Protein 6MFL (pdb70)

B-factor: mean 19.09, std 11.82, range [3.17, 82.02]

Structure (mmCIF, N/CA/C/O backbone):
data_6MFL
#
_entry.id   6MFL
#
_cell.length_a   37.762
_cell.length_b   137.055
_cell.length_c   56.208
_cell.angle_alpha   90.00
_cell.angle_beta   90.02
_cell.angle_gamma   90.00
#
_symmetry.space_group_name_H-M   'P 1 21 1'
#
loop_
_entity.id
_entity.type
_entity.pdbx_description
1 polymer 'Siderophore Binding Protein BauB'
2 non-polymer 'FE (III) ION'
3 non-polymer ~{N}-[(4~{S},5~{S})-2-[2-(1~{H}-imidazol-4-yl)ethyl]-5-methyl-3-oxidanylidene-1,2-oxazolidin-4-yl]-2,3-bis(oxidanyl)benzamide
4 non-polymer 1,2-ETHANEDIOL
5 water water
#
loop_
_atom_site.group_PDB
_atom_site.id
_atom_site.type_symbol
_atom_site.label_atom_id
_atom_site.label_alt_id
_atom_site.label_comp_id
_atom_site.label_asym_id
_atom_site.label_entity_id
_atom_site.label_seq_id
_atom_site.pdbx_PDB_ins_code
_atom_site.Cartn_x
_atom_site.Cartn_y
_atom_site.Cartn_z
_atom_site.occupancy
_atom_site.B_iso_or_equiv
_atom_site.auth_seq_id
_atom_site.auth_comp_id
_atom_site.auth_asym_id
_atom_site.auth_atom_id
_atom_site.pdbx_PDB_model_num
ATOM 1 N N . GLU A 1 17 ? -22.700 20.583 7.264 1.00 64.22 39 GLU A N 1
ATOM 2 C CA . GLU A 1 17 ? -23.187 19.388 6.583 1.00 65.16 39 GLU A CA 1
ATOM 3 C C . GLU A 1 17 ? -22.061 18.376 6.339 1.00 62.07 39 GLU A C 1
ATOM 4 O O . GLU A 1 17 ? -21.697 18.113 5.186 1.00 52.96 39 GLU A O 1
ATOM 15 N N . PRO A 1 18 ? -21.513 17.805 7.415 1.00 52.22 40 PRO A N 1
ATOM 16 C CA . PRO A 1 18 ? -20.438 16.814 7.247 1.00 52.99 40 PRO A CA 1
ATOM 17 C C . PRO A 1 18 ? -20.911 15.613 6.442 1.00 54.99 40 PRO A C 1
ATOM 18 O O . PRO A 1 18 ? -22.035 15.137 6.607 1.00 52.46 40 PRO A O 1
ATOM 29 N N . ILE A 1 19 ? -20.034 15.129 5.555 1.00 54.27 41 ILE A N 1
ATOM 30 C CA . ILE A 1 19 ? -20.343 14.002 4.682 1.00 39.22 41 ILE A CA 1
ATOM 31 C C . ILE A 1 19 ? -19.872 12.715 5.348 1.00 33.85 41 ILE A C 1
ATOM 32 O O . ILE A 1 19 ? -18.745 12.638 5.851 1.00 28.79 41 ILE A O 1
ATOM 36 N N . THR A 1 20 ? -20.744 11.710 5.368 1.00 31.86 42 THR A N 1
ATOM 37 C CA . THR A 1 20 ? -20.403 10.383 5.862 1.00 30.46 42 THR A CA 1
ATOM 38 C C . THR A 1 20 ? -20.323 9.423 4.680 1.00 20.34 42 THR A C 1
ATOM 39 O O . THR A 1 20 ? -21.297 9.263 3.935 1.00 27.43 42 THR A O 1
ATOM 50 N N . VAL A 1 21 ? -19.186 8.766 4.543 1.00 23.43 43 VAL A N 1
ATOM 51 C CA . VAL A 1 21 ? -18.917 7.862 3.433 1.00 19.24 43 VAL A CA 1
ATOM 52 C C . VAL A 1 21 ? -18.903 6.452 3.998 1.00 21.21 43 VAL A C 1
ATOM 53 O O . VAL A 1 21 ? -17.984 6.074 4.739 1.00 17.63 43 VAL A O 1
ATOM 66 N N . LYS A 1 22 ? -19.924 5.670 3.663 1.00 19.23 44 LYS A N 1
ATOM 67 C CA . LYS A 1 22 ? -19.993 4.261 4.055 1.00 22.25 44 LYS A CA 1
ATOM 68 C C . LYS A 1 22 ? -19.493 3.410 2.893 1.00 26.13 44 LYS A C 1
ATOM 69 O O . LYS A 1 22 ? -20.223 3.172 1.921 1.00 18.96 44 LYS A O 1
ATOM 77 N N . HIS A 1 23 ? -18.257 2.941 3.007 1.00 14.07 45 HIS A N 1
ATOM 78 C CA . HIS A 1 23 ? -17.587 2.211 1.949 1.00 10.10 45 HIS A CA 1
ATOM 79 C C . HIS A 1 23 ? -17.345 0.770 2.383 1.00 19.76 45 HIS A C 1
ATOM 80 O O . HIS A 1 23 ? -17.738 0.322 3.475 1.00 16.29 45 HIS A O 1
ATOM 94 N N . ALA A 1 24 ? -16.653 0.048 1.505 1.00 15.77 46 ALA A N 1
ATOM 95 C CA . ALA A 1 24 ? -16.438 -1.382 1.693 1.00 16.17 46 ALA A CA 1
ATOM 96 C C . ALA A 1 24 ? -15.614 -1.733 2.920 1.00 17.90 46 ALA A C 1
ATOM 97 O O . ALA A 1 24 ? -15.663 -2.887 3.370 1.00 17.51 46 ALA A O 1
ATOM 104 N N . LEU A 1 25 ? -14.823 -0.805 3.453 1.00 15.61 47 LEU A N 1
ATOM 105 C CA . LEU A 1 25 ? -13.950 -1.129 4.578 1.00 16.19 47 LEU A CA 1
ATOM 106 C C . LEU A 1 25 ? -14.349 -0.423 5.869 1.00 19.23 47 LEU A C 1
ATOM 107 O O . LEU A 1 25 ? -13.603 -0.496 6.856 1.00 28.37 47 LEU A O 1
ATOM 123 N N . GLY A 1 26 ? -15.476 0.261 5.897 1.00 17.47 48 GLY A N 1
ATOM 124 C CA . GLY A 1 26 ? -15.849 1.007 7.078 1.00 20.13 48 GLY A CA 1
ATOM 125 C C . GLY A 1 26 ? -16.534 2.305 6.710 1.00 25.00 48 GLY A C 1
ATOM 126 O O . GLY A 1 26 ? -17.008 2.482 5.592 1.00 20.14 48 GLY A O 1
ATOM 130 N N . THR A 1 27 ? -16.593 3.215 7.678 1.00 18.90 49 THR A N 1
ATOM 131 C CA . THR A 1 27 ? -17.298 4.479 7.529 1.00 22.56 49 THR A CA 1
ATOM 132 C C . THR A 1 27 ? -16.327 5.616 7.815 1.00 26.47 49 THR A C 1
ATOM 133 O O . THR A 1 27 ? -15.608 5.587 8.813 1.00 24.66 49 THR A O 1
ATOM 144 N N . THR A 1 28 ? -16.318 6.614 6.945 1.00 22.11 50 THR A N 1
ATOM 145 C CA . THR A 1 28 ? -15.459 7.774 7.098 1.00 24.81 50 THR A CA 1
ATOM 146 C C . THR A 1 28 ? -16.319 9.024 7.126 1.00 27.95 50 THR A C 1
ATOM 147 O O . THR A 1 28 ? -17.180 9.215 6.256 1.00 19.32 50 THR A O 1
ATOM 158 N N . VAL A 1 29 ? -16.096 9.871 8.127 1.00 25.67 51 VAL A N 1
ATOM 159 C CA . VAL A 1 29 ? -16.803 11.139 8.214 1.00 30.80 51 VAL A CA 1
ATOM 160 C C . VAL A 1 29 ? -15.829 12.269 7.927 1.00 24.78 51 VAL A C 1
ATOM 161 O O . VAL A 1 29 ? -14.702 12.277 8.437 1.00 33.16 51 VAL A O 1
ATOM 174 N N . ILE A 1 30 ? -16.280 13.214 7.106 1.00 30.19 52 ILE A N 1
ATOM 175 C CA . ILE A 1 30 ? -15.503 14.375 6.675 1.00 36.31 52 ILE A CA 1
ATOM 176 C C . ILE A 1 30 ? -16.312 15.616 7.036 1.00 42.83 52 ILE A C 1
ATOM 177 O O . ILE A 1 30 ? -17.396 15.846 6.483 1.00 37.89 52 ILE A O 1
ATOM 193 N N . ASP A 1 31 ? -15.791 16.412 7.974 1.00 46.81 53 ASP A N 1
ATOM 194 C CA . ASP A 1 31 ? -16.495 17.594 8.446 1.00 49.28 53 ASP A CA 1
ATOM 195 C C . ASP A 1 31 ? -15.987 18.886 7.822 1.00 40.00 53 ASP A C 1
ATOM 196 O O . ASP A 1 31 ? -16.750 19.858 7.744 1.00 39.54 53 ASP A O 1
ATOM 205 N N . HIS A 1 32 ? -14.739 18.914 7.364 1.00 33.28 54 HIS A N 1
ATOM 206 C CA . HIS A 1 32 ? -14.151 20.108 6.787 1.00 29.20 54 HIS A CA 1
ATOM 207 C C . HIS A 1 32 ? -13.657 19.820 5.377 1.00 25.05 54 HIS A C 1
ATOM 208 O O . HIS A 1 32 ? -13.455 18.668 4.974 1.00 24.08 54 HIS A O 1
ATOM 212 N N . LEU A 1 33 ? -13.467 20.879 4.636 1.00 21.37 55 LEU A N 1
ATOM 213 C CA . LEU A 1 33 ? -12.992 20.759 3.268 1.00 24.57 55 LEU A CA 1
ATOM 214 C C . LEU A 1 33 ? -11.532 20.320 3.282 1.00 23.26 55 LEU A C 1
ATOM 215 O O . LEU A 1 33 ? -10.685 21.077 3.764 1.00 25.16 55 LEU A O 1
ATOM 231 N N . PRO A 1 34 ? -11.186 19.136 2.773 1.00 23.42 56 PRO A N 1
ATOM 232 C CA . PRO A 1 34 ? -9.788 18.695 2.874 1.00 17.59 56 PRO A CA 1
ATOM 233 C C . PRO A 1 34 ? -8.844 19.565 2.060 1.00 20.40 56 PRO A C 1
ATOM 234 O O . PRO A 1 34 ? -9.157 19.993 0.946 1.00 21.31 56 PRO A O 1
ATOM 245 N N . GLN A 1 35 ? -7.651 19.787 2.612 1.00 21.08 57 GLN A N 1
ATOM 246 C CA . GLN A 1 35 ? -6.676 20.688 2.021 1.00 26.13 57 GLN A CA 1
ATOM 247 C C . GLN A 1 35 ? -5.321 20.057 1.750 1.00 25.19 57 GLN A C 1
ATOM 248 O O . GLN A 1 35 ? -4.517 20.663 1.041 1.00 23.36 57 GLN A O 1
ATOM 262 N N . ARG A 1 36 ? -5.027 18.895 2.329 1.00 19.64 58 ARG A N 1
ATOM 263 C CA . ARG A 1 36 ? -3.759 18.198 2.135 1.00 17.18 58 ARG A CA 1
ATOM 264 C C . ARG A 1 36 ? -4.155 16.764 1.808 1.00 15.27 58 ARG A C 1
ATOM 265 O O . ARG A 1 36 ? -4.321 15.942 2.721 1.00 12.84 58 ARG A O 1
ATOM 286 N N . VAL A 1 37 ? -4.319 16.478 0.513 1.00 15.71 59 VAL A N 1
ATOM 287 C CA . VAL A 1 37 ? -4.885 15.219 0.057 1.00 15.85 59 VAL A CA 1
ATOM 288 C C . VAL A 1 37 ? -3.773 14.313 -0.456 1.00 13.64 59 VAL A C 1
ATOM 289 O O . VAL A 1 37 ? -2.961 14.716 -1.304 1.00 10.69 59 VAL A O 1
ATOM 302 N N . ALA A 1 38 ? -3.755 13.079 0.032 1.00 13.88 60 ALA A N 1
ATOM 303 C CA . ALA A 1 38 ? -2.858 12.048 -0.469 1.00 14.07 60 ALA A CA 1
ATOM 304 C C . ALA A 1 38 ? -3.704 11.058 -1.255 1.00 11.46 60 ALA A C 1
ATOM 305 O O . ALA A 1 38 ? -4.754 10.639 -0.769 1.00 12.76 60 ALA A O 1
ATOM 312 N N . VAL A 1 39 ? -3.273 10.731 -2.480 1.00 9.32 61 VAL A N 1
ATOM 313 C CA . VAL A 1 39 ? -3.947 9.739 -3.306 1.00 11.18 61 VAL A CA 1
ATOM 314 C C . VAL A 1 39 ? -2.982 8.575 -3.476 1.00 11.01 61 VAL A C 1
ATOM 315 O O . VAL A 1 39 ? -1.786 8.791 -3.686 1.00 10.69 61 VAL A O 1
ATOM 328 N N . LEU A 1 40 ? -3.489 7.349 -3.373 1.00 7.75 62 LEU A N 1
ATOM 329 C CA . LEU A 1 40 ? -2.626 6.189 -3.378 1.00 8.47 62 LEU A CA 1
ATOM 330 C C . LEU A 1 40 ? -2.626 5.396 -4.686 1.00 9.53 62 LEU A C 1
ATOM 331 O O . LEU A 1 40 ? -1.855 4.433 -4.803 1.00 9.43 62 LEU A O 1
ATOM 347 N N . ASP A 1 41 ? -3.445 5.747 -5.671 1.00 9.45 63 ASP A N 1
ATOM 348 C CA . ASP A 1 41 ? -3.181 5.212 -7.001 1.00 9.98 63 ASP A CA 1
ATOM 349 C C . ASP A 1 41 ? -3.586 6.223 -8.055 1.00 9.23 63 ASP A C 1
ATOM 350 O O . ASP A 1 41 ? -3.976 7.366 -7.755 1.00 7.15 63 ASP A O 1
ATOM 359 N N . MET A 1 42 ? -3.398 5.820 -9.308 1.00 6.60 64 MET A N 1
ATOM 360 C CA . MET A 1 42 ? -3.502 6.781 -10.398 1.00 7.00 64 MET A CA 1
ATOM 361 C C . MET A 1 42 ? -4.933 6.980 -10.853 1.00 4.73 64 MET A C 1
ATOM 362 O O . MET A 1 42 ? -5.237 8.028 -11.444 1.00 7.20 64 MET A O 1
ATOM 376 N N . ASN A 1 43 ? -5.827 6.030 -10.565 1.00 8.11 65 ASN A N 1
ATOM 377 C CA . ASN A 1 43 ? -7.246 6.289 -10.759 1.00 8.40 65 ASN A CA 1
ATOM 378 C C . ASN A 1 43 ? -7.701 7.457 -9.896 1.00 11.27 65 ASN A C 1
ATOM 379 O O . ASN A 1 43 ? -8.345 8.405 -10.382 1.00 7.07 65 ASN A O 1
ATOM 390 N N . GLU A 1 44 ? -7.388 7.398 -8.603 1.00 7.91 66 GLU A N 1
ATOM 391 C CA . GLU A 1 44 ? -7.767 8.476 -7.708 1.00 8.18 66 GLU A CA 1
ATOM 392 C C . GLU A 1 44 ? -7.176 9.800 -8.163 1.00 8.21 66 GLU A C 1
ATOM 393 O O . GLU A 1 44 ? -7.836 10.845 -8.085 1.00 7.94 66 GLU A O 1
ATOM 405 N N . ALA A 1 45 ? -5.885 9.797 -8.529 1.00 9.02 67 ALA A N 1
ATOM 406 C CA . ALA A 1 45 ? -5.239 11.022 -9.008 1.00 12.96 67 ALA A CA 1
ATOM 407 C C . ALA A 1 45 ? -5.968 11.620 -10.208 1.00 10.58 67 ALA A C 1
ATOM 408 O O . ALA A 1 45 ? -6.118 12.845 -10.312 1.00 8.70 67 ALA A O 1
ATOM 415 N N . ASP A 1 46 ? -6.407 10.774 -11.140 1.00 8.45 68 ASP A N 1
ATOM 416 C CA . ASP A 1 46 ? -7.196 11.256 -12.271 1.00 9.27 68 ASP A CA 1
ATOM 417 C C . ASP A 1 46 ? -8.535 11.863 -11.834 1.00 11.69 68 ASP A C 1
ATOM 418 O O . ASP A 1 46 ? -8.952 12.903 -12.367 1.00 8.25 68 ASP A O 1
ATOM 427 N N . PHE A 1 47 ? -9.210 11.266 -10.844 1.00 9.60 69 PHE A N 1
ATOM 428 C CA . PHE A 1 47 ? -10.465 11.863 -10.363 1.00 10.31 69 PHE A CA 1
ATOM 429 C C . PHE A 1 47 ? -10.225 13.292 -9.867 1.00 8.45 69 PHE A C 1
ATOM 430 O O . PHE A 1 47 ? -10.988 14.221 -10.168 1.00 7.09 69 PHE A O 1
ATOM 447 N N . LEU A 1 48 ? -9.156 13.483 -9.081 1.00 7.65 70 LEU A N 1
ATOM 448 C CA . LEU A 1 48 ? -8.975 14.791 -8.449 1.00 10.06 70 LEU A CA 1
ATOM 449 C C . LEU A 1 48 ? -8.474 15.816 -9.442 1.00 9.87 70 LEU A C 1
ATOM 450 O O . LEU A 1 48 ? -8.861 16.991 -9.360 1.00 11.25 70 LEU A O 1
ATOM 466 N N . ASP A 1 49 ? -7.634 15.385 -10.387 1.00 14.26 71 ASP A N 1
ATOM 467 C CA . ASP A 1 49 ? -7.251 16.241 -11.507 1.00 15.87 71 ASP A CA 1
ATOM 468 C C . ASP A 1 49 ? -8.475 16.672 -12.295 1.00 12.40 71 ASP A C 1
ATOM 469 O O . ASP A 1 49 ? -8.651 17.858 -12.608 1.00 11.73 71 ASP A O 1
ATOM 478 N N . GLN A 1 50 ? -9.364 15.719 -12.594 1.00 9.85 72 GLN A N 1
ATOM 479 C CA . GLN A 1 50 ? -10.586 16.046 -13.329 1.00 10.43 72 GLN A CA 1
ATOM 480 C C . GLN A 1 50 ? -11.489 16.983 -12.547 1.00 17.20 72 GLN A C 1
ATOM 481 O O . GLN A 1 50 ? -12.233 17.762 -13.149 1.00 18.60 72 GLN A O 1
ATOM 495 N N . LEU A 1 51 ? -11.432 16.946 -11.218 1.00 14.46 73 LEU A N 1
ATOM 496 C CA . LEU A 1 51 ? -12.235 17.855 -10.412 1.00 8.21 73 LEU A CA 1
ATOM 497 C C . LEU A 1 51 ? -11.516 19.152 -10.076 1.00 14.29 73 LEU A C 1
ATOM 498 O O . LEU A 1 51 ? -12.069 19.982 -9.342 1.00 20.15 73 LEU A O 1
ATOM 514 N N . ASN A 1 52 ? -10.293 19.327 -10.565 1.00 14.65 74 ASN A N 1
ATOM 515 C CA . ASN A 1 52 ? -9.470 20.493 -10.253 1.00 15.35 74 ASN A CA 1
ATOM 516 C C . ASN A 1 52 ? -9.239 20.622 -8.746 1.00 21.64 74 ASN A C 1
ATOM 517 O O . ASN A 1 52 ? -9.347 21.705 -8.169 1.00 18.25 74 ASN A O 1
ATOM 528 N N . VAL A 1 53 ? -8.898 19.505 -8.115 1.00 14.01 75 VAL A N 1
ATOM 529 C CA . VAL A 1 53 ? -8.625 19.447 -6.681 1.00 11.49 75 VAL A CA 1
ATOM 530 C C . VAL A 1 53 ? -7.123 19.228 -6.504 1.00 12.51 75 VAL A C 1
ATOM 531 O O . VAL A 1 53 ? -6.589 18.210 -6.974 1.00 12.28 75 VAL A O 1
ATOM 544 N N . PRO A 1 54 ? -6.405 20.136 -5.862 1.00 16.82 76 PRO A N 1
ATOM 545 C CA . PRO A 1 54 ? -4.958 19.927 -5.711 1.00 16.57 76 PRO A CA 1
ATOM 546 C C . PRO A 1 54 ? -4.638 18.671 -4.911 1.00 12.97 76 PRO A C 1
ATOM 547 O O . PRO A 1 54 ? -5.369 18.266 -4.000 1.00 15.49 76 PRO A O 1
ATOM 558 N N . ILE A 1 55 ? -3.518 18.059 -5.275 1.00 15.41 77 ILE A N 1
ATOM 559 C CA . ILE A 1 55 ? -3.014 16.820 -4.690 1.00 16.84 77 ILE A CA 1
ATOM 560 C C . ILE A 1 55 ? -1.729 17.149 -3.947 1.00 18.49 77 ILE A C 1
ATOM 561 O O . ILE A 1 55 ? -0.800 17.713 -4.537 1.00 15.91 77 ILE A O 1
ATOM 577 N N . MET A 1 56 ? -1.656 16.755 -2.673 1.00 13.73 78 MET A N 1
ATOM 578 C CA . MET A 1 56 ? -0.429 16.980 -1.902 1.00 19.77 78 MET A CA 1
ATOM 579 C C . MET A 1 56 ? 0.601 15.857 -2.026 1.00 17.00 78 MET A C 1
ATOM 580 O O . MET A 1 56 ? 1.798 16.110 -1.871 1.00 13.49 78 MET A O 1
ATOM 584 N N . GLY A 1 57 ? 0.172 14.608 -2.252 1.00 13.82 79 GLY A N 1
ATOM 585 C CA . GLY A 1 57 ? 1.097 13.503 -2.377 1.00 12.93 79 GLY A CA 1
ATOM 586 C C . GLY A 1 57 ? 0.480 12.378 -3.173 1.00 15.65 79 GLY A C 1
ATOM 587 O O . GLY A 1 57 ? -0.736 12.157 -3.119 1.00 10.65 79 GLY A O 1
ATOM 591 N N . MET A 1 58 ? 1.328 11.672 -3.936 1.00 11.00 80 MET A N 1
ATOM 592 C CA . MET A 1 58 ? 0.925 10.495 -4.701 1.00 12.25 80 MET A CA 1
ATOM 593 C C . MET A 1 58 ? 2.143 9.625 -4.996 1.00 12.84 80 MET A C 1
ATOM 594 O O . MET A 1 58 ? 3.275 10.133 -5.039 1.00 11.29 80 MET A O 1
ATOM 608 N N . PRO A 1 59 ? 1.961 8.323 -5.202 1.00 10.78 81 PRO A N 1
ATOM 609 C CA . PRO A 1 59 ? 3.083 7.529 -5.703 1.00 9.30 81 PRO A CA 1
ATOM 610 C C . PRO A 1 59 ? 3.383 7.986 -7.115 1.00 9.86 81 PRO A C 1
ATOM 611 O O . PRO A 1 59 ? 2.507 8.487 -7.834 1.00 15.09 81 PRO A O 1
ATOM 622 N N . LYS A 1 60 ? 4.664 7.888 -7.500 1.00 8.80 82 LYS A N 1
ATOM 623 C CA . LYS A 1 60 ? 5.054 8.338 -8.824 1.00 14.03 82 LYS A CA 1
ATOM 624 C C . LYS A 1 60 ? 5.825 7.281 -9.622 1.00 13.29 82 LYS A C 1
ATOM 625 O O . LYS A 1 60 ? 6.452 7.622 -10.616 1.00 12.12 82 LYS A O 1
ATOM 644 N N . ASP A 1 61 ? 5.726 5.999 -9.268 1.00 16.48 83 ASP A N 1
ATOM 645 C CA . ASP A 1 61 ? 6.486 5.019 -10.038 1.00 10.77 83 ASP A CA 1
ATOM 646 C C . ASP A 1 61 ? 5.898 4.798 -11.427 1.00 14.71 83 ASP A C 1
ATOM 647 O O . ASP A 1 61 ? 6.653 4.564 -12.375 1.00 14.34 83 ASP A O 1
ATOM 656 N N . TYR A 1 62 ? 4.554 4.893 -11.589 1.00 12.64 84 TYR A N 1
ATOM 657 C CA . TYR A 1 62 ? 3.896 4.629 -12.899 1.00 13.64 84 TYR A CA 1
ATOM 658 C C . TYR A 1 62 ? 2.807 5.668 -13.175 1.00 11.21 84 TYR A C 1
ATOM 659 O O . TYR A 1 62 ? 1.595 5.440 -13.120 1.00 19.84 84 TYR A O 1
ATOM 677 N N . VAL A 1 63 ? 3.216 6.876 -13.529 1.00 10.51 85 VAL A N 1
ATOM 678 C CA . VAL A 1 63 ? 2.287 7.965 -13.785 1.00 11.04 85 VAL A CA 1
ATOM 679 C C . VAL A 1 63 ? 1.865 7.881 -15.258 1.00 17.48 85 VAL A C 1
ATOM 680 O O . VAL A 1 63 ? 2.741 7.916 -16.134 1.00 11.36 85 VAL A O 1
ATOM 693 N N . PRO A 1 64 ? 0.565 7.740 -15.555 1.00 10.77 86 PRO A N 1
ATOM 694 C CA . PRO A 1 64 ? 0.120 7.711 -16.957 1.00 11.14 86 PRO A CA 1
ATOM 695 C C . PRO A 1 64 ? 0.434 9.005 -17.679 1.00 13.08 86 PRO A C 1
ATOM 696 O O . PRO A 1 64 ? 0.552 10.073 -17.067 1.00 14.23 86 PRO A O 1
ATOM 707 N N . HIS A 1 65 ? 0.442 8.935 -19.018 1.00 9.65 87 HIS A N 1
ATOM 708 C CA . HIS A 1 65 ? 0.808 10.127 -19.779 1.00 12.71 87 HIS A CA 1
ATOM 709 C C . HIS A 1 65 ? -0.168 11.268 -19.545 1.00 14.08 87 HIS A C 1
ATOM 710 O O . HIS A 1 65 ? 0.226 12.440 -19.582 1.00 19.02 87 HIS A O 1
ATOM 724 N N . PHE A 1 66 ? -1.439 10.964 -19.312 1.00 9.81 88 PHE A N 1
ATOM 725 C CA . PHE A 1 66 ? -2.419 12.029 -19.156 1.00 12.23 88 PHE A CA 1
ATOM 726 C C . PHE A 1 66 ? -2.357 12.687 -17.781 1.00 13.49 88 PHE A C 1
ATOM 727 O O . PHE A 1 66 ? -3.124 13.615 -17.533 1.00 13.50 88 PHE A O 1
ATOM 744 N N . LEU A 1 67 ? -1.455 12.230 -16.902 1.00 12.46 89 LEU A N 1
ATOM 745 C CA . LEU A 1 67 ? -1.159 12.863 -15.617 1.00 18.42 89 LEU A CA 1
ATOM 746 C C . LEU A 1 67 ? 0.306 13.299 -15.539 1.00 13.07 89 LEU A C 1
ATOM 747 O O . LEU A 1 67 ? 0.852 13.483 -14.444 1.00 10.65 89 LEU A O 1
ATOM 763 N N . GLU A 1 68 ? 0.939 13.488 -16.698 1.00 20.30 90 GLU A N 1
ATOM 764 C CA . GLU A 1 68 ? 2.372 13.756 -16.755 1.00 21.15 90 GLU A CA 1
ATOM 765 C C . GLU A 1 68 ? 2.788 14.953 -15.895 1.00 20.58 90 GLU A C 1
ATOM 766 O O . GLU A 1 68 ? 3.850 14.925 -15.265 1.00 17.29 90 GLU A O 1
ATOM 778 N N . LYS A 1 69 ? 1.985 16.020 -15.874 1.00 17.28 91 LYS A N 1
ATOM 779 C CA . LYS A 1 69 ? 2.375 17.204 -15.106 1.00 25.22 91 LYS A CA 1
ATOM 780 C C . LYS A 1 69 ? 2.590 16.891 -13.628 1.00 24.84 91 LYS A C 1
ATOM 781 O O . LYS A 1 69 ? 3.273 17.647 -12.927 1.00 17.91 91 LYS A O 1
ATOM 800 N N . TYR A 1 70 ? 2.027 15.798 -13.134 1.00 21.52 92 TYR A N 1
ATOM 801 C CA . TYR A 1 70 ? 2.161 15.463 -11.726 1.00 19.83 92 TYR A CA 1
ATOM 802 C C . TYR A 1 70 ? 3.491 14.801 -11.412 1.00 25.08 92 TYR A C 1
ATOM 803 O O . TYR A 1 70 ? 4.015 14.956 -10.298 1.00 19.72 92 TYR A O 1
ATOM 821 N N . LYS A 1 71 ? 4.057 14.052 -12.349 1.00 22.26 93 LYS A N 1
ATOM 822 C CA . LYS A 1 71 ? 5.341 13.423 -12.070 1.00 25.81 93 LYS A CA 1
ATOM 823 C C . LYS A 1 71 ? 6.409 14.488 -11.866 1.00 22.92 93 LYS A C 1
ATOM 824 O O . LYS A 1 71 ? 7.217 14.395 -10.942 1.00 21.92 93 LYS A O 1
ATOM 843 N N . LYS A 1 72 ? 6.374 15.546 -12.675 1.00 24.33 94 LYS A N 1
ATOM 844 C CA . LYS A 1 72 ? 7.430 16.554 -12.694 1.00 29.08 94 LYS A CA 1
ATOM 845 C C . LYS A 1 72 ? 7.271 17.608 -11.601 1.00 28.20 94 LYS A C 1
ATOM 846 O O . LYS A 1 72 ? 8.225 18.335 -11.317 1.00 36.96 94 LYS A O 1
ATOM 853 N N . ASP A 1 73 ? 6.097 17.704 -10.986 1.00 26.46 95 ASP A N 1
ATOM 854 C CA . ASP A 1 73 ? 5.799 18.758 -10.016 1.00 22.75 95 ASP A CA 1
ATOM 855 C C . ASP A 1 73 ? 6.393 18.381 -8.669 1.00 28.66 95 ASP A C 1
ATOM 856 O O . ASP A 1 73 ? 5.889 17.485 -7.980 1.00 21.19 95 ASP A O 1
ATOM 865 N N . ALA A 1 74 ? 7.478 19.066 -8.292 1.00 26.02 96 ALA A N 1
ATOM 866 C CA . ALA A 1 74 ? 8.163 18.778 -7.043 1.00 28.78 96 ALA A CA 1
ATOM 867 C C . ALA A 1 74 ? 7.374 19.222 -5.827 1.00 26.28 96 ALA A C 1
ATOM 868 O O . ALA A 1 74 ? 7.716 18.812 -4.710 1.00 35.45 96 ALA A O 1
ATOM 875 N N . GLN A 1 75 ? 6.336 20.043 -6.006 1.00 22.62 97 GLN A N 1
ATOM 876 C CA . GLN A 1 75 ? 5.454 20.398 -4.904 1.00 25.20 97 GLN A CA 1
ATOM 877 C C . GLN A 1 75 ? 4.488 19.277 -4.547 1.00 30.20 97 GLN A C 1
ATOM 878 O O . GLN A 1 75 ? 3.720 19.415 -3.591 1.00 27.22 97 GLN A O 1
ATOM 882 N N . ILE A 1 76 ? 4.466 18.197 -5.319 1.00 18.20 98 ILE A N 1
ATOM 883 C CA . ILE A 1 76 ? 3.662 17.024 -5.001 1.00 20.72 98 ILE A CA 1
ATOM 884 C C . ILE A 1 76 ? 4.607 15.954 -4.499 1.00 17.96 98 ILE A C 1
ATOM 885 O O . ILE A 1 76 ? 5.455 15.473 -5.252 1.00 18.66 98 ILE A O 1
ATOM 901 N N . GLN A 1 77 ? 4.463 15.578 -3.236 1.00 15.77 99 GLN A N 1
ATOM 902 C CA . GLN A 1 77 ? 5.354 14.590 -2.656 1.00 16.40 99 GLN A CA 1
ATOM 903 C C . GLN A 1 77 ? 5.157 13.225 -3.321 1.00 18.89 99 GLN A C 1
ATOM 904 O O . GLN A 1 77 ? 4.031 12.757 -3.537 1.00 17.28 99 GLN A O 1
ATOM 918 N N . ASP A 1 78 ? 6.265 12.577 -3.616 1.00 12.13 100 ASP A N 1
ATOM 919 C CA . ASP A 1 78 ? 6.261 11.208 -4.100 1.00 11.05 100 ASP A CA 1
ATOM 920 C C . ASP A 1 78 ? 6.159 10.250 -2.921 1.00 13.49 100 ASP A C 1
ATOM 921 O O . ASP A 1 78 ? 7.022 10.228 -2.037 1.00 18.93 100 ASP A O 1
ATOM 930 N N . LEU A 1 79 ? 5.092 9.473 -2.902 1.00 10.57 101 LEU A N 1
ATOM 931 C CA . LEU A 1 79 ? 4.797 8.487 -1.876 1.00 11.98 101 LEU A CA 1
ATOM 932 C C . LEU A 1 79 ? 5.308 7.085 -2.216 1.00 14.13 101 LEU A C 1
ATOM 933 O O . LEU A 1 79 ? 5.045 6.148 -1.453 1.00 17.33 101 LEU A O 1
ATOM 949 N N . GLY A 1 80 ? 6.019 6.919 -3.335 1.00 12.78 102 GLY A N 1
ATOM 950 C CA . GLY A 1 80 ? 6.665 5.668 -3.686 1.00 19.46 102 GLY A CA 1
ATOM 951 C C . GLY A 1 80 ? 5.991 4.844 -4.770 1.00 11.96 102 GLY A C 1
ATOM 952 O O . GLY A 1 80 ? 5.826 5.308 -5.904 1.00 18.81 102 GLY A O 1
ATOM 956 N N . ALA A 1 81 ? 5.591 3.616 -4.414 1.00 14.51 103 ALA A N 1
ATOM 957 C CA . ALA A 1 81 ? 4.968 2.668 -5.333 1.00 16.37 103 ALA A CA 1
ATOM 958 C C . ALA A 1 81 ? 3.449 2.576 -5.164 1.00 12.00 103 ALA A C 1
ATOM 959 O O . ALA A 1 81 ? 2.938 2.510 -4.048 1.00 11.35 103 ALA A O 1
ATOM 966 N N . ILE A 1 82 ? 2.730 2.492 -6.296 1.00 13.99 104 ILE A N 1
ATOM 967 C CA . ILE A 1 82 ? 1.272 2.346 -6.258 1.00 8.06 104 ILE A CA 1
ATOM 968 C C . ILE A 1 82 ? 0.866 1.162 -5.392 1.00 8.15 104 ILE A C 1
ATOM 969 O O . ILE A 1 82 ? -0.059 1.247 -4.577 1.00 12.67 104 ILE A O 1
ATOM 985 N N . VAL A 1 83 ? 1.541 0.020 -5.570 1.00 10.31 105 VAL A N 1
ATOM 986 C CA . VAL A 1 83 ? 1.077 -1.205 -4.935 1.00 10.28 105 VAL A CA 1
ATOM 987 C C . VAL A 1 83 ? 1.186 -1.135 -3.422 1.00 14.96 105 VAL A C 1
ATOM 988 O O . VAL A 1 83 ? 0.423 -1.810 -2.709 1.00 13.47 105 VAL A O 1
ATOM 1001 N N . GLN A 1 84 ? 2.122 -0.337 -2.901 1.00 15.16 106 GLN A N 1
ATOM 1002 C CA . GLN A 1 84 ? 2.347 -0.240 -1.466 1.00 18.40 106 GLN A CA 1
ATOM 1003 C C . GLN A 1 84 ? 3.059 1.069 -1.125 1.00 12.66 106 GLN A C 1
ATOM 1004 O O . GLN A 1 84 ? 4.291 1.082 -0.963 1.00 18.69 106 GLN A O 1
ATOM 1018 N N . PRO A 1 85 ? 2.329 2.179 -1.020 1.00 15.79 107 PRO A N 1
ATOM 1019 C CA . PRO A 1 85 ? 2.987 3.470 -0.776 1.00 14.22 107 PRO A CA 1
ATOM 1020 C C . PRO A 1 85 ? 3.719 3.491 0.561 1.00 17.53 107 PRO A C 1
ATOM 1021 O O . PRO A 1 85 ? 3.453 2.711 1.483 1.00 16.52 107 PRO A O 1
ATOM 1032 N N . ASN A 1 86 ? 4.653 4.423 0.655 1.00 18.96 108 ASN A N 1
ATOM 1033 C CA . ASN A 1 86 ? 5.550 4.511 1.806 1.00 18.61 108 ASN A CA 1
ATOM 1034 C C . ASN A 1 86 ? 4.798 5.122 2.978 1.00 14.04 108 ASN A C 1
ATOM 1035 O O . ASN A 1 86 ? 4.496 6.315 2.979 1.00 18.56 108 ASN A O 1
ATOM 1046 N N . MET A 1 87 ? 4.507 4.302 3.983 1.00 14.83 109 MET A N 1
ATOM 1047 C CA . MET A 1 87 ? 3.718 4.758 5.125 1.00 20.29 109 MET A CA 1
ATOM 1048 C C . MET A 1 87 ? 4.434 5.858 5.913 1.00 23.92 109 MET A C 1
ATOM 1049 O O . MET A 1 87 ? 3.786 6.784 6.410 1.00 17.99 109 MET A O 1
ATOM 1063 N N . GLU A 1 88 ? 5.774 5.785 6.013 1.00 26.60 110 GLU A N 1
ATOM 1064 C CA . GLU A 1 88 ? 6.553 6.843 6.655 1.00 24.68 110 GLU A CA 1
ATOM 1065 C C . GLU A 1 88 ? 6.413 8.182 5.937 1.00 20.71 110 GLU A C 1
ATOM 1066 O O . GLU A 1 88 ? 6.336 9.236 6.583 1.00 19.41 110 GLU A O 1
ATOM 1078 N N . ARG A 1 89 ? 6.415 8.172 4.599 1.00 22.10 111 ARG A N 1
ATOM 1079 C CA . ARG A 1 89 ? 6.262 9.416 3.850 1.00 21.91 111 ARG A CA 1
ATOM 1080 C C . ARG A 1 89 ? 4.859 9.989 4.023 1.00 25.31 111 ARG A C 1
ATOM 1081 O O . ARG A 1 89 ? 4.687 11.208 4.146 1.00 23.63 111 ARG A O 1
ATOM 1102 N N . ILE A 1 90 ? 3.847 9.119 4.062 1.00 21.37 112 ILE A N 1
ATOM 1103 C CA . ILE A 1 90 ? 2.469 9.563 4.263 1.00 16.37 112 ILE A CA 1
ATOM 1104 C C . ILE A 1 90 ? 2.309 10.229 5.622 1.00 18.64 112 ILE A C 1
ATOM 1105 O O . ILE A 1 90 ? 1.800 11.350 5.736 1.00 21.27 112 ILE A O 1
ATOM 1121 N N . TYR A 1 91 ? 2.688 9.518 6.682 1.00 21.44 113 TYR A N 1
ATOM 1122 C CA . TYR A 1 91 ? 2.622 10.089 8.020 1.00 27.72 113 TYR A CA 1
ATOM 1123 C C . TYR A 1 91 ? 3.293 11.457 8.093 1.00 24.78 113 TYR A C 1
ATOM 1124 O O . TYR A 1 91 ? 2.793 12.364 8.772 1.00 28.72 113 TYR A O 1
ATOM 1142 N N . ALA A 1 92 ? 4.429 11.626 7.412 1.00 19.28 114 ALA A N 1
ATOM 1143 C CA . ALA A 1 92 ? 5.140 12.899 7.454 1.00 23.42 114 ALA A CA 1
ATOM 1144 C C . ALA A 1 92 ? 4.367 13.994 6.729 1.00 33.52 114 ALA A C 1
ATOM 1145 O O . ALA A 1 92 ? 4.312 15.142 7.198 1.00 31.47 114 ALA A O 1
ATOM 1152 N N . LEU A 1 93 ? 3.788 13.663 5.567 1.00 31.64 115 LEU A N 1
ATOM 1153 C CA . LEU A 1 93 ? 2.997 14.611 4.792 1.00 27.05 115 LEU A CA 1
ATOM 1154 C C . LEU A 1 93 ? 1.850 15.211 5.603 1.00 18.22 115 LEU A C 1
ATOM 1155 O O . LEU A 1 93 ? 1.295 16.248 5.203 1.00 21.28 115 LEU A O 1
ATOM 1171 N N . LYS A 1 94 ? 1.467 14.561 6.686 1.00 20.22 116 LYS A N 1
ATOM 1172 C CA . LYS A 1 94 ? 0.325 15.014 7.521 1.00 21.14 116 LYS A CA 1
ATOM 1173 C C . LYS A 1 94 ? -0.903 15.309 6.664 1.00 22.94 116 LYS A C 1
ATOM 1174 O O . LYS A 1 94 ? -1.428 16.421 6.686 1.00 13.25 116 LYS A O 1
ATOM 1193 N N . PRO A 1 95 ? -1.396 14.333 5.896 1.00 22.91 117 PRO A N 1
ATOM 1194 C CA . PRO A 1 95 ? -2.603 14.575 5.106 1.00 17.66 117 PRO A CA 1
ATOM 1195 C C . PRO A 1 95 ? -3.829 14.740 5.990 1.00 15.19 117 PRO A C 1
ATOM 1196 O O . PRO A 1 95 ? -3.916 14.187 7.087 1.00 20.52 117 PRO A O 1
ATOM 1207 N N . ASP A 1 96 ? -4.804 15.471 5.488 1.00 9.89 118 ASP A N 1
ATOM 1208 C CA . ASP A 1 96 ? -6.099 15.501 6.143 1.00 14.48 118 ASP A CA 1
ATOM 1209 C C . ASP A 1 96 ? -7.122 14.613 5.439 1.00 14.87 118 ASP A C 1
ATOM 1210 O O . ASP A 1 96 ? -8.230 14.453 5.944 1.00 16.88 118 ASP A O 1
ATOM 1219 N N . LEU A 1 97 ? -6.753 13.993 4.315 1.00 12.33 119 LEU A N 1
ATOM 1220 C CA . LEU A 1 97 ? -7.570 12.987 3.650 1.00 10.35 119 LEU A CA 1
ATOM 1221 C C . LEU A 1 97 ? -6.652 12.093 2.819 1.00 11.43 119 LEU A C 1
ATOM 1222 O O . LEU A 1 97 ? -5.753 12.581 2.133 1.00 10.46 119 LEU A O 1
ATOM 1238 N N . ILE A 1 98 ? -6.892 10.791 2.911 1.00 9.35 120 ILE A N 1
ATOM 1239 C CA . ILE A 1 98 ? -6.214 9.763 2.130 1.00 10.02 120 ILE A CA 1
ATOM 1240 C C . ILE A 1 98 ? -7.272 9.070 1.256 1.00 7.24 120 ILE A C 1
ATOM 1241 O O . ILE A 1 98 ? -8.280 8.577 1.764 1.00 10.34 120 ILE A O 1
ATOM 1257 N N . LEU A 1 99 ? -7.043 9.043 -0.059 1.00 9.82 121 LEU A N 1
ATOM 1258 C CA . LEU A 1 99 ? -7.865 8.249 -0.963 1.00 10.12 121 LEU A CA 1
ATOM 1259 C C . LEU A 1 99 ? -7.110 6.970 -1.339 1.00 8.74 121 LEU A C 1
ATOM 1260 O O . LEU A 1 99 ? -5.995 7.030 -1.868 1.00 9.47 121 LEU A O 1
ATOM 1276 N N . MET A 1 100 ? -7.719 5.812 -1.071 1.00 9.20 122 MET A N 1
ATOM 1277 C CA . MET A 1 100 ? -7.086 4.534 -1.374 1.00 12.09 122 MET A CA 1
ATOM 1278 C C . MET A 1 100 ? -8.117 3.609 -2.028 1.00 6.42 122 MET A C 1
ATOM 1279 O O . MET A 1 100 ? -9.294 3.956 -2.181 1.00 12.29 122 MET A O 1
ATOM 1293 N N . THR A 1 101 ? -7.678 2.427 -2.411 1.00 6.17 123 THR A N 1
ATOM 1294 C CA . THR A 1 101 ? -8.516 1.560 -3.225 1.00 6.48 123 THR A CA 1
ATOM 1295 C C . THR A 1 101 ? -8.312 0.111 -2.783 1.00 10.63 123 THR A C 1
ATOM 1296 O O . THR A 1 101 ? -7.570 -0.154 -1.819 1.00 8.90 123 THR A O 1
ATOM 1307 N N . PRO A 1 102 ? -8.939 -0.849 -3.467 1.00 9.99 124 PRO A N 1
ATOM 1308 C CA . PRO A 1 102 ? -8.726 -2.260 -3.102 1.00 10.77 124 PRO A CA 1
ATOM 1309 C C . PRO A 1 102 ? -7.281 -2.693 -3.151 1.00 11.07 124 PRO A C 1
ATOM 1310 O O . PRO A 1 102 ? -6.940 -3.702 -2.535 1.00 13.34 124 PRO A O 1
ATOM 1321 N N . LEU A 1 103 ? -6.411 -1.979 -3.850 1.00 11.62 125 LEU A N 1
ATOM 1322 C CA . LEU A 1 103 ? -5.013 -2.373 -3.847 1.00 8.42 125 LEU A CA 1
ATOM 1323 C C . LEU A 1 103 ? -4.347 -2.211 -2.479 1.00 11.93 125 LEU A C 1
ATOM 1324 O O . LEU A 1 103 ? -3.293 -2.801 -2.241 1.00 16.70 125 LEU A O 1
ATOM 1340 N N . HIS A 1 104 ? -4.902 -1.378 -1.608 1.00 7.98 126 HIS A N 1
ATOM 1341 C CA . HIS A 1 104 ? -4.243 -0.983 -0.371 1.00 14.61 126 HIS A CA 1
ATOM 1342 C C . HIS A 1 104 ? -4.983 -1.483 0.859 1.00 16.90 126 HIS A C 1
ATOM 1343 O O . HIS A 1 104 ? -4.764 -0.967 1.955 1.00 13.77 126 HIS A O 1
ATOM 1357 N N . VAL A 1 105 ? -5.879 -2.467 0.683 1.00 13.21 127 VAL A N 1
ATOM 1358 C CA . VAL A 1 105 ? -6.712 -2.941 1.785 1.00 15.04 127 VAL A CA 1
ATOM 1359 C C . VAL A 1 105 ? -5.844 -3.309 2.991 1.00 18.17 127 VAL A C 1
ATOM 1360 O O . VAL A 1 105 ? -6.161 -2.953 4.131 1.00 15.39 127 VAL A O 1
ATOM 1373 N N . ASN A 1 106 ? -4.721 -3.989 2.754 1.00 19.46 128 ASN A N 1
ATOM 1374 C CA . ASN A 1 106 ? -3.854 -4.403 3.864 1.00 19.81 128 ASN A CA 1
ATOM 1375 C C . ASN A 1 106 ? -3.236 -3.231 4.624 1.00 22.29 128 ASN A C 1
ATOM 1376 O O . ASN A 1 106 ? -2.678 -3.446 5.702 1.00 25.52 128 ASN A O 1
ATOM 1387 N N . GLN A 1 107 ? -3.318 -2.007 4.100 1.00 16.97 129 GLN A N 1
ATOM 1388 C CA . GLN A 1 107 ? -2.847 -0.814 4.785 1.00 19.20 129 GLN A CA 1
ATOM 1389 C C . GLN A 1 107 ? -3.969 0.061 5.332 1.00 21.73 129 GLN A C 1
ATOM 1390 O O . GLN A 1 107 ? -3.687 1.131 5.875 1.00 15.40 129 GLN A O 1
ATOM 1404 N N . TYR A 1 108 ? -5.237 -0.329 5.181 1.00 16.88 130 TYR A N 1
ATOM 1405 C CA . TYR A 1 108 ? -6.311 0.591 5.522 1.00 16.17 130 TYR A CA 1
ATOM 1406 C C . TYR A 1 108 ? -6.245 1.002 6.993 1.00 18.14 130 TYR A C 1
ATOM 1407 O O . TYR A 1 108 ? -6.300 2.183 7.318 1.00 17.46 130 TYR A O 1
ATOM 1425 N N . GLN A 1 109 ? -6.151 0.034 7.900 1.00 18.22 131 GLN A N 1
ATOM 1426 C CA . GLN A 1 109 ? -6.115 0.361 9.326 1.00 24.00 131 GLN A CA 1
ATOM 1427 C C . GLN A 1 109 ? -5.005 1.360 9.660 1.00 13.75 131 GLN A C 1
ATOM 1428 O O . GLN A 1 109 ? -5.232 2.343 10.378 1.00 19.78 131 GLN A O 1
ATOM 1442 N N . GLU A 1 110 ? -3.800 1.130 9.131 1.00 19.16 132 GLU A N 1
ATOM 1443 C CA . GLU A 1 110 ? -2.669 2.018 9.397 1.00 16.68 132 GLU A CA 1
ATOM 1444 C C . GLU A 1 110 ? -2.896 3.400 8.786 1.00 23.47 132 GLU A C 1
ATOM 1445 O O . GLU A 1 110 ? -2.527 4.425 9.378 1.00 18.51 132 GLU A O 1
ATOM 1457 N N . LEU A 1 111 ? -3.519 3.463 7.605 1.00 18.77 133 LEU A N 1
ATOM 1458 C CA . LEU A 1 111 ? -3.775 4.768 7.004 1.00 14.23 133 LEU A CA 1
ATOM 1459 C C . LEU A 1 111 ? -4.821 5.529 7.802 1.00 13.72 133 LEU A C 1
ATOM 1460 O O . LEU A 1 111 ? -4.707 6.753 7.994 1.00 13.77 133 LEU A O 1
ATOM 1476 N N . SER A 1 112 ? -5.867 4.826 8.259 1.00 19.41 134 SER A N 1
ATOM 1477 C CA . SER A 1 112 ? -6.955 5.485 8.965 1.00 18.96 134 SER A CA 1
ATOM 1478 C C . SER A 1 112 ? -6.489 6.045 10.299 1.00 22.43 134 SER A C 1
ATOM 1479 O O . SER A 1 112 ? -7.099 6.990 10.807 1.00 24.69 134 SER A O 1
ATOM 1487 N N . LYS A 1 113 ? -5.407 5.489 10.848 1.00 26.56 135 LYS A N 1
ATOM 1488 C CA . LYS A 1 113 ? -4.754 6.058 12.026 1.00 30.57 135 LYS A CA 1
ATOM 1489 C C . LYS A 1 113 ? -4.212 7.445 11.731 1.00 28.39 135 LYS A C 1
ATOM 1490 O O . LYS A 1 113 ? -4.265 8.342 12.584 1.00 26.45 135 LYS A O 1
ATOM 1509 N N . ILE A 1 114 ? -3.711 7.646 10.511 1.00 16.90 136 ILE A N 1
ATOM 1510 C CA . ILE A 1 114 ? -3.046 8.898 10.166 1.00 16.63 136 ILE A CA 1
ATOM 1511 C C . ILE A 1 114 ? -4.054 9.972 9.800 1.00 18.96 136 ILE A C 1
ATOM 1512 O O . ILE A 1 114 ? -3.901 11.128 10.197 1.00 16.80 136 ILE A O 1
ATOM 1528 N N . ALA A 1 115 ? -5.116 9.622 9.070 1.00 22.25 137 ALA A N 1
ATOM 1529 C CA . ALA A 1 115 ? -6.032 10.614 8.524 1.00 19.30 137 ALA A CA 1
ATOM 1530 C C . ALA A 1 115 ? -7.331 9.917 8.146 1.00 15.20 137 ALA A C 1
ATOM 1531 O O . ALA A 1 115 ? -7.348 8.692 7.982 1.00 18.53 137 ALA A O 1
ATOM 1538 N N . PRO A 1 116 ? -8.431 10.664 8.002 1.00 18.31 138 PRO A N 1
ATOM 1539 C CA . PRO A 1 116 ? -9.642 10.057 7.433 1.00 15.18 138 PRO A CA 1
ATOM 1540 C C . PRO A 1 116 ? -9.280 9.452 6.085 1.00 17.34 138 PRO A C 1
ATOM 1541 O O . PRO A 1 116 ? -8.597 10.081 5.272 1.00 13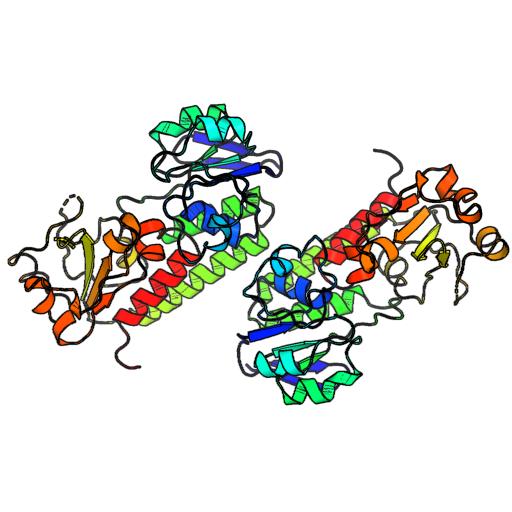.44 138 PRO A O 1
ATOM 1552 N N . THR A 1 117 ? -9.724 8.221 5.868 1.00 15.69 139 THR A N 1
ATOM 1553 C CA . THR A 1 117 ? -9.273 7.421 4.737 1.00 14.14 139 THR A CA 1
ATOM 1554 C C . THR A 1 117 ? -10.507 6.886 4.047 1.00 16.50 139 THR A C 1
ATOM 1555 O O . THR A 1 117 ? -11.349 6.253 4.687 1.00 16.68 139 THR A O 1
ATOM 1566 N N . ILE A 1 118 ? -10.620 7.159 2.752 1.00 10.07 140 ILE A N 1
ATOM 1567 C CA . ILE A 1 118 ? -11.764 6.726 1.962 1.00 18.01 140 ILE A CA 1
ATOM 1568 C C . ILE A 1 118 ? -11.302 5.583 1.079 1.00 11.73 140 ILE A C 1
ATOM 1569 O O . ILE A 1 118 ? -10.221 5.657 0.479 1.00 12.06 140 ILE A O 1
ATOM 1585 N N . HIS A 1 119 ? -12.142 4.543 0.975 1.00 10.62 141 HIS A N 1
ATOM 1586 C CA . HIS A 1 119 ? -11.906 3.418 0.089 1.00 9.83 141 HIS A CA 1
ATOM 1587 C C . HIS A 1 119 ? -12.756 3.550 -1.173 1.00 9.61 141 HIS A C 1
ATOM 1588 O O . HIS A 1 119 ? -13.972 3.730 -1.093 1.00 9.06 141 HIS A O 1
ATOM 1602 N N . TYR A 1 120 ? -12.120 3.456 -2.331 1.00 9.38 142 TYR A N 1
ATOM 1603 C CA . TYR A 1 120 ? -12.847 3.464 -3.606 1.00 10.46 142 TYR A CA 1
ATOM 1604 C C . TYR A 1 120 ? -13.559 2.125 -3.784 1.00 6.77 142 TYR A C 1
ATOM 1605 O O . TYR A 1 120 ? -12.908 1.102 -3.980 1.00 6.99 142 TYR A O 1
ATOM 1623 N N . ASP A 1 121 ? -14.893 2.109 -3.701 1.00 7.26 143 ASP A N 1
ATOM 1624 C CA . ASP A 1 121 ? -15.655 0.870 -3.891 1.00 10.01 143 ASP A CA 1
ATOM 1625 C C . ASP A 1 121 ? -15.676 0.509 -5.376 1.00 12.67 143 ASP A C 1
ATOM 1626 O O . ASP A 1 121 ? -16.425 1.080 -6.171 1.00 8.09 143 ASP A O 1
ATOM 1635 N N . ILE A 1 122 ? -14.805 -0.425 -5.760 1.00 9.89 144 ILE A N 1
ATOM 1636 C CA . ILE A 1 122 ? -14.610 -0.831 -7.146 1.00 8.78 144 ILE A CA 1
ATOM 1637 C C . ILE A 1 122 ? -14.080 -2.255 -7.103 1.00 9.11 144 ILE A C 1
ATOM 1638 O O . ILE A 1 122 ? -13.533 -2.705 -6.098 1.00 9.33 144 ILE A O 1
ATOM 1654 N N . ASN A 1 123 ? -14.273 -2.986 -8.199 1.00 8.77 145 ASN A N 1
ATOM 1655 C CA . ASN A 1 123 ? -13.752 -4.344 -8.291 1.00 7.55 145 ASN A CA 1
ATOM 1656 C C . ASN A 1 123 ? -12.753 -4.391 -9.436 1.00 17.20 145 ASN A C 1
ATOM 1657 O O . ASN A 1 123 ? -13.135 -4.481 -10.615 1.00 11.75 145 ASN A O 1
ATOM 1668 N N . PHE A 1 124 ? -11.474 -4.344 -9.062 1.00 12.81 146 PHE A N 1
ATOM 1669 C CA . PHE A 1 124 ? -10.394 -4.435 -10.021 1.00 13.58 146 PHE A CA 1
ATOM 1670 C C . PHE A 1 124 ? -10.184 -5.852 -10.532 1.00 18.74 146 PHE A C 1
ATOM 1671 O O . PHE A 1 124 ? -9.528 -6.029 -11.563 1.00 26.44 146 PHE A O 1
ATOM 1688 N N . ASN A 1 125 ? -10.677 -6.860 -9.807 1.00 13.13 147 ASN A N 1
ATOM 1689 C CA . ASN A 1 125 ? -10.379 -8.252 -10.129 1.00 15.45 147 ASN A CA 1
ATOM 1690 C C . ASN A 1 125 ? -11.378 -8.831 -11.119 1.00 12.88 147 ASN A C 1
ATOM 1691 O O . ASN A 1 125 ? -11.017 -9.662 -11.963 1.00 10.51 147 ASN A O 1
ATOM 1702 N N . ASN A 1 126 ? -12.646 -8.443 -10.973 1.00 9.60 148 ASN A N 1
ATOM 1703 C CA . ASN A 1 126 ? -13.742 -8.936 -11.798 1.00 11.15 148 ASN A CA 1
ATOM 1704 C C . ASN A 1 126 ? -14.709 -7.765 -11.978 1.00 7.38 148 ASN A C 1
ATOM 1705 O O . ASN A 1 126 ? -15.455 -7.414 -11.059 1.00 8.94 148 ASN A O 1
ATOM 1716 N N . SER A 1 127 ? -14.657 -7.143 -13.151 1.00 7.23 149 SER A N 1
ATOM 1717 C CA . SER A 1 127 ? -15.416 -5.936 -13.408 1.00 5.27 149 SER A CA 1
ATOM 1718 C C . SER A 1 127 ? -16.705 -6.203 -14.184 1.00 6.01 149 SER A C 1
ATOM 1719 O O . SER A 1 127 ? -17.256 -5.274 -14.776 1.00 9.66 149 SER A O 1
ATOM 1727 N N . GLU A 1 128 ? -17.191 -7.451 -14.193 1.00 8.26 150 GLU A N 1
ATOM 1728 C CA . GLU A 1 128 ? -18.334 -7.817 -15.033 1.00 9.45 150 GLU A CA 1
ATOM 1729 C C . GLU A 1 128 ? -19.618 -7.075 -14.701 1.00 8.82 150 GLU A C 1
ATOM 1730 O O . GLU A 1 128 ? -20.544 -7.092 -15.518 1.00 8.31 150 GLU A O 1
ATOM 1742 N N . SER A 1 129 ? -19.743 -6.490 -13.514 1.00 9.13 151 SER A N 1
ATOM 1743 C CA . SER A 1 129 ? -21.003 -5.888 -13.118 1.00 12.34 151 SER A CA 1
ATOM 1744 C C . SER A 1 129 ? -20.823 -4.514 -12.496 1.00 7.02 151 SER A C 1
ATOM 1745 O O . SER A 1 129 ? -20.067 -4.340 -11.536 1.00 9.12 151 SER A O 1
ATOM 1753 N N . ASN A 1 130 ? -21.544 -3.550 -13.053 1.00 5.41 152 ASN A N 1
ATOM 1754 C CA . ASN A 1 130 ? -21.696 -2.203 -12.507 1.00 7.77 152 ASN A CA 1
ATOM 1755 C C . ASN A 1 130 ? -20.381 -1.423 -12.402 1.00 8.14 152 ASN A C 1
ATOM 1756 O O . ASN A 1 130 ? -20.258 -0.542 -11.535 1.00 8.51 152 ASN A O 1
ATOM 1767 N N . HIS A 1 131 ? -19.419 -1.671 -13.307 1.00 8.78 153 HIS A N 1
ATOM 1768 C CA . HIS A 1 131 ? -18.140 -0.955 -13.240 1.00 9.87 153 HIS A CA 1
ATOM 1769 C C . HIS A 1 131 ? -18.377 0.540 -13.412 1.00 9.53 153 HIS A C 1
ATOM 1770 O O . HIS A 1 131 ? -17.879 1.360 -12.635 1.00 6.48 153 HIS A O 1
ATOM 1784 N N . ILE A 1 132 ? -19.190 0.901 -14.415 1.00 6.35 154 ILE A N 1
ATOM 1785 C CA . ILE A 1 132 ? -19.442 2.310 -14.723 1.00 12.52 154 ILE A CA 1
ATOM 1786 C C . ILE A 1 132 ? -20.200 2.988 -13.591 1.00 11.73 154 ILE A C 1
ATOM 1787 O O . ILE A 1 132 ? -19.921 4.141 -13.257 1.00 8.52 154 ILE A O 1
ATOM 1803 N N . GLY A 1 133 ? -21.218 2.319 -13.033 1.00 9.76 155 GLY A N 1
ATOM 1804 C CA . GLY A 1 133 ? -21.946 2.904 -11.919 1.00 13.20 155 GLY A CA 1
ATOM 1805 C C . GLY A 1 133 ? -21.053 3.180 -10.725 1.00 12.07 155 GLY A C 1
ATOM 1806 O O . GLY A 1 133 ? -21.200 4.209 -10.042 1.00 9.40 155 GLY A O 1
ATOM 1810 N N . LEU A 1 134 ? -20.113 2.274 -10.452 1.00 7.05 156 LEU A N 1
ATOM 1811 C CA . LEU A 1 134 ? -19.217 2.469 -9.318 1.00 6.20 156 LEU A CA 1
ATOM 1812 C C . LEU A 1 134 ? -18.263 3.643 -9.552 1.00 7.16 156 LEU A C 1
ATOM 1813 O O . LEU A 1 134 ? -17.949 4.395 -8.615 1.00 8.24 156 LEU A O 1
ATOM 1829 N N . VAL A 1 135 ? -17.788 3.813 -10.782 1.00 4.85 157 VAL A N 1
ATOM 1830 C CA . VAL A 1 135 ? -16.986 4.986 -11.112 1.00 5.21 157 VAL A CA 1
ATOM 1831 C C . VAL A 1 135 ? -17.798 6.253 -10.900 1.00 6.50 157 VAL A C 1
ATOM 1832 O O . VAL A 1 135 ? -17.330 7.217 -10.274 1.00 7.60 157 VAL A O 1
ATOM 1845 N N . LYS A 1 136 ? -19.039 6.276 -11.404 1.00 6.63 158 LYS A N 1
ATOM 1846 C CA . LYS A 1 136 ? -19.861 7.468 -11.233 1.00 5.94 158 LYS A CA 1
ATOM 1847 C C . LYS A 1 136 ? -20.124 7.764 -9.765 1.00 6.03 158 LYS A C 1
ATOM 1848 O O . LYS A 1 136 ? -20.090 8.924 -9.345 1.00 5.94 158 LYS A O 1
ATOM 1867 N N . ASP A 1 137 ? -20.400 6.733 -8.969 1.00 7.73 159 ASP A N 1
ATOM 1868 C CA . ASP A 1 137 ? -20.690 6.948 -7.552 1.00 5.86 159 ASP A CA 1
ATOM 1869 C C . ASP A 1 137 ? -19.516 7.613 -6.860 1.00 5.17 159 ASP A C 1
ATOM 1870 O O . ASP A 1 137 ? -19.684 8.523 -6.034 1.00 11.16 159 ASP A O 1
ATOM 1879 N N . HIS A 1 138 ? -18.310 7.110 -7.123 1.00 8.17 160 HIS A N 1
ATOM 1880 C CA . HIS A 1 138 ? -17.107 7.675 -6.533 1.00 7.71 160 HIS A CA 1
ATOM 1881 C C . HIS A 1 138 ? -16.936 9.143 -6.927 1.00 7.50 160 HIS A C 1
ATOM 1882 O O . HIS A 1 138 ? -16.617 9.999 -6.095 1.00 7.05 160 HIS A O 1
ATOM 1896 N N . MET A 1 139 ? -17.116 9.450 -8.217 1.00 6.90 161 MET A N 1
ATOM 1897 C CA . MET A 1 139 ? -17.013 10.835 -8.662 1.00 6.26 161 MET A CA 1
ATOM 1898 C C . MET A 1 139 ? -17.978 11.736 -7.900 1.00 10.89 161 MET A C 1
ATOM 1899 O O . MET A 1 139 ? -17.617 12.854 -7.521 1.00 10.21 161 MET A O 1
ATOM 1913 N N . MET A 1 140 ? -19.223 11.287 -7.698 1.00 7.71 162 MET A N 1
ATOM 1914 C CA . MET A 1 140 ? -20.195 12.130 -7.004 1.00 9.87 162 MET A CA 1
ATOM 1915 C C . MET A 1 140 ? -19.818 12.309 -5.540 1.00 10.68 162 MET A C 1
ATOM 1916 O O . MET A 1 140 ? -20.013 13.390 -4.970 1.00 9.37 162 MET A O 1
ATOM 1930 N N . THR A 1 141 ? -19.281 11.251 -4.917 1.00 10.90 163 THR A N 1
ATOM 1931 C CA . THR A 1 141 ? -18.797 11.340 -3.541 1.00 11.66 163 THR A CA 1
ATOM 1932 C C . THR A 1 141 ? -17.667 12.355 -3.430 1.00 9.44 163 THR A C 1
ATOM 1933 O O . THR A 1 141 ? -17.657 13.187 -2.515 1.00 8.35 163 THR A O 1
ATOM 1944 N N . LEU A 1 142 ? -16.685 12.281 -4.340 1.00 7.54 164 LEU A N 1
ATOM 1945 C CA . LEU A 1 142 ? -15.600 13.264 -4.330 1.00 9.10 164 LEU A CA 1
ATOM 1946 C C . LEU A 1 142 ? -16.131 14.678 -4.586 1.00 10.67 164 LEU A C 1
ATOM 1947 O O . LEU A 1 142 ? -15.699 15.645 -3.940 1.00 9.95 164 LEU A O 1
ATOM 1963 N N . GLY A 1 143 ? -17.079 14.825 -5.506 1.00 8.05 165 GLY A N 1
ATOM 1964 C CA . GLY A 1 143 ? -17.659 16.143 -5.717 1.00 10.71 165 GLY A CA 1
ATOM 1965 C C . GLY A 1 143 ? -18.292 16.698 -4.450 1.00 12.94 165 GLY A C 1
ATOM 1966 O O . GLY A 1 143 ? -18.163 17.887 -4.142 1.00 15.31 165 GLY A O 1
ATOM 1970 N N . LYS A 1 144 ? -18.923 15.839 -3.660 1.00 12.69 166 LYS A N 1
ATOM 1971 C CA . LYS A 1 144 ? -19.518 16.331 -2.417 1.00 14.75 166 LYS A CA 1
ATOM 1972 C C . LYS A 1 144 ? -18.438 16.746 -1.418 1.00 14.59 166 LYS A C 1
ATOM 1973 O O . LYS A 1 144 ? -18.538 17.809 -0.789 1.00 15.41 166 LYS A O 1
ATOM 1992 N N . ILE A 1 145 ? -17.390 15.930 -1.274 1.00 12.23 167 ILE A N 1
ATOM 1993 C CA . ILE A 1 145 ? -16.346 16.191 -0.279 1.00 8.84 167 ILE A CA 1
ATOM 1994 C C . ILE A 1 145 ? -15.605 17.480 -0.594 1.00 14.64 167 ILE A C 1
ATOM 1995 O O . ILE A 1 145 ? -15.232 18.231 0.308 1.00 15.76 167 ILE A O 1
ATOM 2011 N N . PHE A 1 146 ? -15.359 17.747 -1.868 1.00 17.19 168 PHE A N 1
ATOM 2012 C CA . PHE A 1 146 ? -14.538 18.875 -2.272 1.00 15.94 168 PHE A CA 1
ATOM 2013 C C . PHE A 1 146 ? -15.367 20.059 -2.736 1.00 18.09 168 PHE A C 1
ATOM 2014 O O . PHE A 1 146 ? -14.809 21.018 -3.282 1.00 15.21 168 PHE A O 1
ATOM 2031 N N . ASN A 1 147 ? -16.681 20.020 -2.499 1.00 10.75 169 ASN A N 1
ATOM 2032 C CA . ASN A 1 147 ? -17.594 21.085 -2.909 1.00 14.23 169 ASN A CA 1
ATOM 2033 C C . ASN A 1 147 ? -17.486 21.338 -4.406 1.00 15.71 169 ASN A C 1
ATOM 2034 O O . ASN A 1 147 ? -17.491 22.475 -4.868 1.00 18.51 169 ASN A O 1
ATOM 2045 N N . LYS A 1 148 ? -17.381 20.260 -5.172 1.00 12.42 170 LYS A N 1
ATOM 2046 C CA . LYS A 1 148 ? -17.357 20.342 -6.631 1.00 13.95 170 LYS A CA 1
ATOM 2047 C C . LYS A 1 148 ? -18.500 19.508 -7.224 1.00 10.88 170 LYS A C 1
ATOM 2048 O O . LYS A 1 148 ? -18.299 18.780 -8.201 1.00 15.48 170 LYS A O 1
ATOM 2067 N N . GLU A 1 149 ? -19.713 19.644 -6.669 1.00 14.76 171 GLU A N 1
ATOM 2068 C CA . GLU A 1 149 ? -20.846 18.832 -7.112 1.00 16.78 171 GLU A CA 1
ATOM 2069 C C . GLU A 1 149 ? -21.240 19.120 -8.566 1.00 14.07 171 GLU A C 1
ATOM 2070 O O . GLU A 1 149 ? -21.507 18.193 -9.342 1.00 11.26 171 GLU A O 1
ATOM 2082 N N . ASP A 1 150 ? -21.326 20.394 -8.951 1.00 12.44 172 ASP A N 1
ATOM 2083 C CA . ASP A 1 150 ? -21.716 20.702 -10.325 1.00 10.30 172 ASP A CA 1
ATOM 2084 C C . ASP A 1 150 ? -20.711 20.143 -11.340 1.00 13.10 172 ASP A C 1
ATOM 2085 O O . ASP A 1 150 ? -21.103 19.593 -12.382 1.00 11.07 172 ASP A O 1
ATOM 2094 N N . LEU A 1 151 ? -19.405 20.288 -11.074 1.00 8.18 173 LEU A N 1
ATOM 2095 C CA . LEU A 1 151 ? -18.420 19.752 -11.999 1.00 13.22 173 LEU A CA 1
ATOM 2096 C C . LEU A 1 151 ? -18.425 18.227 -11.977 1.00 12.05 173 LEU A C 1
ATOM 2097 O O . LEU A 1 151 ? -18.208 17.583 -13.022 1.00 9.22 173 LEU A O 1
ATOM 2113 N N . ALA A 1 152 ? -18.665 17.633 -10.806 1.00 8.01 174 ALA A N 1
ATOM 2114 C CA . ALA A 1 152 ? -18.774 16.176 -10.710 1.00 7.98 174 ALA A CA 1
ATOM 2115 C C . ALA A 1 152 ? -19.920 15.665 -11.572 1.00 11.40 174 ALA A C 1
ATOM 2116 O O . ALA A 1 152 ? -19.778 14.682 -12.315 1.00 7.69 174 ALA A O 1
ATOM 2123 N N . ARG A 1 153 ? -21.087 16.313 -11.453 1.00 7.73 175 ARG A N 1
ATOM 2124 C CA . ARG A 1 153 ? -22.252 15.914 -12.223 1.00 8.29 175 ARG A CA 1
ATOM 2125 C C . ARG A 1 153 ? -22.012 16.060 -13.717 1.00 7.52 175 ARG A C 1
ATOM 2126 O O . ARG A 1 153 ? -22.434 15.191 -14.497 1.00 7.08 175 ARG A O 1
ATOM 2130 N N . GLN A 1 154 ? -21.297 17.110 -14.134 1.00 8.70 176 GLN A N 1
ATOM 2131 C CA . GLN A 1 154 ? -20.906 17.252 -15.538 1.00 9.07 176 GLN A CA 1
ATOM 2132 C C . GLN A 1 154 ? -20.022 16.087 -16.011 1.00 13.88 176 GLN A C 1
ATOM 2133 O O . GLN A 1 154 ? -20.210 15.564 -17.125 1.00 9.14 176 GLN A O 1
ATOM 2147 N N . LYS A 1 155 ? -19.005 15.713 -15.217 1.00 9.14 177 LYS A N 1
ATOM 2148 C CA . LYS A 1 155 ? -18.136 14.600 -15.610 1.00 11.14 177 LYS A CA 1
ATOM 2149 C C . LYS A 1 155 ? -18.920 13.283 -15.687 1.00 7.12 177 LYS A C 1
ATOM 2150 O O . LYS A 1 155 ? -18.642 12.425 -16.551 1.00 6.89 177 LYS A O 1
ATOM 2169 N N . VAL A 1 156 ? -19.871 13.088 -14.777 1.00 6.18 178 VAL A N 1
ATOM 2170 C CA . VAL A 1 156 ? -20.738 11.910 -14.846 1.00 10.43 178 VAL A CA 1
ATOM 2171 C C . VAL A 1 156 ? -21.556 11.932 -16.135 1.00 13.57 178 VAL A C 1
ATOM 2172 O O . VAL A 1 156 ? -21.693 10.905 -16.819 1.00 8.26 178 VAL A O 1
ATOM 2185 N N . SER A 1 157 ? -22.124 13.100 -16.484 1.00 12.61 179 SER A N 1
ATOM 2186 C CA . SER A 1 157 ? -22.880 13.216 -17.727 1.00 13.62 179 SER A CA 1
ATOM 2187 C C . SER A 1 157 ? -22.007 12.921 -18.938 1.00 9.66 179 SER A C 1
ATOM 2188 O O . SER A 1 157 ? -22.476 12.295 -19.912 1.00 9.25 179 SER A O 1
ATOM 2196 N N . GLU A 1 158 ? -20.746 13.376 -18.912 1.00 9.64 180 GLU A N 1
ATOM 2197 C CA . GLU A 1 158 ? -19.831 13.105 -20.014 1.00 11.85 180 GLU A CA 1
ATOM 2198 C C . GLU A 1 158 ? -19.524 11.612 -20.124 1.00 11.17 180 GLU A C 1
ATOM 2199 O O . GLU A 1 158 ? -19.544 11.041 -21.221 1.00 9.00 180 GLU A O 1
ATOM 2211 N N . LEU A 1 159 ? -19.265 10.959 -18.994 1.00 6.65 181 LEU A N 1
ATOM 2212 C CA . LEU A 1 159 ? -19.044 9.522 -19.009 1.00 8.85 181 LEU A CA 1
ATOM 2213 C C . LEU A 1 159 ? -20.259 8.796 -19.576 1.00 10.27 181 LEU A C 1
ATOM 2214 O O . LEU A 1 159 ? -20.111 7.912 -20.428 1.00 9.13 181 LEU A O 1
ATOM 2230 N N . ASP A 1 160 ? -21.468 9.185 -19.147 1.00 8.40 182 ASP A N 1
ATOM 2231 C CA . ASP A 1 160 ? -22.697 8.593 -19.686 1.00 13.39 182 ASP A CA 1
ATOM 2232 C C . ASP A 1 160 ? -22.780 8.742 -21.208 1.00 11.57 182 ASP A C 1
ATOM 2233 O O . ASP A 1 160 ? -23.097 7.786 -21.927 1.00 10.17 182 ASP A O 1
ATOM 2242 N N . GLU A 1 161 ? -22.525 9.946 -21.720 1.00 11.41 183 GLU A N 1
ATOM 2243 C CA . GLU A 1 161 ? -22.535 10.150 -23.174 1.00 8.86 183 GLU A CA 1
ATOM 2244 C C . GLU A 1 161 ? -21.483 9.297 -23.870 1.00 12.97 183 GLU A C 1
ATOM 2245 O O . GLU A 1 161 ? -21.741 8.723 -24.937 1.00 12.66 183 GLU A O 1
ATOM 2257 N N . GLN A 1 162 ? -20.289 9.209 -23.311 1.00 7.68 184 GLN A N 1
ATOM 2258 C CA . GLN A 1 162 ? -19.268 8.384 -23.927 1.00 8.67 184 GLN A CA 1
ATOM 2259 C C . GLN A 1 162 ? -19.715 6.931 -24.010 1.00 5.70 184 GLN A C 1
ATOM 2260 O O . GLN A 1 162 ? -19.504 6.261 -25.035 1.00 6.69 184 GLN A O 1
ATOM 2274 N N . VAL A 1 163 ? -20.300 6.420 -22.929 1.00 6.09 185 VAL A N 1
ATOM 2275 C CA . VAL A 1 163 ? -20.833 5.063 -22.906 1.00 9.19 185 VAL A CA 1
ATOM 2276 C C . VAL A 1 163 ? -21.907 4.891 -23.975 1.00 8.75 185 VAL A C 1
ATOM 2277 O O . VAL A 1 163 ? -21.964 3.860 -24.648 1.00 6.17 185 VAL A O 1
ATOM 2290 N N . LYS A 1 164 ? -22.787 5.876 -24.132 1.00 9.22 186 LYS A N 1
ATOM 2291 C CA . LYS A 1 164 ? -23.804 5.778 -25.172 1.00 11.14 186 LYS A CA 1
ATOM 2292 C C . LYS A 1 164 ? -23.159 5.717 -26.544 1.00 14.97 186 LYS A C 1
ATOM 2293 O O . LYS A 1 164 ? -23.613 4.962 -27.406 1.00 11.50 186 LYS A O 1
ATOM 2297 N N . GLN A 1 165 ? -22.066 6.470 -26.739 1.00 9.56 187 GLN A N 1
ATOM 2298 C CA . GLN A 1 165 ? -21.369 6.482 -28.022 1.00 8.71 187 GLN A CA 1
ATOM 2299 C C . GLN A 1 165 ? -20.766 5.119 -28.356 1.00 10.55 187 GLN A C 1
ATOM 2300 O O . GLN A 1 165 ? -20.917 4.630 -29.477 1.00 9.00 187 GLN A O 1
ATOM 2314 N N . VAL A 1 166 ? -20.077 4.483 -27.400 1.00 8.21 188 VAL A N 1
ATOM 2315 C CA . VAL A 1 166 ? -19.497 3.180 -27.710 1.00 10.99 188 VAL A CA 1
ATOM 2316 C C . VAL A 1 166 ? -20.599 2.121 -27.876 1.00 10.43 188 VAL A C 1
ATOM 2317 O O . VAL A 1 166 ? -20.499 1.233 -28.738 1.00 8.87 188 VAL A O 1
ATOM 2330 N N . GLN A 1 167 ? -21.677 2.215 -27.092 1.00 10.85 189 GLN A N 1
ATOM 2331 C CA . GLN A 1 167 ? -22.788 1.268 -27.250 1.00 11.91 189 GLN A CA 1
ATOM 2332 C C . GLN A 1 167 ? -23.488 1.441 -28.600 1.00 9.27 189 GLN A C 1
ATOM 2333 O O . GLN A 1 167 ? -23.950 0.457 -29.182 1.00 10.93 189 GLN A O 1
ATOM 2347 N N . ALA A 1 168 ? -23.518 2.664 -29.127 1.00 7.71 190 ALA A N 1
ATOM 2348 C CA . ALA A 1 168 ? -24.062 2.882 -30.457 1.00 9.16 190 ALA A CA 1
ATOM 2349 C C . ALA A 1 168 ? -23.178 2.252 -31.521 1.00 14.26 190 ALA A C 1
ATOM 2350 O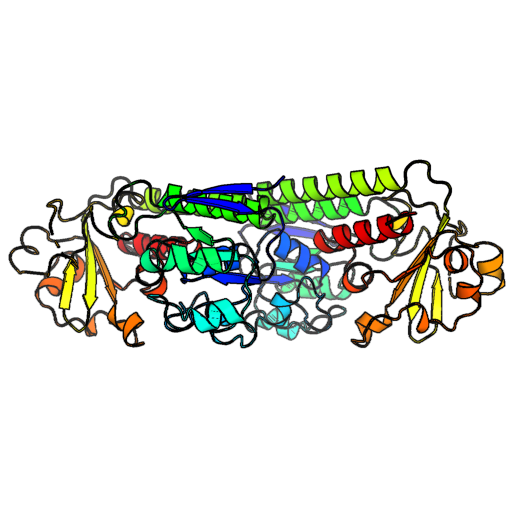 O . ALA A 1 168 ? -23.682 1.839 -32.578 1.00 10.81 190 ALA A O 1
ATOM 2357 N N . VAL A 1 169 ? -21.865 2.174 -31.267 1.00 5.17 191 VAL A N 1
ATOM 2358 C CA . VAL A 1 169 ? -20.941 1.559 -32.199 1.00 9.74 191 VAL A CA 1
ATOM 2359 C C . VAL A 1 169 ? -21.032 0.049 -32.125 1.00 14.35 191 VAL A C 1
ATOM 2360 O O . VAL A 1 169 ? -20.969 -0.629 -33.154 1.00 12.23 191 VAL A O 1
ATOM 2373 N N . THR A 1 170 ? -21.164 -0.516 -30.917 1.00 5.60 192 THR A N 1
ATOM 2374 C CA . THR A 1 170 ? -21.159 -1.967 -30.834 1.00 5.91 192 THR A CA 1
ATOM 2375 C C . THR A 1 170 ? -22.531 -2.576 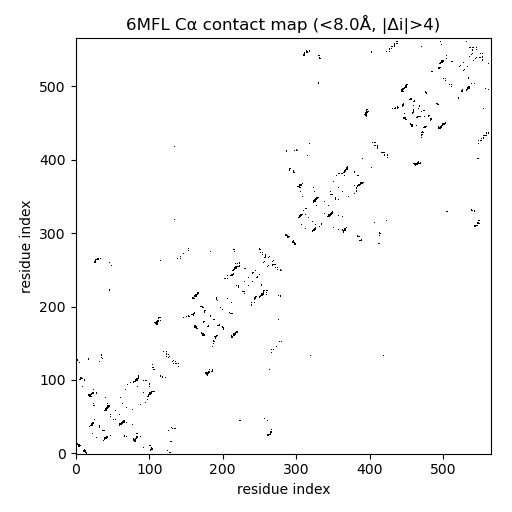-31.119 1.00 12.37 192 THR A C 1
ATOM 2376 O O . THR A 1 170 ? -22.626 -3.802 -31.308 1.00 12.64 192 THR A O 1
ATOM 2387 N N . ALA A 1 171 ? -23.576 -1.756 -31.141 1.00 8.85 193 ALA A N 1
ATOM 2388 C CA . ALA A 1 171 ? -24.938 -2.276 -31.178 1.00 11.46 193 ALA A CA 1
ATOM 2389 C C . ALA A 1 171 ? -25.146 -3.125 -32.428 1.00 11.11 193 ALA A C 1
ATOM 2390 O O . ALA A 1 171 ? -24.836 -2.691 -33.532 1.00 10.47 193 ALA A O 1
ATOM 2397 N N . ASN A 1 172 ? -25.693 -4.324 -32.249 1.00 10.92 194 ASN A N 1
ATOM 2398 C CA . ASN A 1 172 ? -26.047 -5.229 -33.337 1.00 11.57 194 ASN A CA 1
ATOM 2399 C C . ASN A 1 172 ? -24.868 -5.665 -34.200 1.00 17.43 194 ASN A C 1
ATOM 2400 O O . ASN A 1 172 ? -25.078 -6.248 -35.269 1.00 13.74 194 ASN A O 1
ATOM 2411 N N . ARG A 1 173 ? -23.639 -5.442 -33.763 1.00 10.84 195 ARG A N 1
ATOM 2412 C CA . ARG A 1 173 ? -22.506 -5.865 -34.570 1.00 7.19 195 ARG A CA 1
ATOM 2413 C C . ARG A 1 173 ? -22.210 -7.354 -34.359 1.00 9.00 195 ARG A C 1
ATOM 2414 O O . ARG A 1 173 ? -22.286 -7.865 -33.235 1.00 12.59 195 ARG A O 1
ATOM 2435 N N . PRO A 1 174 ? -21.859 -8.078 -35.426 1.00 12.88 196 PRO A N 1
ATOM 2436 C CA . PRO A 1 174 ? -21.634 -9.524 -35.277 1.00 16.67 196 PRO A CA 1
ATOM 2437 C C . PRO A 1 174 ? -20.260 -9.904 -34.734 1.00 13.37 196 PRO A C 1
ATOM 2438 O O . PRO A 1 174 ? -20.091 -11.041 -34.281 1.00 12.48 196 PRO A O 1
ATOM 2449 N N . GLU A 1 175 ? -19.293 -8.989 -34.725 1.00 13.13 197 GLU A N 1
ATOM 2450 C CA . GLU A 1 175 ? -17.930 -9.335 -34.351 1.00 11.76 197 GLU A CA 1
ATOM 2451 C C . GLU A 1 175 ? -17.865 -9.794 -32.904 1.00 11.30 197 GLU A C 1
ATOM 2452 O O . GLU A 1 175 ? -18.569 -9.270 -32.039 1.00 12.66 197 GLU A O 1
ATOM 2464 N N . ARG A 1 176 ? -16.979 -10.752 -32.638 1.00 7.79 198 ARG A N 1
ATOM 2465 C CA . ARG A 1 176 ? -16.655 -11.173 -31.276 1.00 7.90 198 ARG A CA 1
ATOM 2466 C C . ARG A 1 176 ? -15.183 -10.862 -31.011 1.00 11.28 198 ARG A C 1
ATOM 2467 O O . ARG A 1 176 ? -14.354 -10.966 -31.919 1.00 9.43 198 ARG A O 1
ATOM 2488 N N . ALA A 1 177 ? -14.861 -10.433 -29.787 1.00 7.35 199 ALA A N 1
ATOM 2489 C CA . ALA A 1 177 ? -13.510 -9.972 -29.481 1.00 6.28 199 ALA A CA 1
ATOM 2490 C C . ALA A 1 177 ? -12.848 -10.757 -28.363 1.00 8.83 199 ALA A C 1
ATOM 2491 O O . ALA A 1 177 ? -13.502 -11.343 -27.508 1.00 6.87 199 ALA A O 1
ATOM 2498 N N . LEU A 1 178 ? -11.513 -10.731 -28.379 1.00 9.61 200 LEU A N 1
ATOM 2499 C CA . LEU A 1 178 ? -10.715 -11.089 -27.228 1.00 7.55 200 LEU A CA 1
ATOM 2500 C C . LEU A 1 178 ? -9.998 -9.840 -26.734 1.00 9.56 200 LEU A C 1
ATOM 2501 O O . LEU A 1 178 ? -9.641 -8.969 -27.533 1.00 7.29 200 LEU A O 1
ATOM 2517 N N . VAL A 1 179 ? -9.848 -9.751 -25.414 1.00 7.63 201 VAL A N 1
ATOM 2518 C CA . VAL A 1 179 ? -8.905 -8.847 -24.757 1.00 10.04 201 VAL A CA 1
ATOM 2519 C C . VAL A 1 179 ? -7.722 -9.676 -24.249 1.00 8.70 201 VAL A C 1
ATOM 2520 O O . VAL A 1 179 ? -7.890 -10.566 -23.415 1.00 8.85 201 VAL A O 1
ATOM 2533 N N . VAL A 1 180 ? -6.529 -9.402 -24.740 1.00 5.83 202 VAL A N 1
ATOM 2534 C CA . VAL A 1 180 ? -5.360 -10.182 -24.360 1.00 8.84 202 VAL A CA 1
ATOM 2535 C C . VAL A 1 180 ? -4.299 -9.237 -23.801 1.00 5.98 202 VAL A C 1
ATOM 2536 O O . VAL A 1 180 ? -4.134 -8.113 -24.285 1.00 10.36 202 VAL A O 1
ATOM 2549 N N . LEU A 1 181 ? -3.594 -9.711 -22.775 1.00 5.98 203 LEU A N 1
ATOM 2550 C CA . LEU A 1 181 ? -2.550 -8.965 -22.089 1.00 10.14 203 LEU A CA 1
ATOM 2551 C C . LEU A 1 181 ? -1.198 -9.495 -22.526 1.00 11.95 203 LEU A C 1
ATOM 2552 O O . LEU A 1 181 ? -0.962 -10.710 -22.499 1.00 15.02 203 LEU A O 1
ATOM 2568 N N . HIS A 1 182 ? -0.334 -8.592 -22.958 1.00 8.15 204 HIS A N 1
ATOM 2569 C CA . HIS A 1 182 ? 1.031 -8.965 -23.292 1.00 9.56 204 HIS A CA 1
ATOM 2570 C C . HIS A 1 182 ? 1.918 -8.749 -22.079 1.00 12.68 204 HIS A C 1
ATOM 2571 O O . HIS A 1 182 ? 1.878 -7.677 -21.461 1.00 8.20 204 HIS A O 1
ATOM 2585 N N . ASN A 1 183 ? 2.737 -9.747 -21.764 1.00 12.29 205 ASN A N 1
ATOM 2586 C CA . ASN A 1 183 ? 3.715 -9.623 -20.695 1.00 14.88 205 ASN A CA 1
ATOM 2587 C C . ASN A 1 183 ? 4.963 -10.393 -21.089 1.00 20.13 205 ASN A C 1
ATOM 2588 O O . ASN A 1 183 ? 4.959 -11.633 -21.080 1.00 18.60 205 ASN A O 1
ATOM 2599 N N . ASN A 1 184 ? 6.004 -9.652 -21.473 1.00 23.04 206 ASN A N 1
ATOM 2600 C CA . ASN A 1 184 ? 7.339 -10.204 -21.701 1.00 26.57 206 ASN A CA 1
ATOM 2601 C C . ASN A 1 184 ? 7.284 -11.377 -22.672 1.00 21.15 206 ASN A C 1
ATOM 2602 O O . ASN A 1 184 ? 7.797 -12.458 -22.403 1.00 21.13 206 ASN A O 1
ATOM 2613 N N . GLY A 1 185 ? 6.605 -11.161 -23.793 1.00 18.09 207 GLY A N 1
ATOM 2614 C CA . GLY A 1 185 ? 6.484 -12.150 -24.846 1.00 24.35 207 GLY A CA 1
ATOM 2615 C C . GLY A 1 185 ? 5.387 -13.174 -24.675 1.00 23.23 207 GLY A C 1
ATOM 2616 O O . GLY A 1 185 ? 5.152 -13.959 -25.601 1.00 20.64 207 GLY A O 1
ATOM 2620 N N . ALA A 1 186 ? 4.725 -13.220 -23.522 1.00 14.29 208 ALA A N 1
ATOM 2621 C CA . ALA A 1 186 ? 3.624 -14.128 -23.273 1.00 13.40 208 ALA A CA 1
ATOM 2622 C C . ALA A 1 186 ? 2.303 -13.367 -23.402 1.00 14.34 208 ALA A C 1
ATOM 2623 O O . ALA A 1 186 ? 2.222 -12.171 -23.097 1.00 12.77 208 ALA A O 1
ATOM 2630 N N . PHE A 1 187 ? 1.278 -14.071 -23.859 1.00 11.15 209 PHE A N 1
ATOM 2631 C CA . PHE A 1 187 ? -0.063 -13.497 -24.030 1.00 9.91 209 PHE A CA 1
ATOM 2632 C C . PHE A 1 187 ? -1.086 -14.325 -23.254 1.00 13.57 209 PHE A C 1
ATOM 2633 O O . PHE A 1 187 ? -1.090 -15.557 -23.339 1.00 13.00 209 PHE A O 1
ATOM 2650 N N . SER A 1 188 ? -1.983 -13.651 -22.535 1.00 9.33 210 SER A N 1
ATOM 2651 C CA . SER A 1 188 ? -3.039 -14.347 -21.812 1.00 12.50 210 SER A CA 1
ATOM 2652 C C . SER A 1 188 ? -4.366 -13.644 -22.036 1.00 9.64 210 SER A C 1
ATOM 2653 O O . SER A 1 188 ? -4.416 -12.413 -22.146 1.00 10.15 210 SER A O 1
ATOM 2661 N N . ASN A 1 189 ? -5.439 -14.434 -22.115 1.00 12.44 211 ASN A N 1
ATOM 2662 C CA . ASN A 1 189 ? -6.774 -13.927 -22.394 1.00 8.54 211 ASN A CA 1
ATOM 2663 C C . ASN A 1 189 ? -7.475 -13.471 -21.115 1.00 7.32 211 ASN A C 1
ATOM 2664 O O . ASN A 1 189 ? -7.418 -14.149 -20.096 1.00 14.04 211 ASN A O 1
ATOM 2675 N N . PHE A 1 190 ? -8.158 -12.349 -21.191 1.00 6.74 212 PHE A N 1
ATOM 2676 C CA . PHE A 1 190 ? -8.979 -11.845 -20.088 1.00 10.62 212 PHE A CA 1
ATOM 2677 C C . PHE A 1 190 ? -10.433 -11.797 -20.526 1.00 12.48 212 PHE A C 1
ATOM 2678 O O . PHE A 1 190 ? -10.792 -11.024 -21.418 1.00 8.92 212 PHE A O 1
ATOM 2695 N N . GLY A 1 191 ? -11.259 -12.626 -19.894 1.00 15.30 213 GLY A N 1
ATOM 2696 C CA . GLY A 1 191 ? -12.617 -12.863 -20.329 1.00 11.99 213 GLY A CA 1
ATOM 2697 C C . GLY A 1 191 ? -13.672 -12.078 -19.575 1.00 13.54 213 GLY A C 1
ATOM 2698 O O . GLY A 1 191 ? -13.402 -11.042 -18.959 1.00 8.54 213 GLY A O 1
ATOM 2702 N N . ILE A 1 192 ? -14.914 -12.579 -19.653 1.00 11.06 214 ILE A N 1
ATOM 2703 C CA . ILE A 1 192 ? -16.053 -11.827 -19.135 1.00 7.84 214 ILE A CA 1
ATOM 2704 C C . ILE A 1 192 ? -16.006 -11.679 -17.613 1.00 12.35 214 ILE A C 1
ATOM 2705 O O . ILE A 1 192 ? -16.677 -10.803 -17.053 1.00 14.59 214 ILE A O 1
ATOM 2721 N N . GLN A 1 193 ? -15.256 -12.512 -16.913 1.00 9.15 215 GLN A N 1
ATOM 2722 C CA . GLN A 1 193 ? -15.223 -12.439 -15.453 1.00 10.94 215 GLN A CA 1
ATOM 2723 C C . GLN A 1 193 ? -13.873 -11.948 -14.933 1.00 12.45 215 GLN A C 1
ATOM 2724 O O . GLN A 1 193 ? -13.577 -12.087 -13.752 1.00 13.53 215 GLN A O 1
ATOM 2738 N N . SER A 1 194 ? -13.108 -11.285 -15.776 1.00 9.83 216 SER A N 1
ATOM 2739 C CA . SER A 1 194 ? -11.775 -10.805 -15.476 1.00 9.82 216 SER A CA 1
ATOM 2740 C C . SER A 1 194 ? -11.788 -9.298 -15.211 1.00 6.36 216 SER A C 1
ATOM 2741 O O . SER A 1 194 ? -12.836 -8.653 -15.220 1.00 6.80 216 SER A O 1
ATOM 2749 N N . ARG A 1 195 ? -10.597 -8.723 -15.053 1.00 11.38 217 ARG A N 1
ATOM 2750 C CA . ARG A 1 195 ? -10.487 -7.289 -14.830 1.00 10.70 217 ARG A CA 1
ATOM 2751 C C . ARG A 1 195 ? -11.021 -6.502 -16.010 1.00 8.01 217 ARG A C 1
ATOM 2752 O O . ARG A 1 195 ? -11.444 -5.350 -15.828 1.00 6.85 217 ARG A O 1
ATOM 2773 N N . TYR A 1 196 ? -11.091 -7.122 -17.202 1.00 5.00 218 TYR A N 1
ATOM 2774 C CA . TYR A 1 196 ? -11.638 -6.492 -18.391 1.00 5.95 218 TYR A CA 1
ATOM 2775 C C . TYR A 1 196 ? -13.053 -6.975 -18.714 1.00 10.18 218 TYR A C 1
ATOM 2776 O O . TYR A 1 196 ? -13.530 -6.767 -19.825 1.00 8.20 218 TYR A O 1
ATOM 2794 N N . GLY A 1 197 ? -13.754 -7.550 -17.723 1.00 6.00 219 GLY A N 1
ATOM 2795 C CA . GLY A 1 197 ? -15.152 -7.893 -17.913 1.00 5.89 219 GLY A CA 1
ATOM 2796 C C . GLY A 1 197 ? -16.006 -6.730 -18.342 1.00 5.29 219 GLY A C 1
ATOM 2797 O O . GLY A 1 197 ? -16.964 -6.903 -19.119 1.00 7.59 219 GLY A O 1
ATOM 2801 N N . PHE A 1 198 ? -15.680 -5.521 -17.877 1.00 8.34 220 PHE A N 1
ATOM 2802 C CA . PHE A 1 198 ? -16.523 -4.376 -18.217 1.00 6.02 220 PHE A CA 1
ATOM 2803 C C . PHE A 1 198 ? -16.478 -4.026 -19.699 1.00 5.92 220 PHE A C 1
ATOM 2804 O O . PHE A 1 198 ? -17.400 -3.367 -20.200 1.00 6.64 220 PHE A O 1
ATOM 2821 N N . ILE A 1 199 ? -15.417 -4.394 -20.404 1.00 10.22 221 ILE A N 1
ATOM 2822 C CA . ILE A 1 199 ? -15.390 -4.166 -21.854 1.00 8.76 221 ILE A CA 1
ATOM 2823 C C . ILE A 1 199 ? -16.594 -4.833 -22.498 1.00 10.09 221 ILE A C 1
ATOM 2824 O O . ILE A 1 199 ? -17.288 -4.248 -23.355 1.00 8.67 221 ILE A O 1
ATOM 2840 N N . PHE A 1 200 ? -16.899 -6.051 -22.051 1.00 7.69 222 PHE A N 1
ATOM 2841 C CA . PHE A 1 200 ? -18.019 -6.817 -22.582 1.00 6.31 222 PHE A CA 1
ATOM 2842 C C . PHE A 1 200 ? -19.348 -6.338 -22.011 1.00 12.27 222 PHE A C 1
ATOM 2843 O O . PHE A 1 200 ? -20.278 -6.051 -22.768 1.00 15.74 222 PHE A O 1
ATOM 2860 N N A ASN A 1 201 ? -19.426 -6.219 -20.681 0.61 9.64 223 ASN A N 1
ATOM 2861 N N B ASN A 1 201 ? -19.473 -6.171 -20.707 0.39 9.59 223 ASN A N 1
ATOM 2862 C CA A ASN A 1 201 ? -20.686 -5.890 -20.021 0.61 12.14 223 ASN A CA 1
ATOM 2863 C CA B ASN A 1 201 ? -20.826 -5.931 -20.211 0.39 12.50 223 ASN A CA 1
ATOM 2864 C C A ASN A 1 201 ? -21.111 -4.465 -20.328 0.61 12.44 223 ASN A C 1
ATOM 2865 C C B ASN A 1 201 ? -21.166 -4.455 -19.978 0.39 13.30 223 ASN A C 1
ATOM 2866 O O A ASN A 1 201 ? -22.242 -4.218 -20.770 0.61 9.47 223 ASN A O 1
ATOM 2867 O O B ASN A 1 201 ? -22.346 -4.153 -19.768 0.39 15.73 223 ASN A O 1
ATOM 2888 N N . ALA A 1 202 ? -20.217 -3.515 -20.090 1.00 12.66 224 ALA A N 1
ATOM 2889 C CA . ALA A 1 202 ? -20.602 -2.105 -20.083 1.00 14.29 224 ALA A CA 1
ATOM 2890 C C . ALA A 1 202 ? -20.754 -1.545 -21.484 1.00 18.88 224 ALA A C 1
ATOM 2891 O O . ALA A 1 202 ? -21.659 -0.740 -21.736 1.00 18.84 224 ALA A O 1
ATOM 2899 N N . PHE A 1 203 ? -19.918 -2.001 -22.414 1.00 9.24 225 PHE A N 1
ATOM 2900 C CA . PHE A 1 203 ? -19.820 -1.390 -23.731 1.00 13.32 225 PHE A CA 1
ATOM 2901 C C . PHE A 1 203 ? -20.449 -2.235 -24.824 1.00 11.81 225 PHE A C 1
ATOM 2902 O O . PHE A 1 203 ? -20.547 -1.758 -25.959 1.00 13.88 225 PHE A O 1
ATOM 2919 N N . GLY A 1 204 ? -20.908 -3.464 -24.513 1.00 10.09 226 GLY A N 1
ATOM 2920 C CA . GLY A 1 204 ? -21.619 -4.276 -25.484 1.00 11.65 226 GLY A CA 1
ATOM 2921 C C . GLY A 1 204 ? -20.726 -5.028 -26.446 1.00 9.27 226 GLY A C 1
ATOM 2922 O O . GLY A 1 204 ? -21.228 -5.537 -27.469 1.00 9.64 226 GLY A O 1
ATOM 2926 N N . VAL A 1 205 ? -19.416 -5.106 -26.163 1.00 8.78 227 VAL A N 1
ATOM 2927 C CA . VAL A 1 205 ? -18.516 -5.954 -26.948 1.00 10.66 227 VAL A CA 1
ATOM 2928 C C . VAL A 1 205 ? -18.866 -7.421 -26.712 1.00 7.73 227 VAL A C 1
ATOM 2929 O O . VAL A 1 205 ? -18.998 -7.878 -25.563 1.00 7.06 227 VAL A O 1
ATOM 2942 N N . LYS A 1 206 ? -18.998 -8.182 -27.802 1.00 5.74 228 LYS A N 1
ATOM 2943 C CA . LYS A 1 206 ? -19.356 -9.592 -27.690 1.00 7.44 228 LYS A CA 1
ATOM 2944 C C . LYS A 1 206 ? -18.090 -10.425 -27.509 1.00 4.06 228 LYS A C 1
ATOM 2945 O O . LYS A 1 206 ? -17.128 -10.247 -28.264 1.00 7.18 228 LYS A O 1
ATOM 2964 N N . PRO A 1 207 ? -18.021 -11.295 -26.503 1.00 8.08 229 PRO A N 1
ATOM 2965 C CA . PRO A 1 207 ? -16.783 -12.040 -26.247 1.00 10.46 229 PRO A CA 1
ATOM 2966 C C . PRO A 1 207 ? -16.652 -13.228 -27.181 1.00 17.14 229 PRO A C 1
ATOM 2967 O O . PRO A 1 207 ? -17.646 -13.896 -27.496 1.00 5.50 229 PRO A O 1
ATOM 2978 N N . ALA A 1 208 ? -15.406 -13.495 -27.588 1.00 5.39 230 ALA A N 1
ATOM 2979 C CA . ALA A 1 208 ? -15.084 -14.649 -28.436 1.00 6.27 230 ALA A CA 1
ATOM 2980 C C . ALA A 1 208 ? -15.004 -15.949 -27.643 1.00 17.21 230 ALA A C 1
ATOM 2981 O O . ALA A 1 208 ? -15.097 -17.028 -28.244 1.00 14.22 230 ALA A O 1
ATOM 2988 N N . SER A 1 209 ? -14.818 -15.885 -26.325 1.00 15.97 231 SER A N 1
ATOM 2989 C CA . SER A 1 209 ? -14.982 -17.061 -25.482 1.00 28.01 231 SER A CA 1
ATOM 2990 C C . SER A 1 209 ? -15.915 -16.724 -24.327 1.00 28.59 231 SER A C 1
ATOM 2991 O O . SER A 1 209 ? -15.911 -15.604 -23.814 1.00 28.91 231 SER A O 1
ATOM 2999 N N . GLY A 1 210 ? -16.697 -17.713 -23.911 1.00 34.84 232 GLY A N 1
ATOM 3000 C CA . GLY A 1 210 ? -17.603 -17.530 -22.794 1.00 42.91 232 GLY A CA 1
ATOM 3001 C C . GLY A 1 210 ? -17.217 -18.356 -21.584 1.00 45.21 232 GLY A C 1
ATOM 3002 O O . GLY A 1 210 ? -17.728 -18.133 -20.483 1.00 41.83 232 GLY A O 1
ATOM 3006 N N . VAL A 1 211 ? -16.322 -19.324 -21.778 1.00 50.30 233 VAL A N 1
ATOM 3007 C CA . VAL A 1 211 ? -15.954 -20.231 -20.696 1.00 55.73 233 VAL A CA 1
ATOM 3008 C C . VAL A 1 211 ? -15.178 -19.462 -19.635 1.00 56.26 233 VAL A C 1
ATOM 3009 O O . VAL A 1 211 ? -14.247 -18.708 -19.952 1.00 52.79 233 VAL A O 1
ATOM 3013 N N . VAL A 1 212 ? -15.556 -19.651 -18.368 1.00 46.90 234 VAL A N 1
ATOM 3014 C C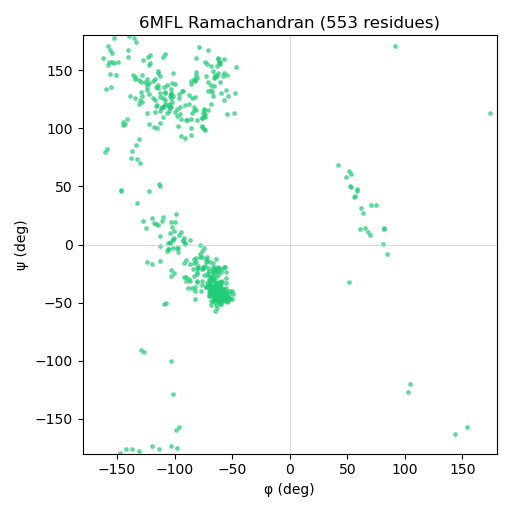A . VAL A 1 212 ? -14.860 -19.008 -17.258 1.00 47.04 234 VAL A CA 1
ATOM 3015 C C . VAL A 1 212 ? -13.626 -19.825 -16.901 1.00 50.54 234 VAL A C 1
ATOM 3016 O O . VAL A 1 212 ? -13.720 -21.033 -16.654 1.00 54.57 234 VAL A O 1
ATOM 3020 N N . ASP A 1 213 ? -12.468 -19.169 -16.863 1.00 49.94 235 ASP A N 1
ATOM 3021 C CA . ASP A 1 213 ? -11.224 -19.847 -16.496 1.00 56.64 235 ASP A CA 1
ATOM 3022 C C . ASP A 1 213 ? -10.785 -19.538 -15.059 1.00 45.92 235 ASP A C 1
ATOM 3023 O O . ASP A 1 213 ? -10.903 -18.409 -14.582 1.00 48.30 235 ASP A O 1
ATOM 3032 N N . HIS A 1 217 ? -4.721 -13.795 -13.387 1.00 27.99 239 HIS A N 1
ATOM 3033 C CA . HIS A 1 217 ? -3.585 -14.027 -14.279 1.00 31.25 239 HIS A CA 1
ATOM 3034 C C . HIS A 1 217 ? -4.008 -14.113 -15.735 1.00 39.15 239 HIS A C 1
ATOM 3035 O O . HIS A 1 217 ? -3.253 -13.734 -16.637 1.00 45.89 239 HIS A O 1
ATOM 3038 N N . GLY A 1 218 ? -5.220 -14.623 -15.959 1.00 39.36 240 GLY A N 1
ATOM 3039 C CA . GLY A 1 218 ? -5.718 -14.861 -17.295 1.00 32.96 240 GLY A CA 1
ATOM 3040 C C . GLY A 1 218 ? -5.401 -16.261 -17.797 1.00 38.57 240 GLY A C 1
ATOM 3041 O O . GLY A 1 218 ? -4.636 -17.023 -17.200 1.00 39.71 240 GLY A O 1
ATOM 3045 N N . GLN A 1 219 ? -6.009 -16.596 -18.939 1.00 30.23 241 GLN A N 1
ATOM 3046 C CA . GLN A 1 219 ? -5.797 -17.890 -19.575 1.00 34.83 241 GLN A CA 1
ATOM 3047 C C . GLN A 1 219 ? -4.708 -17.773 -20.636 1.00 27.28 241 GLN A C 1
ATOM 3048 O O . GLN A 1 219 ? -4.929 -17.102 -21.662 1.00 20.50 241 GLN A O 1
ATOM 3052 N N . PRO A 1 220 ? -3.530 -18.389 -20.455 1.00 37.76 242 PRO A N 1
ATOM 3053 C CA . PRO A 1 220 ? -2.497 -18.279 -21.492 1.00 29.44 242 PRO A CA 1
ATOM 3054 C C . PRO A 1 220 ? -3.009 -18.782 -22.833 1.00 31.83 242 PRO A C 1
ATOM 3055 O O . PRO A 1 220 ? -3.862 -19.670 -22.916 1.00 38.13 242 PRO A O 1
ATOM 3066 N N . ILE A 1 221 ? -2.511 -18.162 -23.897 1.00 18.27 243 ILE A N 1
ATOM 3067 C CA . ILE A 1 221 ? -3.011 -18.424 -25.242 1.00 17.28 243 ILE A CA 1
ATOM 3068 C C . ILE A 1 221 ? -2.453 -19.781 -25.681 1.00 12.47 243 ILE A C 1
ATOM 3069 O O . ILE A 1 221 ? -1.244 -19.934 -25.861 1.00 24.92 243 ILE A O 1
ATOM 3085 N N . SER A 1 222 ? -3.333 -20.762 -25.833 1.00 15.20 244 SER A N 1
ATOM 3086 C CA . SER A 1 222 ? -2.997 -22.064 -26.396 1.00 11.54 244 SER A CA 1
ATOM 3087 C C . SER A 1 222 ? -3.629 -22.241 -27.771 1.00 16.40 244 SER A C 1
ATOM 3088 O O . SER A 1 222 ? -4.618 -21.583 -28.130 1.00 11.09 244 SER A O 1
ATOM 3096 N N . SER A 1 223 ? -3.084 -23.201 -28.522 1.00 14.97 245 SER A N 1
ATOM 3097 C CA . SER A 1 223 ? -3.628 -23.465 -29.847 1.00 11.12 245 SER A CA 1
ATOM 3098 C C . SER A 1 223 ? -5.079 -23.923 -29.740 1.00 11.26 245 SER A C 1
ATOM 3099 O O . SER A 1 223 ? -5.917 -23.554 -30.563 1.00 12.17 245 SER A O 1
ATOM 3107 N N . GLU A 1 224 ? -5.383 -24.720 -28.714 1.00 11.59 246 GLU A N 1
ATOM 3108 C CA . GLU A 1 224 ? -6.733 -25.231 -28.543 1.00 10.84 246 GLU A CA 1
ATOM 3109 C C . GLU A 1 224 ? -7.703 -24.106 -28.230 1.00 11.73 246 GLU A C 1
ATOM 3110 O O . GLU A 1 224 ? -8.838 -24.100 -28.724 1.00 11.49 246 GLU A O 1
ATOM 3122 N N . PHE A 1 225 ? -7.282 -23.152 -27.397 1.00 10.26 247 PHE A N 1
ATOM 3123 C CA . PHE A 1 225 ? -8.145 -22.029 -27.047 1.00 9.65 247 PHE A CA 1
ATOM 3124 C C . PHE A 1 225 ? -8.442 -21.171 -28.264 1.00 13.94 247 PHE A C 1
ATOM 3125 O O . PHE A 1 225 ? -9.607 -20.865 -28.573 1.00 8.28 247 PHE A O 1
ATOM 3142 N N A ILE A 1 226 ? -7.402 -20.771 -28.989 0.60 12.09 248 ILE A N 1
ATOM 3143 N N B ILE A 1 226 ? -7.399 -20.759 -28.985 0.40 12.10 248 ILE A N 1
ATOM 3144 C CA A ILE A 1 226 ? -7.608 -19.861 -30.105 0.60 11.91 248 ILE A CA 1
ATOM 3145 C CA B ILE A 1 226 ? -7.597 -19.863 -30.120 0.40 11.93 248 ILE A CA 1
ATOM 3146 C C A ILE A 1 226 ? -8.368 -20.547 -31.241 0.60 12.12 248 ILE A C 1
ATOM 3147 C C B ILE A 1 226 ? -8.369 -20.547 -31.241 0.40 12.12 248 ILE A C 1
ATOM 3148 O O A ILE A 1 226 ? -9.089 -19.885 -32.004 0.60 9.61 248 ILE A O 1
ATOM 3149 O O B ILE A 1 226 ? -9.083 -19.885 -32.009 0.40 9.67 248 ILE A O 1
ATOM 3180 N N . LYS A 1 227 ? -8.264 -21.876 -31.364 1.00 10.25 249 LYS A N 1
ATOM 3181 C CA . LYS A 1 227 ? -9.103 -22.584 -32.341 1.00 9.07 249 LYS A CA 1
ATOM 3182 C C . LYS A 1 227 ? -10.598 -22.447 -32.015 1.00 11.52 249 LYS A C 1
ATOM 3183 O O . LYS A 1 227 ? -11.443 -22.347 -32.919 1.00 10.99 249 LYS A O 1
ATOM 3202 N N . LYS A 1 228 ? -10.952 -22.527 -30.732 1.00 8.10 250 LYS A N 1
ATOM 3203 C CA . LYS A 1 228 ? -12.373 -22.533 -30.376 1.00 12.00 250 LYS A CA 1
ATOM 3204 C C . LYS A 1 228 ? -12.896 -21.135 -30.091 1.00 8.67 250 LYS A C 1
ATOM 3205 O O . LYS A 1 228 ? -14.106 -20.932 -30.083 1.00 9.53 250 LYS A O 1
ATOM 3224 N N . ALA A 1 229 ? -12.005 -20.185 -29.873 1.00 7.30 251 ALA A N 1
ATOM 3225 C CA . ALA A 1 229 ? -12.330 -18.786 -29.600 1.00 12.27 251 ALA A CA 1
ATOM 3226 C C . ALA A 1 229 ? -11.504 -17.907 -30.527 1.00 17.47 251 ALA A C 1
ATOM 3227 O O . ALA A 1 229 ? -10.570 -17.236 -30.067 1.00 18.70 251 ALA A O 1
ATOM 3234 N N . ASP A 1 230 ? -11.835 -17.943 -31.823 1.00 12.24 252 ASP A N 1
ATOM 3235 C CA . ASP A 1 230 ? -11.105 -17.215 -32.852 1.00 11.51 252 ASP A CA 1
ATOM 3236 C C . ASP A 1 230 ? -11.730 -15.838 -33.014 1.00 9.74 252 ASP A C 1
ATOM 3237 O O . ASP A 1 230 ? -12.840 -15.727 -33.575 1.00 10.25 252 ASP A O 1
ATOM 3246 N N . PRO A 1 231 ? -11.088 -14.787 -32.552 1.00 11.18 253 PRO A N 1
ATOM 3247 C CA . PRO A 1 231 ? -11.748 -13.484 -32.498 1.00 9.29 253 PRO A CA 1
ATOM 3248 C C . PRO A 1 231 ? -11.715 -12.767 -33.842 1.00 12.39 253 PRO A C 1
ATOM 3249 O O . PRO A 1 231 ? -10.778 -12.889 -34.630 1.00 7.58 253 PRO A O 1
ATOM 3260 N N . ASP A 1 232 ? -12.759 -11.999 -34.067 1.00 8.68 254 ASP A N 1
ATOM 3261 C CA . ASP A 1 232 ? -12.851 -11.069 -35.186 1.00 8.75 254 ASP A CA 1
ATOM 3262 C C . ASP A 1 232 ? -12.164 -9.747 -34.884 1.00 11.01 254 ASP A C 1
ATOM 3263 O O . ASP A 1 232 ? -11.781 -9.036 -35.814 1.00 6.17 254 ASP A O 1
ATOM 3272 N N . ILE A 1 233 ? -12.087 -9.379 -33.594 1.00 6.71 255 ILE A N 1
ATOM 3273 C CA . ILE A 1 233 ? -11.404 -8.169 -33.126 1.00 8.28 255 ILE A CA 1
ATOM 3274 C C . ILE A 1 233 ? -10.490 -8.574 -31.978 1.00 7.68 255 ILE A C 1
ATOM 3275 O O . ILE A 1 233 ? -10.864 -9.394 -31.136 1.00 6.89 255 ILE A O 1
ATOM 3291 N N . LEU A 1 234 ? -9.303 -7.974 -31.920 1.00 6.61 256 LEU A N 1
ATOM 3292 C CA . LEU A 1 234 ? -8.331 -8.263 -30.875 1.00 6.82 256 LEU A CA 1
ATOM 3293 C C . LEU A 1 234 ? -7.816 -6.960 -30.266 1.00 6.94 256 LEU A C 1
ATOM 3294 O O . LEU A 1 234 ? -7.310 -6.095 -30.978 1.00 8.64 256 LEU A O 1
ATOM 3310 N N . TYR A 1 235 ? -8.020 -6.809 -28.967 1.00 6.28 257 TYR A N 1
ATOM 3311 C CA . TYR A 1 235 ? -7.482 -5.722 -28.159 1.00 7.42 257 TYR A CA 1
ATOM 3312 C C . TYR A 1 235 ? -6.310 -6.284 -27.358 1.00 8.67 257 TYR A C 1
ATOM 3313 O O . TYR A 1 235 ? -6.494 -7.203 -26.562 1.00 11.27 257 TYR A O 1
ATOM 3331 N N . ILE A 1 236 ? -5.117 -5.737 -27.585 1.00 5.28 258 ILE A N 1
ATOM 3332 C CA . ILE A 1 236 ? -3.883 -6.185 -26.949 1.00 5.35 258 ILE A CA 1
ATOM 3333 C C . ILE A 1 236 ? -3.443 -5.099 -25.982 1.00 9.93 258 ILE A C 1
ATOM 3334 O O . ILE A 1 236 ? -3.173 -3.961 -26.396 1.00 8.74 258 ILE A O 1
ATOM 3350 N N . VAL A 1 237 ? -3.393 -5.468 -24.708 1.00 10.15 259 VAL A N 1
ATOM 3351 C CA . VAL A 1 237 ? -2.957 -4.618 -23.614 1.00 7.27 259 VAL A CA 1
ATOM 3352 C C . VAL A 1 237 ? -1.499 -4.953 -23.321 1.00 6.20 259 VAL A C 1
ATOM 3353 O O . VAL A 1 237 ? -1.164 -6.079 -22.931 1.00 7.97 259 VAL A O 1
ATOM 3366 N N . ASP A 1 238 ? -0.621 -3.981 -23.513 1.00 7.90 260 ASP A N 1
ATOM 3367 C CA . ASP A 1 238 ? 0.807 -4.247 -23.357 1.00 9.08 260 ASP A CA 1
ATOM 3368 C C . ASP A 1 238 ? 1.219 -3.865 -21.941 1.00 12.24 260 ASP A C 1
ATOM 3369 O O . ASP A 1 238 ? 1.586 -2.719 -21.646 1.00 13.59 260 ASP A O 1
ATOM 3378 N N . ARG A 1 239 ? 1.186 -4.865 -21.050 1.00 9.92 261 ARG A N 1
ATOM 3379 C CA . ARG A 1 239 ? 1.586 -4.669 -19.661 1.00 5.73 261 ARG A CA 1
ATOM 3380 C C . ARG A 1 239 ? 3.061 -4.304 -19.538 1.00 17.57 261 ARG A C 1
ATOM 3381 O O . ARG A 1 239 ? 3.442 -3.514 -18.657 1.00 13.82 261 ARG A O 1
ATOM 3402 N N . THR A 1 240 ? 3.895 -4.843 -20.424 1.00 14.55 262 THR A N 1
ATOM 3403 C CA . THR A 1 240 ? 5.347 -4.661 -20.313 1.00 18.79 262 THR A CA 1
ATOM 3404 C C . THR A 1 240 ? 5.753 -3.226 -20.619 1.00 18.69 262 THR A C 1
ATOM 3405 O O . THR A 1 240 ? 6.657 -2.677 -19.970 1.00 22.41 262 THR A O 1
ATOM 3416 N N . ALA A 1 241 ? 5.094 -2.596 -21.589 1.00 19.40 263 ALA A N 1
ATOM 3417 C CA . ALA A 1 241 ? 5.340 -1.191 -21.866 1.00 22.45 263 ALA A CA 1
ATOM 3418 C C . ALA A 1 241 ? 5.222 -0.339 -20.599 1.00 24.72 263 ALA A C 1
ATOM 3419 O O . ALA A 1 241 ? 6.050 0.540 -20.347 1.00 18.78 263 ALA A O 1
ATOM 3426 N N . VAL A 1 242 ? 4.163 -0.562 -19.822 1.00 14.71 264 VAL A N 1
ATOM 3427 C CA . VAL A 1 242 ? 3.976 0.157 -18.561 1.00 16.27 264 VAL A CA 1
ATOM 3428 C C . VAL A 1 242 ? 5.072 -0.205 -17.567 1.00 18.84 264 VAL A C 1
ATOM 3429 O O . VAL A 1 242 ? 5.769 0.677 -17.052 1.00 21.33 264 VAL A O 1
ATOM 3442 N N . MET A 1 243 ? 5.209 -1.508 -17.262 1.00 17.54 265 MET A N 1
ATOM 3443 C CA . MET A 1 243 ? 5.954 -1.968 -16.091 1.00 20.58 265 MET A CA 1
ATOM 3444 C C . MET A 1 243 ? 7.448 -1.747 -16.240 1.00 28.79 265 MET A C 1
ATOM 3445 O O . MET A 1 243 ? 8.141 -1.390 -15.272 1.00 20.10 265 MET A O 1
ATOM 3459 N N . GLU A 1 244 ? 7.968 -2.068 -17.412 1.00 31.86 266 GLU A N 1
ATOM 3460 C CA . GLU A 1 244 ? 9.368 -1.885 -17.740 1.00 28.63 266 GLU A CA 1
ATOM 3461 C C . GLU A 1 244 ? 9.598 -0.564 -18.436 1.00 27.54 266 GLU A C 1
ATOM 3462 O O . GLU A 1 244 ? 10.692 -0.343 -18.959 1.00 40.50 266 GLU A O 1
ATOM 3474 N N . HIS A 1 245 ? 8.593 0.315 -18.448 1.00 26.82 267 HIS A N 1
ATOM 3475 C CA . HIS A 1 245 ? 8.724 1.602 -19.109 1.00 24.99 267 HIS A CA 1
ATOM 3476 C C . HIS A 1 245 ? 9.445 1.370 -20.428 1.00 29.86 267 HIS A C 1
ATOM 3477 O O . HIS A 1 245 ? 10.611 1.743 -20.558 1.00 20.31 267 HIS A O 1
ATOM 3491 N N . ARG A 1 246 ? 8.794 0.702 -21.368 1.00 34.62 268 ARG A N 1
ATOM 3492 C CA . ARG A 1 246 ? 9.278 0.491 -22.723 1.00 24.61 268 ARG A CA 1
ATOM 3493 C C . ARG A 1 246 ? 8.191 0.938 -23.680 1.00 23.13 268 ARG A C 1
ATOM 3494 O O . ARG A 1 246 ? 7.010 0.979 -23.315 1.00 32.09 268 ARG A O 1
ATOM 3515 N N . PRO A 1 247 ? 8.537 1.236 -24.926 1.00 26.36 269 PRO A N 1
ATOM 3516 C CA . PRO A 1 247 ? 7.484 1.563 -25.897 1.00 33.37 269 PRO A CA 1
ATOM 3517 C C . PRO A 1 247 ? 6.517 0.395 -26.082 1.00 22.98 269 PRO A C 1
ATOM 3518 O O . PRO A 1 247 ? 6.849 -0.776 -25.859 1.00 21.30 269 PRO A O 1
ATOM 3529 N N . ASN A 1 248 ? 5.306 0.738 -26.512 1.00 18.15 270 ASN A N 1
ATOM 3530 C CA . ASN A 1 248 ? 4.278 -0.265 -26.757 1.00 29.12 270 ASN A CA 1
ATOM 3531 C C . ASN A 1 248 ? 4.643 -1.125 -27.955 1.00 19.53 270 ASN A C 1
ATOM 3532 O O . ASN A 1 248 ? 5.087 -0.619 -28.983 1.00 15.26 270 ASN A O 1
ATOM 3543 N N . ILE A 1 249 ? 4.427 -2.435 -27.830 1.00 12.07 271 ILE A N 1
ATOM 3544 C CA . ILE A 1 249 ? 4.614 -3.285 -28.984 1.00 14.30 271 ILE A CA 1
ATOM 3545 C C . ILE A 1 249 ? 3.645 -2.850 -30.083 1.00 15.49 271 ILE A C 1
ATOM 3546 O O . ILE A 1 249 ? 2.598 -2.238 -29.829 1.00 14.82 271 ILE A O 1
ATOM 3562 N N . ASN A 1 250 ? 3.996 -3.181 -31.320 1.00 13.66 272 ASN A N 1
ATOM 3563 C CA . ASN A 1 250 ? 3.156 -2.945 -32.491 1.00 12.02 272 ASN A CA 1
ATOM 3564 C C . ASN A 1 250 ? 3.095 -4.252 -33.278 1.00 6.81 272 ASN A C 1
ATOM 3565 O O . ASN A 1 250 ? 3.613 -5.288 -32.838 1.00 9.33 272 ASN A O 1
ATOM 3576 N N . ALA A 1 251 ? 2.395 -4.229 -34.426 1.00 11.75 273 ALA A N 1
ATOM 3577 C CA . ALA A 1 251 ? 2.221 -5.459 -35.211 1.00 13.09 273 ALA A CA 1
ATOM 3578 C C . ALA A 1 251 ? 3.548 -6.159 -35.487 1.00 14.41 273 ALA A C 1
ATOM 3579 O O . ALA A 1 251 ? 3.642 -7.391 -35.428 1.00 13.57 273 ALA A O 1
ATOM 3586 N N . ALA A 1 252 ? 4.591 -5.400 -35.785 1.00 12.64 274 ALA A N 1
ATOM 3587 C CA . ALA A 1 252 ? 5.860 -6.041 -36.100 1.00 22.88 274 ALA A CA 1
ATOM 3588 C C . ALA A 1 252 ? 6.548 -6.643 -34.877 1.00 19.50 274 ALA A C 1
ATOM 3589 O O . ALA A 1 252 ? 7.464 -7.461 -35.044 1.00 21.10 274 ALA A O 1
ATOM 3596 N N . SER A 1 253 ? 6.136 -6.286 -33.649 1.00 12.31 275 SER A N 1
ATOM 3597 C CA . SER A 1 253 ? 6.715 -6.933 -32.476 1.00 11.01 275 SER A CA 1
ATOM 3598 C C . SER A 1 253 ? 6.186 -8.345 -32.261 1.00 16.72 275 SER A C 1
ATOM 3599 O O . SER A 1 253 ? 6.777 -9.120 -31.508 1.00 11.56 275 SER A O 1
ATOM 3607 N N . VAL A 1 254 ? 5.037 -8.674 -32.833 1.00 13.50 276 VAL A N 1
ATOM 3608 C CA . VAL A 1 254 ? 4.313 -9.859 -32.412 1.00 13.05 276 VAL A CA 1
ATOM 3609 C C . VAL A 1 254 ? 4.889 -11.042 -33.172 1.00 10.05 276 VAL A C 1
ATOM 3610 O O . VAL A 1 254 ? 4.768 -11.126 -34.384 1.00 13.92 276 VAL A O 1
ATOM 3623 N N . GLU A 1 255 ? 5.529 -11.929 -32.451 1.00 11.03 277 GLU A N 1
ATOM 3624 C CA . GLU A 1 255 ? 6.027 -13.181 -32.987 1.00 20.89 277 GLU A CA 1
ATOM 3625 C C . GLU A 1 255 ? 4.988 -14.277 -32.868 1.00 19.19 277 GLU A C 1
ATOM 3626 O O . GLU A 1 255 ? 4.967 -15.202 -33.688 1.00 17.89 277 GLU A O 1
ATOM 3638 N N . ASN A 1 256 ? 4.117 -14.178 -31.885 1.00 13.15 278 ASN A N 1
ATOM 3639 C CA . ASN A 1 256 ? 3.184 -15.236 -31.529 1.00 13.82 278 ASN A CA 1
ATOM 3640 C C . ASN A 1 256 ? 2.334 -15.685 -32.712 1.00 12.73 278 ASN A C 1
ATOM 3641 O O . ASN A 1 256 ? 1.489 -14.931 -33.213 1.00 10.71 278 ASN A O 1
ATOM 3652 N N . PRO A 1 257 ? 2.539 -16.924 -33.186 1.00 11.98 279 PRO A N 1
ATOM 3653 C CA . PRO A 1 257 ? 1.776 -17.394 -34.349 1.00 13.54 279 PRO A CA 1
ATOM 3654 C C . PRO A 1 257 ? 0.303 -17.629 -34.065 1.00 7.34 279 PRO A C 1
ATOM 3655 O O . PRO A 1 257 ? -0.526 -17.482 -34.976 1.00 11.35 279 PRO A O 1
ATOM 3666 N N . LEU A 1 258 ? -0.063 -17.990 -32.826 1.00 9.24 280 LEU A N 1
ATOM 3667 C CA . LEU A 1 258 ? -1.476 -18.181 -32.540 1.00 6.04 280 LEU A CA 1
ATOM 3668 C C . LEU A 1 258 ? -2.248 -16.889 -32.759 1.00 9.68 280 LEU A C 1
ATOM 3669 O O . LEU A 1 258 ? -3.346 -16.902 -33.325 1.00 10.94 280 LEU A O 1
ATOM 3685 N N . LEU A 1 259 ? -1.682 -15.755 -32.326 1.00 7.88 281 LEU A N 1
ATOM 3686 C CA . LEU A 1 259 ? -2.367 -14.494 -32.531 1.00 10.32 281 LEU A CA 1
ATOM 3687 C C . LEU A 1 259 ? -2.380 -14.121 -34.004 1.00 6.86 281 LEU A C 1
ATOM 3688 O O . LEU A 1 259 ? -3.363 -13.562 -34.500 1.00 8.09 281 LEU A O 1
ATOM 3704 N N . ARG A 1 260 ? -1.310 -14.435 -34.726 1.00 7.33 282 ARG A N 1
ATOM 3705 C CA . ARG A 1 260 ? -1.259 -13.991 -36.108 1.00 7.51 282 ARG A CA 1
ATOM 3706 C C . ARG A 1 260 ? -2.106 -14.838 -37.049 1.00 11.90 282 ARG A C 1
ATOM 3707 O O . ARG A 1 260 ? -2.289 -14.444 -38.209 1.00 11.02 282 ARG A O 1
ATOM 3728 N N . GLN A 1 261 ? -2.668 -15.959 -36.609 1.00 10.97 283 GLN A N 1
ATOM 3729 C CA . GLN A 1 261 ? -3.551 -16.707 -37.504 1.00 16.07 283 GLN A CA 1
ATOM 3730 C C . GLN A 1 261 ? -5.029 -16.466 -37.226 1.00 12.28 283 GLN A C 1
ATOM 3731 O O . GLN A 1 261 ? -5.886 -17.092 -37.870 1.00 9.35 283 GLN A O 1
ATOM 3745 N N . THR A 1 262 ? -5.354 -15.537 -36.313 1.00 10.55 284 THR A N 1
ATOM 3746 C CA . THR A 1 262 ? -6.746 -15.190 -36.045 1.00 13.10 284 THR A CA 1
ATOM 3747 C C . THR A 1 262 ? -7.343 -14.358 -37.171 1.00 9.91 284 THR A C 1
ATOM 3748 O O . THR A 1 262 ? -6.639 -13.695 -37.943 1.00 9.23 284 THR A O 1
ATOM 3759 N N . LYS A 1 263 ? -8.678 -14.390 -37.258 1.00 8.61 285 LYS A N 1
ATOM 3760 C CA . LYS A 1 263 ? -9.386 -13.526 -38.191 1.00 7.37 285 LYS A CA 1
ATOM 3761 C C . LYS A 1 263 ? -9.043 -12.063 -37.946 1.00 7.65 285 LYS A C 1
ATOM 3762 O O . LYS A 1 263 ? -8.868 -11.283 -38.894 1.00 9.22 285 LYS A O 1
ATOM 3781 N N . ALA A 1 264 ? -8.948 -11.665 -36.672 1.00 9.23 286 ALA A N 1
ATOM 3782 C CA . ALA A 1 264 ? -8.661 -10.268 -36.356 1.00 6.66 286 ALA A CA 1
ATOM 3783 C C . ALA A 1 264 ? -7.361 -9.841 -37.014 1.00 6.69 286 ALA A C 1
ATOM 3784 O O . ALA A 1 264 ? -7.302 -8.802 -37.677 1.00 7.43 286 ALA A O 1
ATOM 3791 N N . TRP A 1 265 ? -6.330 -10.680 -36.909 1.00 5.05 287 TRP A N 1
ATOM 3792 C CA . TRP A 1 265 ? -5.029 -10.331 -37.464 1.00 8.47 287 TRP A CA 1
ATOM 3793 C C . TRP A 1 265 ? -5.104 -10.233 -38.970 1.00 10.57 287 TRP A C 1
ATOM 3794 O O . TRP A 1 265 ? -4.662 -9.249 -39.557 1.00 7.95 287 TRP A O 1
ATOM 3815 N N . LYS A 1 266 ? -5.690 -11.257 -39.610 1.00 11.26 288 LYS A N 1
ATOM 3816 C CA . LYS A 1 266 ? -5.824 -11.277 -41.065 1.00 13.56 288 LYS A CA 1
ATOM 3817 C C . LYS A 1 266 ? -6.588 -10.071 -41.575 1.00 16.53 288 LYS A C 1
ATOM 3818 O O . LYS A 1 266 ? -6.257 -9.516 -42.629 1.00 12.99 288 LYS A O 1
ATOM 3837 N N . ASN A 1 267 ? -7.650 -9.677 -40.874 1.00 11.65 289 ASN A N 1
ATOM 3838 C CA . ASN A 1 267 ? -8.515 -8.617 -41.350 1.00 11.32 289 ASN A CA 1
ATOM 3839 C C . ASN A 1 267 ? -8.090 -7.244 -40.863 1.00 13.02 289 ASN A C 1
ATOM 3840 O O . ASN A 1 267 ? -8.736 -6.259 -41.223 1.00 12.95 289 ASN A O 1
ATOM 3851 N N . GLY A 1 268 ? -7.009 -7.151 -40.084 1.00 13.33 290 GLY A N 1
ATOM 3852 C CA . GLY A 1 268 ? -6.543 -5.862 -39.631 1.00 15.74 290 GLY A CA 1
ATOM 3853 C C . GLY A 1 268 ? -7.380 -5.257 -38.535 1.00 17.01 290 GLY A C 1
ATOM 3854 O O . GLY A 1 268 ? -7.528 -4.038 -38.480 1.00 22.15 290 GLY A O 1
ATOM 3858 N N . ARG A 1 269 ? -7.940 -6.083 -37.654 1.00 7.96 291 ARG A N 1
ATOM 3859 C CA . ARG A 1 269 ? -8.761 -5.589 -36.547 1.00 7.90 291 ARG A CA 1
ATOM 3860 C C . ARG A 1 269 ? -8.045 -5.876 -35.228 1.00 6.38 291 ARG A C 1
ATOM 3861 O O . ARG A 1 269 ? -8.612 -6.460 -34.303 1.00 10.95 291 ARG A O 1
ATOM 3882 N N . VAL A 1 270 ? -6.789 -5.455 -35.135 1.00 10.48 292 VAL A N 1
ATOM 3883 C CA . VAL A 1 270 ? -5.957 -5.632 -33.951 1.00 11.91 292 VAL A CA 1
ATOM 3884 C C . VAL A 1 270 ? -5.662 -4.233 -33.432 1.00 11.09 292 VAL A C 1
ATOM 3885 O O . VAL A 1 270 ? -5.107 -3.397 -34.168 1.00 9.36 292 VAL A O 1
ATOM 3898 N N . ILE A 1 271 ? -6.068 -3.964 -32.203 1.00 8.20 293 ILE A N 1
ATOM 3899 C CA . ILE A 1 271 ? -5.876 -2.655 -31.588 1.00 8.93 293 ILE A CA 1
ATOM 3900 C C . ILE A 1 271 ? -4.871 -2.791 -30.453 1.00 7.86 293 ILE A C 1
ATOM 3901 O O . ILE A 1 271 ? -5.135 -3.476 -29.451 1.00 5.55 293 ILE A O 1
ATOM 3917 N N . PHE A 1 272 ? -3.735 -2.103 -30.596 1.00 8.22 294 PHE A N 1
ATOM 3918 C CA . PHE A 1 272 ? -2.731 -1.994 -29.554 1.00 7.98 294 PHE A CA 1
ATOM 3919 C C . PHE A 1 272 ? -3.151 -0.831 -28.663 1.00 7.40 294 PHE A C 1
ATOM 3920 O O . PHE A 1 272 ? -2.947 0.347 -29.002 1.00 7.60 294 PHE A O 1
ATOM 3937 N N . VAL A 1 273 ? -3.756 -1.157 -27.533 1.00 5.68 295 VAL A N 1
ATOM 3938 C CA . VAL A 1 273 ? -4.501 -0.142 -26.789 1.00 6.13 295 VAL A CA 1
ATOM 3939 C C . VAL A 1 273 ? -3.557 0.748 -26.005 1.00 10.81 295 VAL A C 1
ATOM 3940 O O . VAL A 1 273 ? -2.373 0.426 -25.846 1.00 7.22 295 VAL A O 1
ATOM 3953 N N . ASP A 1 274 ? -4.099 1.839 -25.454 1.00 10.94 296 ASP A N 1
ATOM 3954 C CA . ASP A 1 274 ? -3.357 2.738 -24.555 1.00 9.03 296 ASP A CA 1
ATOM 3955 C C . ASP A 1 274 ? -3.258 2.057 -23.193 1.00 6.95 296 ASP A C 1
ATOM 3956 O O . ASP A 1 274 ? -4.204 2.063 -22.412 1.00 9.55 296 ASP A O 1
ATOM 3965 N N . ALA A 1 275 ? -2.092 1.463 -22.922 1.00 5.93 297 ALA A N 1
ATOM 3966 C CA . ALA A 1 275 ? -1.854 0.643 -21.733 1.00 8.71 297 ALA A CA 1
ATOM 3967 C C . ALA A 1 275 ? -1.926 1.484 -20.455 1.00 9.36 297 ALA A C 1
ATOM 3968 O O . ALA A 1 275 ? -2.301 0.969 -19.395 1.00 7.59 297 ALA A O 1
ATOM 3975 N N . ASP A 1 276 ? -1.586 2.770 -20.537 1.00 8.91 298 ASP A N 1
ATOM 3976 C CA . ASP A 1 276 ? -1.752 3.647 -19.373 1.00 9.33 298 ASP A CA 1
ATOM 3977 C C . ASP A 1 276 ? -3.219 3.717 -18.958 1.00 12.17 298 ASP A C 1
ATOM 3978 O O . ASP A 1 276 ? -3.541 3.730 -17.764 1.00 12.10 298 ASP A O 1
ATOM 3987 N N . ALA A 1 277 ? -4.121 3.806 -19.939 1.00 7.56 299 ALA A N 1
ATOM 3988 C CA . ALA A 1 277 ? -5.552 3.899 -19.651 1.00 7.97 299 ALA A CA 1
ATOM 3989 C C . ALA A 1 277 ? -6.168 2.534 -19.349 1.00 8.84 299 ALA A C 1
ATOM 3990 O O . ALA A 1 277 ? -7.116 2.447 -18.550 1.00 9.04 299 ALA A O 1
ATOM 3997 N N . TRP A 1 278 ? -5.660 1.470 -19.968 1.00 5.37 300 TRP A N 1
ATOM 3998 C CA . TRP A 1 278 ? -6.261 0.152 -19.816 1.00 5.49 300 TRP A CA 1
ATOM 3999 C C . TRP A 1 278 ? -5.701 -0.648 -18.657 1.00 5.74 300 TRP A C 1
ATOM 4000 O O . TRP A 1 278 ? -6.415 -1.489 -18.097 1.00 9.17 300 TRP A O 1
ATOM 4021 N N . TYR A 1 279 ? -4.425 -0.447 -18.321 1.00 7.32 301 TYR A N 1
ATOM 4022 C CA . TYR A 1 279 ? -3.773 -1.251 -17.295 1.00 5.73 301 TYR A CA 1
ATOM 4023 C C . TYR A 1 279 ? -3.496 -0.473 -16.016 1.00 8.56 301 TYR A C 1
ATOM 4024 O O . TYR A 1 279 ? -3.905 -0.902 -14.930 1.00 8.26 301 TYR A O 1
ATOM 4042 N N . THR A 1 280 ? -2.867 0.692 -16.118 1.00 7.82 302 THR A N 1
ATOM 4043 C CA . THR A 1 280 ? -2.543 1.457 -14.914 1.00 11.16 302 THR A CA 1
ATOM 4044 C C . THR A 1 280 ? -3.774 2.009 -14.209 1.00 9.04 302 THR A C 1
ATOM 4045 O O . THR A 1 280 ? -3.736 2.205 -12.985 1.00 10.34 302 THR A O 1
ATOM 4056 N N . THR A 1 281 ? -4.860 2.270 -14.938 1.00 8.63 303 THR A N 1
ATOM 4057 C CA . THR A 1 281 ? -6.001 2.946 -14.359 1.00 9.62 303 THR A CA 1
ATOM 4058 C C . THR A 1 281 ? -7.288 2.169 -14.649 1.00 9.34 303 THR A C 1
ATOM 4059 O O . THR A 1 281 ? -7.692 1.315 -13.855 1.00 9.44 303 THR A O 1
ATOM 4070 N N . ALA A 1 282 ? -7.963 2.476 -15.750 1.00 10.86 304 ALA A N 1
ATOM 4071 C CA . ALA A 1 282 ? -9.148 1.738 -16.215 1.00 10.61 304 ALA A CA 1
ATOM 4072 C C . ALA A 1 282 ? -10.377 1.944 -15.326 1.00 14.25 304 ALA A C 1
ATOM 4073 O O . ALA A 1 282 ? -11.435 1.314 -15.540 1.00 8.85 304 ALA A O 1
ATOM 4080 N N . ALA A 1 283 ? -10.310 2.859 -14.372 1.00 8.54 305 ALA A N 1
ATOM 4081 C CA . ALA A 1 283 ? -11.429 3.071 -13.492 1.00 6.05 305 ALA A CA 1
ATOM 4082 C C . ALA A 1 283 ? -11.535 4.535 -13.081 1.00 7.56 305 ALA A C 1
ATOM 4083 O O . ALA A 1 283 ? -11.745 4.873 -11.914 1.00 8.66 305 ALA A O 1
ATOM 4090 N N . SER A 1 284 ? -11.429 5.427 -14.053 1.00 6.10 306 SER A N 1
ATOM 4091 C CA . SER A 1 284 ? -11.445 6.850 -13.759 1.00 6.24 306 SER A CA 1
ATOM 4092 C C . SER A 1 284 ? -11.893 7.585 -15.017 1.00 9.72 306 SER A C 1
ATOM 4093 O O . SER A 1 284 ? -11.951 6.988 -16.101 1.00 7.81 306 SER A O 1
ATOM 4101 N N . PRO A 1 285 ? -12.218 8.868 -14.901 1.00 9.58 307 PRO A N 1
ATOM 4102 C CA . PRO A 1 285 ? -12.873 9.553 -16.035 1.00 11.94 307 PRO A CA 1
ATOM 4103 C C . PRO A 1 285 ? -12.029 9.635 -17.299 1.00 14.40 307 PRO A C 1
ATOM 4104 O O . PRO A 1 285 ? -12.546 9.415 -18.408 1.00 10.75 307 PRO A O 1
ATOM 4115 N N . THR A 1 286 ? -10.758 10.050 -17.178 1.00 10.38 308 THR A N 1
ATOM 4116 C CA . THR A 1 286 ? -9.940 10.179 -18.384 1.00 8.59 308 THR A CA 1
ATOM 4117 C C . THR A 1 286 ? -9.668 8.810 -18.978 1.00 7.62 308 THR A C 1
ATOM 4118 O O . THR A 1 286 ? -9.734 8.628 -20.201 1.00 5.62 308 THR A O 1
ATOM 4129 N N . SER A 1 287 ? -9.348 7.832 -18.113 1.00 10.89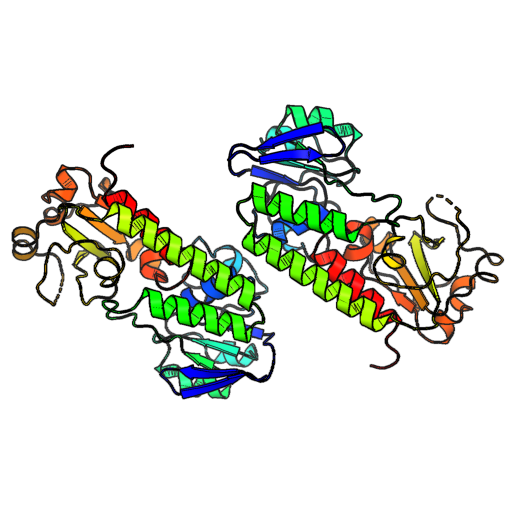 309 SER A N 1
ATOM 4130 C CA . SER A 1 287 ? -8.951 6.522 -18.601 1.00 9.67 309 SER A CA 1
ATOM 4131 C C . SER A 1 287 ? -10.104 5.851 -19.330 1.00 8.55 309 SER A C 1
ATOM 4132 O O . SER A 1 287 ? -9.894 5.244 -20.386 1.00 8.51 309 SER A O 1
ATOM 4140 N N . LEU A 1 288 ? -11.327 5.944 -18.785 1.00 5.45 310 LEU A N 1
ATOM 4141 C CA . LEU A 1 288 ? -12.456 5.278 -19.423 1.00 5.65 310 LEU A CA 1
ATOM 4142 C C . LEU A 1 288 ? -12.801 5.945 -20.749 1.00 8.22 310 LEU A C 1
ATOM 4143 O O . LEU A 1 288 ? -13.134 5.258 -21.718 1.00 7.29 310 LEU A O 1
ATOM 4159 N N . LYS A 1 289 ? -12.671 7.275 -20.828 1.00 5.78 311 LYS A N 1
ATOM 4160 C CA . LYS A 1 289 ? -12.834 7.951 -22.109 1.00 9.02 311 LYS A CA 1
ATOM 4161 C C . LYS A 1 289 ? -11.908 7.356 -23.167 1.00 8.51 311 LYS A C 1
ATOM 4162 O O . LYS A 1 289 ? -12.341 7.046 -24.294 1.00 5.50 311 LYS A O 1
ATOM 4181 N N . ILE A 1 290 ? -10.621 7.210 -22.815 1.00 6.01 312 ILE A N 1
ATOM 4182 C CA . ILE A 1 290 ? -9.619 6.634 -23.715 1.00 6.74 312 ILE A CA 1
ATOM 4183 C C . ILE A 1 290 ? -9.946 5.174 -24.050 1.00 5.24 312 ILE A C 1
ATOM 4184 O O . ILE A 1 290 ? -9.824 4.732 -25.214 1.00 6.01 312 ILE A O 1
ATOM 4200 N N . VAL A 1 291 ? -10.287 4.372 -23.028 1.00 3.59 313 VAL A N 1
ATOM 4201 C CA . VAL A 1 291 ? -10.645 2.975 -23.263 1.00 4.92 313 VAL A CA 1
ATOM 4202 C C . VAL A 1 291 ? -11.757 2.879 -24.314 1.00 6.17 313 VAL A C 1
ATOM 4203 O O . VAL A 1 291 ? -11.704 2.069 -25.253 1.00 5.21 313 VAL A O 1
ATOM 4216 N N . MET A 1 292 ? -12.775 3.719 -24.170 1.00 5.39 314 MET A N 1
ATOM 4217 C CA . MET A 1 292 ? -13.912 3.661 -25.085 1.00 5.86 314 MET A CA 1
ATOM 4218 C C . MET A 1 292 ? -13.534 4.092 -26.486 1.00 7.60 314 MET A C 1
ATOM 4219 O O . MET A 1 292 ? -14.010 3.494 -27.462 1.00 5.41 314 MET A O 1
ATOM 4233 N N . GLU A 1 293 ? -12.662 5.099 -26.619 1.00 8.07 315 GLU A N 1
ATOM 4234 C CA . GLU A 1 293 ? -12.131 5.419 -27.946 1.00 8.62 315 GLU A CA 1
ATOM 4235 C C . GLU A 1 293 ? -11.376 4.227 -28.551 1.00 5.90 315 GLU A C 1
ATOM 4236 O O . GLU A 1 293 ? -11.479 3.974 -29.763 1.00 8.97 315 GLU A O 1
ATOM 4248 N N . ASP A 1 294 ? -10.597 3.497 -27.738 1.00 9.19 316 ASP A N 1
ATOM 4249 C CA . ASP A 1 294 ? -9.877 2.334 -28.250 1.00 6.65 316 ASP A CA 1
ATOM 4250 C C . ASP A 1 294 ? -10.879 1.255 -28.670 1.00 8.00 316 ASP A C 1
ATOM 4251 O O . ASP A 1 294 ? -10.749 0.645 -29.743 1.00 9.49 316 ASP A O 1
ATOM 4260 N N . VAL A 1 295 ? -11.883 0.999 -27.822 1.00 5.52 317 VAL A N 1
ATOM 4261 C CA . VAL A 1 295 ? -12.885 0.004 -28.170 1.00 5.27 317 VAL A CA 1
ATOM 4262 C C . VAL A 1 295 ? -13.515 0.345 -29.512 1.00 5.96 317 VAL A C 1
ATOM 4263 O O . VAL A 1 295 ? -13.687 -0.535 -30.359 1.00 8.26 317 VAL A O 1
ATOM 4276 N N . LYS A 1 296 ? -13.833 1.627 -29.742 1.00 4.88 318 LYS A N 1
ATOM 4277 C CA . LYS A 1 296 ? -14.495 2.015 -30.991 1.00 10.48 318 LYS A CA 1
ATOM 4278 C C . LYS A 1 296 ? -13.598 1.779 -32.190 1.00 13.51 318 LYS A C 1
ATOM 4279 O O . LYS A 1 296 ? -14.081 1.414 -33.261 1.00 6.07 318 LYS A O 1
ATOM 4298 N N . LYS A 1 297 ? -12.288 1.996 -32.036 1.00 8.11 319 LYS A N 1
ATOM 4299 C CA . LYS A 1 297 ? -11.366 1.725 -33.125 1.00 11.68 319 LYS A CA 1
ATOM 4300 C C . LYS A 1 297 ? -11.415 0.267 -33.572 1.00 7.90 319 LYS A C 1
ATOM 4301 O O . LYS A 1 297 ? -11.136 -0.034 -34.742 1.00 11.45 319 LYS A O 1
ATOM 4320 N N . GLY A 1 298 ? -11.706 -0.655 -32.658 1.00 8.02 320 GLY A N 1
ATOM 4321 C CA . GLY A 1 298 ? -11.833 -2.052 -33.045 1.00 8.28 320 GLY A CA 1
ATOM 4322 C C . GLY A 1 298 ? -12.960 -2.307 -34.029 1.00 13.31 320 GLY A C 1
ATOM 4323 O O . GLY A 1 298 ? -12.925 -3.278 -34.778 1.00 10.19 320 GLY A O 1
ATOM 4327 N N . TYR A 1 299 ? -13.980 -1.457 -34.027 1.00 8.00 321 TYR A N 1
ATOM 4328 C CA . TYR A 1 299 ? -15.137 -1.638 -34.882 1.00 9.93 321 TYR A CA 1
ATOM 4329 C C . TYR A 1 299 ? -15.063 -0.803 -36.147 1.00 11.67 321 TYR A C 1
ATOM 4330 O O . TYR A 1 299 ? -15.959 -0.901 -36.979 1.00 11.48 321 TYR A O 1
ATOM 4348 N N . GLN A 1 300 ? -14.018 0.013 -36.295 1.00 11.50 322 GLN A N 1
ATOM 4349 C CA . GLN A 1 300 ? -13.965 1.042 -37.326 1.00 20.69 322 GLN A CA 1
ATOM 4350 C C . GLN A 1 300 ? -13.442 0.386 -38.595 1.00 22.81 322 GLN A C 1
ATOM 4351 O O . GLN A 1 300 ? -12.263 0.036 -38.685 1.00 38.56 322 GLN A O 1
ATOM 4365 N N . LEU A 1 301 ? -14.330 0.200 -39.565 1.00 23.35 323 LEU A N 1
ATOM 4366 C CA . LEU A 1 301 ? -13.979 -0.501 -40.797 1.00 41.70 323 LEU A CA 1
ATOM 4367 C C . LEU A 1 301 ? -13.228 0.378 -41.799 1.00 36.60 323 LEU A C 1
ATOM 4368 O O . LEU A 1 301 ? -12.566 -0.160 -42.690 1.00 33.71 323 LEU A O 1
ATOM 4372 N N . GLU A 1 302 ? -13.298 1.703 -41.667 1.00 35.43 324 GLU A N 1
ATOM 4373 C CA . GLU A 1 302 ? -12.687 2.619 -42.622 1.00 42.48 324 GLU A CA 1
ATOM 4374 C C . GLU A 1 302 ? -12.071 3.797 -41.878 1.00 41.78 324 GLU A C 1
ATOM 4375 O O . GLU A 1 302 ? -12.418 4.084 -40.729 1.00 29.46 324 GLU A O 1
ATOM 4379 N N . HIS A 1 303 ? -11.163 4.495 -42.551 1.00 39.69 325 HIS A N 1
ATOM 4380 C CA . HIS A 1 303 ? -10.479 5.628 -41.926 1.00 43.82 325 HIS A CA 1
ATOM 4381 C C . HIS A 1 303 ? -11.288 6.923 -41.998 1.00 43.70 325 HIS A C 1
ATOM 4382 O O . HIS A 1 303 ? -11.568 7.444 -43.073 1.00 45.32 325 HIS A O 1
ATOM 4396 N N . GLU B 1 17 ? -27.752 22.451 -34.912 1.00 51.35 39 GLU B N 1
ATOM 4397 C CA . GLU B 1 17 ? -28.393 23.718 -34.573 1.00 56.88 39 GLU B CA 1
ATOM 4398 C C . GLU B 1 17 ? -27.354 24.811 -34.347 1.00 49.89 39 GLU B C 1
ATOM 4399 O O . GLU B 1 17 ? -27.113 25.214 -33.199 1.00 40.51 39 GLU B O 1
ATOM 4402 N N . PRO B 1 18 ? -26.736 25.283 -35.431 1.00 48.65 40 PRO B N 1
ATOM 4403 C CA . PRO B 1 18 ? -25.714 26.332 -35.297 1.00 52.58 40 PRO B CA 1
ATOM 4404 C C . PRO B 1 18 ? -26.172 27.468 -34.390 1.00 47.92 40 PRO B C 1
ATOM 4405 O O . PRO B 1 18 ? -27.366 27.730 -34.237 1.00 48.18 40 PRO B O 1
ATOM 4416 N N . ILE B 1 19 ? -25.198 28.132 -33.772 1.00 45.80 41 ILE B N 1
ATOM 4417 C CA . ILE B 1 19 ? -25.442 29.202 -32.813 1.00 37.07 41 ILE B CA 1
ATOM 4418 C C . ILE B 1 19 ? -25.018 30.515 -33.450 1.00 25.96 41 ILE B C 1
ATOM 4419 O O . ILE B 1 19 ? -23.880 30.644 -33.910 1.00 35.35 41 ILE B O 1
ATOM 4435 N N . THR B 1 20 ? -25.923 31.484 -33.478 1.00 26.21 42 THR B N 1
ATOM 4436 C CA . THR B 1 20 ? -25.602 32.822 -33.969 1.00 26.23 42 THR B CA 1
ATOM 4437 C C . THR B 1 20 ? -25.451 33.762 -32.774 1.00 19.36 42 THR B C 1
ATOM 4438 O O . THR B 1 20 ? -26.390 33.938 -31.988 1.00 23.46 42 THR B O 1
ATOM 4449 N N . VAL B 1 21 ? -24.276 34.357 -32.644 1.00 20.94 43 VAL B N 1
ATOM 4450 C CA . VAL B 1 21 ? -23.983 35.290 -31.568 1.00 16.45 43 VAL B CA 1
ATOM 4451 C C . VAL B 1 21 ? -23.956 36.690 -32.162 1.00 10.68 43 VAL B C 1
ATOM 4452 O O . VAL B 1 21 ? -23.061 37.043 -32.940 1.00 17.78 43 VAL B O 1
ATOM 4465 N N . LYS B 1 22 ? -24.908 37.497 -31.774 1.00 13.79 44 LYS B N 1
ATOM 4466 C CA . LYS B 1 22 ? -24.923 38.910 -32.117 1.00 18.96 44 LYS B CA 1
ATOM 4467 C C . LYS B 1 22 ? -24.361 39.680 -30.926 1.00 19.99 44 LYS B C 1
ATOM 4468 O O . LYS B 1 22 ? -25.011 39.776 -29.881 1.00 19.19 44 LYS B O 1
ATOM 4487 N N . HIS B 1 23 ? -23.183 40.239 -31.094 1.00 11.41 45 HIS B N 1
ATOM 4488 C CA . HIS B 1 23 ? -22.520 40.957 -30.025 1.00 13.26 45 HIS B CA 1
ATOM 4489 C C . HIS B 1 23 ? -22.302 42.400 -30.460 1.00 20.12 45 HIS B C 1
ATOM 4490 O O . HIS B 1 23 ? -22.792 42.844 -31.508 1.00 13.82 45 HIS B O 1
ATOM 4504 N N . ALA B 1 24 ? -21.580 43.145 -29.628 1.00 12.22 46 ALA B N 1
ATOM 4505 C CA . ALA B 1 24 ? -21.464 44.578 -29.834 1.00 13.53 46 ALA B CA 1
ATOM 4506 C C . ALA B 1 24 ? -20.651 44.934 -31.070 1.00 20.49 46 ALA B C 1
ATOM 4507 O O . ALA B 1 24 ? -20.688 46.090 -31.512 1.00 19.58 46 ALA B O 1
ATOM 4514 N N . LEU B 1 25 ? -19.903 43.994 -31.628 1.00 13.14 47 LEU B N 1
ATOM 4515 C CA . LEU B 1 25 ? -19.043 44.304 -32.765 1.00 15.44 47 LEU B CA 1
ATOM 4516 C C . LEU B 1 25 ? -19.486 43.627 -34.055 1.00 21.93 47 LEU B C 1
ATOM 4517 O O . LEU B 1 25 ? -18.848 43.827 -35.102 1.00 18.95 47 LEU B O 1
ATOM 4533 N N . GLY B 1 26 ? -20.546 42.839 -34.016 1.00 17.67 48 GLY B N 1
ATOM 4534 C CA . GLY B 1 26 ? -21.001 42.143 -35.197 1.00 18.46 48 GLY B CA 1
ATOM 4535 C C . GLY B 1 26 ? -21.753 40.884 -34.832 1.00 20.50 48 GLY B C 1
ATOM 4536 O O . GLY B 1 26 ? -22.290 40.742 -33.739 1.00 22.43 48 GLY B O 1
ATOM 4540 N N . THR B 1 27 ? -21.788 39.979 -35.790 1.00 19.46 49 THR B N 1
ATOM 4541 C CA . THR B 1 27 ? -22.430 38.690 -35.629 1.00 19.76 49 THR B CA 1
ATOM 4542 C C . THR B 1 27 ? -21.414 37.604 -35.927 1.00 18.82 49 THR B C 1
ATOM 4543 O O . THR B 1 27 ? -20.658 37.688 -36.891 1.00 17.01 49 THR B O 1
ATOM 4554 N N . THR B 1 28 ? -21.437 36.568 -35.115 1.00 18.70 50 THR B N 1
ATOM 4555 C CA . THR B 1 28 ? -20.569 35.420 -35.301 1.00 20.39 50 THR B CA 1
ATOM 4556 C C . THR B 1 28 ? -21.426 34.173 -35.267 1.00 19.52 50 THR B C 1
ATOM 4557 O O . THR B 1 28 ? -22.234 34.007 -34.351 1.00 24.92 50 THR B O 1
ATOM 4568 N N . VAL B 1 29 ? -21.251 33.289 -36.240 1.00 23.36 51 VAL B N 1
ATOM 4569 C CA . VAL B 1 29 ? -22.023 32.056 -36.285 1.00 23.74 51 VAL B CA 1
ATOM 4570 C C . VAL B 1 29 ? -21.077 30.897 -36.041 1.00 22.42 51 VAL B C 1
ATOM 4571 O O . VAL B 1 29 ? -20.014 30.809 -36.669 1.00 31.57 51 VAL B O 1
ATOM 4584 N N . ILE B 1 30 ? -21.462 30.018 -35.124 1.00 27.23 52 ILE B N 1
ATOM 4585 C CA . ILE B 1 30 ? -20.636 28.891 -34.694 1.00 34.14 52 ILE B CA 1
ATOM 4586 C C . ILE B 1 30 ? -21.330 27.616 -35.171 1.00 35.46 52 ILE B C 1
ATOM 4587 O O . ILE B 1 30 ? -22.341 27.185 -34.604 1.00 31.32 52 ILE B O 1
ATOM 4603 N N . ASP B 1 31 ? -20.780 27.010 -36.228 1.00 30.19 53 ASP B N 1
ATOM 4604 C CA . ASP B 1 31 ? -21.373 25.833 -36.847 1.00 36.04 53 ASP B CA 1
ATOM 4605 C C . ASP B 1 31 ? -20.753 24.533 -36.364 1.00 38.75 53 ASP B C 1
ATOM 4606 O O . ASP B 1 31 ? -21.194 23.463 -36.792 1.00 38.84 53 ASP B O 1
ATOM 4610 N N . HIS B 1 32 ? -19.735 24.595 -35.501 1.00 36.80 54 HIS B N 1
ATOM 4611 C CA . HIS B 1 32 ? -19.111 23.398 -34.959 1.00 30.09 54 HIS B CA 1
ATOM 4612 C C . HIS B 1 32 ? -18.785 23.616 -33.492 1.00 30.04 54 HIS B C 1
ATOM 4613 O O . HIS B 1 32 ? -18.820 24.743 -32.979 1.00 26.10 54 HIS B O 1
ATOM 4627 N N . LEU B 1 33 ? -18.457 22.520 -32.825 1.00 21.47 55 LEU B N 1
ATOM 4628 C CA . LEU B 1 33 ? -18.005 22.568 -31.440 1.00 24.61 55 LEU B CA 1
ATOM 4629 C C . LEU B 1 33 ? -16.526 22.929 -31.427 1.00 24.06 55 LEU B C 1
ATOM 4630 O O . LEU B 1 33 ? -15.719 22.172 -31.966 1.00 26.23 55 LEU B O 1
ATOM 4646 N N . PRO B 1 34 ? -16.123 24.082 -30.861 1.00 19.42 56 PRO B N 1
ATOM 4647 C CA . PRO B 1 34 ? -14.719 24.506 -31.018 1.00 18.79 56 PRO B CA 1
ATOM 4648 C C . PRO B 1 34 ? -13.769 23.657 -30.184 1.00 16.28 56 PRO B C 1
ATOM 4649 O O . PRO B 1 34 ? -14.097 23.228 -29.074 1.00 24.46 56 PRO B O 1
ATOM 4660 N N . GLN B 1 35 ? -12.586 23.426 -30.736 1.00 21.88 57 GLN B N 1
ATOM 4661 C CA . GLN B 1 35 ? -11.592 22.535 -30.157 1.00 22.00 57 GLN B CA 1
ATOM 4662 C C . GLN B 1 35 ? -10.278 23.224 -29.819 1.00 24.39 57 GLN B C 1
ATOM 4663 O O . GLN B 1 35 ? -9.486 22.657 -29.053 1.00 25.34 57 GLN B O 1
ATOM 4677 N N . ARG B 1 36 ? -10.030 24.421 -30.363 1.00 14.04 58 ARG B N 1
ATOM 4678 C CA . ARG B 1 36 ? -8.761 25.129 -30.252 1.00 13.75 58 ARG B CA 1
ATOM 4679 C C . ARG B 1 36 ? -9.115 26.570 -29.884 1.00 13.63 58 ARG B C 1
ATOM 4680 O O . ARG B 1 36 ? -9.260 27.424 -30.759 1.00 11.26 58 ARG B O 1
ATOM 4701 N N . VAL B 1 37 ? -9.283 26.841 -28.594 1.00 14.90 59 VAL B N 1
ATOM 4702 C CA . VAL B 1 37 ? -9.849 28.111 -28.153 1.00 15.23 59 VAL B CA 1
ATOM 4703 C C . VAL B 1 37 ? -8.727 29.009 -27.648 1.00 18.07 59 VAL B C 1
ATOM 4704 O O . VAL B 1 37 ? -7.910 28.593 -26.823 1.00 14.74 59 VAL B O 1
ATOM 4717 N N . ALA B 1 38 ? -8.686 30.230 -28.160 1.00 14.89 60 ALA B N 1
ATOM 4718 C CA . ALA B 1 38 ? -7.858 31.294 -27.621 1.00 9.96 60 ALA B CA 1
ATOM 4719 C C . ALA B 1 38 ? -8.742 32.245 -26.814 1.00 10.11 60 ALA B C 1
ATOM 4720 O O . ALA B 1 38 ? -9.834 32.613 -27.269 1.00 8.12 60 ALA B O 1
ATOM 4727 N N . VAL B 1 39 ? -8.283 32.611 -25.613 1.00 9.07 61 VAL B N 1
ATOM 4728 C CA . VAL B 1 39 ? -8.935 33.621 -24.792 1.00 7.80 61 VAL B CA 1
ATOM 4729 C C . VAL B 1 39 ? -7.975 34.798 -24.630 1.00 6.46 61 VAL B C 1
ATOM 4730 O O . VAL B 1 39 ? -6.775 34.613 -24.389 1.00 11.10 61 VAL B O 1
ATOM 4743 N N . LEU B 1 40 ? -8.493 36.003 -24.773 1.00 7.77 62 LEU B N 1
ATOM 4744 C CA . LEU B 1 40 ? -7.624 37.169 -24.790 1.00 6.46 62 LEU B CA 1
ATOM 4745 C C . LEU B 1 40 ? -7.654 37.962 -23.481 1.00 10.17 62 LEU B C 1
ATOM 4746 O O . LEU B 1 40 ? -6.924 38.955 -23.357 1.00 12.45 62 LEU B O 1
ATOM 4762 N N . ASP B 1 41 ? -8.410 37.537 -22.481 1.00 7.57 63 ASP B N 1
ATOM 4763 C CA . ASP B 1 41 ? -8.168 38.118 -21.165 1.00 8.49 63 ASP B CA 1
ATOM 4764 C C . ASP B 1 41 ? -8.573 37.143 -20.078 1.00 9.54 63 ASP B C 1
ATOM 4765 O O . ASP B 1 41 ? -8.977 36.002 -20.340 1.00 7.15 63 ASP B O 1
ATOM 4774 N N . MET B 1 42 ? -8.347 37.569 -18.829 1.00 6.37 64 MET B N 1
ATOM 4775 C CA . MET B 1 42 ? -8.454 36.654 -17.708 1.00 7.98 64 MET B CA 1
ATOM 4776 C C . MET B 1 42 ? -9.900 36.450 -17.291 1.00 7.57 64 MET B C 1
ATOM 4777 O O . MET B 1 42 ? -10.218 35.401 -16.731 1.00 9.86 64 MET B O 1
ATOM 4791 N N . ASN B 1 43 ? -10.794 37.397 -17.590 1.00 8.66 65 ASN B N 1
ATOM 4792 C CA . ASN B 1 43 ? -12.214 37.131 -17.398 1.00 5.01 65 ASN B CA 1
ATOM 4793 C C . ASN B 1 43 ? -12.656 35.945 -18.249 1.00 7.26 65 ASN B C 1
ATOM 4794 O O . ASN B 1 43 ? -13.274 34.984 -17.751 1.00 7.42 65 ASN B O 1
ATOM 4805 N N . GLU B 1 44 ? -12.302 35.960 -19.523 1.00 5.52 66 GLU B N 1
ATOM 4806 C CA . GLU B 1 44 ? -12.683 34.854 -20.399 1.00 10.43 66 GLU B CA 1
ATOM 4807 C C . GLU B 1 44 ? -12.090 33.530 -19.932 1.00 9.26 66 GLU B C 1
ATOM 4808 O O . GLU B 1 44 ? -12.736 32.481 -20.043 1.00 8.55 66 GLU B O 1
ATOM 4820 N N . ALA B 1 45 ? -10.850 33.544 -19.433 1.00 7.87 67 ALA B N 1
ATOM 4821 C CA . ALA B 1 45 ? -10.227 32.306 -18.979 1.00 14.53 67 ALA B CA 1
ATOM 4822 C C . ALA B 1 45 ? -10.982 31.713 -17.797 1.00 13.66 67 ALA B C 1
ATOM 4823 O O . ALA B 1 45 ? -11.146 30.487 -17.693 1.00 11.52 67 ALA B O 1
ATOM 4830 N N . ASP B 1 46 ? -11.480 32.574 -16.905 1.00 8.91 68 ASP B N 1
ATOM 4831 C CA . ASP B 1 46 ? -12.221 32.106 -15.750 1.00 9.70 68 ASP B CA 1
ATOM 4832 C C . ASP B 1 46 ? -13.584 31.522 -16.147 1.00 7.88 68 ASP B C 1
ATOM 4833 O O . ASP B 1 46 ? -13.972 30.466 -15.633 1.00 7.89 68 ASP B O 1
ATOM 4842 N N . PHE B 1 47 ? -14.272 32.121 -17.124 1.00 8.67 69 PHE B N 1
ATOM 4843 C CA . PHE B 1 47 ? -15.511 31.504 -17.634 1.00 6.08 69 PHE B CA 1
ATOM 4844 C C . PHE B 1 47 ? -15.237 30.078 -18.115 1.00 7.83 69 PHE B C 1
ATOM 4845 O O . PHE B 1 47 ? -15.943 29.130 -17.744 1.00 6.54 69 PHE B O 1
ATOM 4862 N N . LEU B 1 48 ? -14.162 29.905 -18.915 1.00 6.18 70 LEU B N 1
ATOM 4863 C CA . LEU B 1 48 ? -13.907 28.598 -19.521 1.00 9.81 70 LEU B CA 1
ATOM 4864 C C . LEU B 1 48 ? -13.413 27.602 -18.492 1.00 12.68 70 LEU B C 1
ATOM 4865 O O . LEU B 1 48 ? -13.771 26.421 -18.560 1.00 10.58 70 LEU B O 1
ATOM 4881 N N . ASP B 1 49 ? -12.594 28.066 -17.523 1.00 11.43 71 ASP B N 1
ATOM 4882 C CA . ASP B 1 49 ? -12.243 27.233 -16.383 1.00 15.91 71 ASP B CA 1
ATOM 4883 C C . ASP B 1 49 ? -13.486 26.754 -15.658 1.00 12.13 71 ASP B C 1
ATOM 4884 O O . ASP B 1 49 ? -13.610 25.573 -15.340 1.00 14.96 71 ASP B O 1
ATOM 4893 N N . GLN B 1 50 ? -14.444 27.665 -15.414 1.00 8.09 72 GLN B N 1
ATOM 4894 C CA . GLN B 1 50 ? -15.661 27.297 -14.701 1.00 8.80 72 GLN B CA 1
ATOM 4895 C C . GLN B 1 50 ? -16.559 26.366 -15.506 1.00 13.90 72 GLN B C 1
ATOM 4896 O O . GLN B 1 50 ? -17.268 25.540 -14.920 1.00 11.96 72 GLN B O 1
ATOM 4910 N N . LEU B 1 51 ? -16.565 26.490 -16.829 1.00 9.07 73 LEU B N 1
ATOM 4911 C CA . LEU B 1 51 ? -17.308 25.571 -17.683 1.00 10.27 73 LEU B CA 1
ATOM 4912 C C . LEU B 1 51 ? -16.519 24.321 -18.053 1.00 11.64 73 LEU B C 1
ATOM 4913 O O . LEU B 1 51 ? -16.995 23.534 -18.883 1.00 12.15 73 LEU B O 1
ATOM 4929 N N . ASN B 1 52 ? -15.306 24.165 -17.500 1.00 12.75 74 ASN B N 1
ATOM 4930 C CA . ASN B 1 52 ? -14.430 23.017 -17.749 1.00 12.13 74 ASN B CA 1
ATOM 4931 C C . ASN B 1 52 ? -14.128 22.834 -19.238 1.00 12.33 74 ASN B C 1
ATOM 4932 O O . ASN B 1 52 ? -14.099 21.710 -19.752 1.00 12.37 74 ASN B O 1
ATOM 4943 N N . VAL B 1 53 ? -13.874 23.939 -19.917 1.00 8.64 75 VAL B N 1
ATOM 4944 C CA . VAL B 1 53 ? -13.568 23.952 -21.348 1.00 6.87 75 VAL B CA 1
ATOM 4945 C C . VAL B 1 53 ? -12.068 24.141 -21.521 1.00 14.49 75 VAL B C 1
ATOM 4946 O O . VAL B 1 53 ? -11.517 25.143 -21.021 1.00 11.50 75 VAL B O 1
ATOM 4959 N N . PRO B 1 54 ? -11.395 23.263 -22.264 1.00 16.00 76 PRO B N 1
ATOM 4960 C CA . PRO B 1 54 ? -9.947 23.418 -22.471 1.00 16.11 76 PRO B CA 1
ATOM 4961 C C . PRO B 1 54 ? -9.606 24.686 -23.250 1.00 17.33 76 PRO B C 1
ATOM 4962 O O . PRO B 1 54 ? -10.322 25.092 -24.164 1.00 12.71 76 PRO B O 1
ATOM 4973 N N . ILE B 1 55 ? -8.485 25.288 -22.869 1.00 16.08 77 ILE B N 1
ATOM 4974 C CA . ILE B 1 55 ? -7.959 26.514 -23.466 1.00 13.71 77 ILE B CA 1
ATOM 4975 C C . ILE B 1 55 ? -6.650 26.148 -24.144 1.00 18.41 77 ILE B C 1
ATOM 4976 O O . ILE B 1 55 ? -5.810 25.470 -23.546 1.00 17.98 77 ILE B O 1
ATOM 4992 N N . MET B 1 56 ? -6.453 26.624 -25.367 1.00 9.80 78 MET B N 1
ATOM 4993 C CA . MET B 1 56 ? -5.206 26.350 -26.065 1.00 15.25 78 MET B CA 1
ATOM 4994 C C . MET B 1 56 ? -4.254 27.544 -26.078 1.00 18.40 78 MET B C 1
ATOM 4995 O O . MET B 1 56 ? -3.047 27.340 -26.244 1.00 14.62 78 MET B O 1
ATOM 4999 N N . GLY B 1 57 ? -4.742 28.765 -25.903 1.00 12.29 79 GLY B N 1
ATOM 5000 C CA . GLY B 1 57 ? -3.853 29.923 -25.785 1.00 12.63 79 GLY B CA 1
ATOM 5001 C C . GLY B 1 57 ? -4.483 30.995 -24.923 1.00 9.85 79 GLY B C 1
ATOM 5002 O O . GLY B 1 57 ? -5.699 31.183 -24.906 1.00 8.06 79 GLY B O 1
ATOM 5006 N N . MET B 1 58 ? -3.622 31.702 -24.181 1.00 8.91 80 MET B N 1
ATOM 5007 C CA . MET B 1 58 ? -4.063 32.874 -23.421 1.00 8.44 80 MET B CA 1
ATOM 5008 C C . MET B 1 58 ? -2.853 33.761 -23.167 1.00 7.00 80 MET B C 1
ATOM 5009 O O . MET B 1 58 ? -1.715 33.275 -23.155 1.00 11.64 80 MET B O 1
ATOM 5023 N N . PRO B 1 59 ? -3.062 35.054 -22.931 1.00 10.08 81 PRO B N 1
ATOM 5024 C CA . PRO B 1 59 ? -1.977 35.857 -22.360 1.00 11.83 81 PRO B CA 1
ATOM 5025 C C . PRO B 1 59 ? -1.651 35.369 -20.959 1.00 9.30 81 PRO B C 1
ATOM 5026 O O . PRO B 1 59 ? -2.510 34.885 -20.217 1.00 17.87 81 PRO B O 1
ATOM 5037 N N . LYS B 1 60 ? -0.365 35.454 -20.616 1.00 12.06 82 LYS B N 1
ATOM 5038 C CA . LYS B 1 60 ? 0.130 35.001 -19.322 1.00 12.03 82 LYS B CA 1
ATOM 5039 C C . LYS B 1 60 ? 0.888 36.087 -18.551 1.00 13.04 82 LYS B C 1
ATOM 5040 O O . LYS B 1 60 ? 1.526 35.769 -17.541 1.00 12.44 82 LYS B O 1
ATOM 5059 N N . ASP B 1 61 ? 0.789 37.365 -18.942 1.00 15.36 83 ASP B N 1
ATOM 5060 C CA . ASP B 1 61 ? 1.534 38.377 -18.185 1.00 10.96 83 ASP B CA 1
ATOM 5061 C C . ASP B 1 61 ? 0.955 38.590 -16.786 1.00 14.16 83 ASP B C 1
ATOM 5062 O O . ASP B 1 61 ? 1.709 38.793 -15.835 1.00 16.34 83 ASP B O 1
ATOM 5071 N N . TYR B 1 62 ? -0.386 38.509 -16.618 1.00 11.51 84 TYR B N 1
ATOM 5072 C CA . TYR B 1 62 ? -1.003 38.732 -15.294 1.00 12.33 84 TYR B CA 1
ATOM 5073 C C . TYR B 1 62 ? -2.090 37.681 -15.065 1.00 15.20 84 TYR B C 1
ATOM 5074 O O . TYR B 1 62 ? -3.277 37.928 -15.243 1.00 17.57 84 TYR B O 1
ATOM 5092 N N . VAL B 1 63 ? -1.674 36.496 -14.661 1.00 8.72 85 VAL B N 1
ATOM 5093 C CA . VAL B 1 63 ? -2.605 35.391 -14.394 1.00 11.53 85 VAL B CA 1
ATOM 5094 C C . VAL B 1 63 ? -2.999 35.462 -12.940 1.00 11.60 85 VAL B C 1
ATOM 5095 O O . VAL B 1 63 ? -2.124 35.405 -12.049 1.00 10.27 85 VAL B O 1
ATOM 5108 N N . PRO B 1 64 ? -4.295 35.614 -12.625 1.00 5.95 86 PRO B N 1
ATOM 5109 C CA . PRO B 1 64 ? -4.745 35.638 -11.227 1.00 10.35 86 PRO B CA 1
ATOM 5110 C C . PRO B 1 64 ? -4.438 34.343 -10.496 1.00 13.95 86 PRO B C 1
ATOM 5111 O O . PRO B 1 64 ? -4.354 33.277 -11.092 1.00 9.77 86 PRO B O 1
ATOM 5122 N N . HIS B 1 65 ? -4.350 34.427 -9.164 1.00 11.83 87 HIS B N 1
ATOM 5123 C CA . HIS B 1 65 ? -3.999 33.238 -8.393 1.00 15.72 87 HIS B CA 1
ATOM 5124 C C . HIS B 1 65 ? -5.004 32.104 -8.596 1.00 15.92 87 HIS B C 1
ATOM 5125 O O . HIS B 1 65 ? -4.615 30.934 -8.588 1.00 16.56 87 HIS B O 1
ATOM 5139 N N . PHE B 1 66 ? -6.292 32.412 -8.786 1.00 8.42 88 PHE B N 1
ATOM 5140 C CA . PHE B 1 66 ? -7.253 31.324 -8.981 1.00 13.69 88 PHE B CA 1
ATOM 5141 C C . PHE B 1 66 ? -7.157 30.693 -10.369 1.00 12.99 88 PHE B C 1
ATOM 5142 O O . PHE B 1 66 ? -7.884 29.739 -10.638 1.00 13.70 88 PHE B O 1
ATOM 5159 N N . LEU B 1 67 ? -6.286 31.201 -11.255 1.00 10.52 89 LEU B N 1
ATOM 5160 C CA . LEU B 1 67 ? -6.041 30.583 -12.557 1.00 11.65 89 LEU B CA 1
ATOM 5161 C C . LEU B 1 67 ? -4.594 30.130 -12.697 1.00 13.93 89 LEU B C 1
ATOM 5162 O O . LEU B 1 67 ? -4.122 29.907 -13.817 1.00 10.18 89 LEU B O 1
ATOM 5178 N N . GLU B 1 68 ? -3.872 29.992 -11.575 1.00 16.47 90 GLU B N 1
ATOM 5179 C CA . GLU B 1 68 ? -2.426 29.799 -11.692 1.00 21.97 90 GLU B CA 1
ATOM 5180 C C . GLU B 1 68 ? -2.101 28.545 -12.504 1.00 21.53 90 GLU B C 1
AT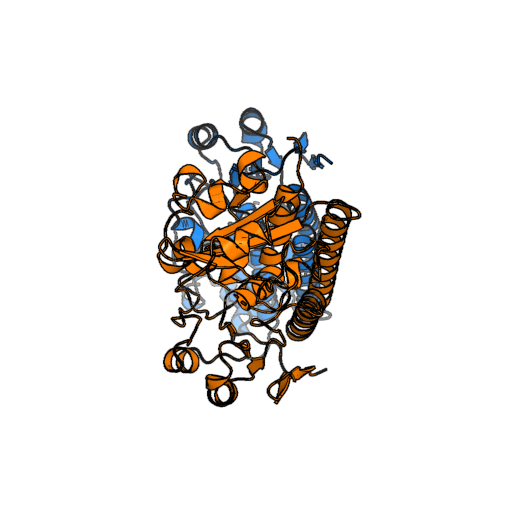OM 5181 O O . GLU B 1 68 ? -1.082 28.508 -13.192 1.00 23.79 90 GLU B O 1
ATOM 5193 N N . LYS B 1 69 ? -2.941 27.512 -12.430 1.00 18.03 91 LYS B N 1
ATOM 5194 C CA . LYS B 1 69 ? -2.624 26.257 -13.106 1.00 22.99 91 LYS B CA 1
ATOM 5195 C C . LYS B 1 69 ? -2.526 26.435 -14.612 1.00 22.29 91 LYS B C 1
ATOM 5196 O O . LYS B 1 69 ? -1.872 25.629 -15.280 1.00 21.25 91 LYS B O 1
ATOM 5215 N N . TYR B 1 70 ? -3.173 27.460 -15.167 1.00 19.10 92 TYR B N 1
ATOM 5216 C CA . TYR B 1 70 ? -3.038 27.760 -16.579 1.00 18.79 92 TYR B CA 1
ATOM 5217 C C . TYR B 1 70 ? -1.720 28.442 -16.869 1.00 21.51 92 TYR B C 1
ATOM 5218 O O . TYR B 1 70 ? -1.138 28.231 -17.939 1.00 24.01 92 TYR B O 1
ATOM 5236 N N . LYS B 1 71 ? -1.202 29.227 -15.933 1.00 23.06 93 LYS B N 1
ATOM 5237 C CA . LYS B 1 71 ? 0.108 29.817 -16.166 1.00 27.81 93 LYS B CA 1
ATOM 5238 C C . LYS B 1 71 ? 1.185 28.740 -16.228 1.00 24.39 93 LYS B C 1
ATOM 5239 O O . LYS B 1 71 ? 2.103 28.819 -17.053 1.00 28.37 93 LYS B O 1
ATOM 5258 N N . LYS B 1 72 ? 1.062 27.715 -15.389 1.00 24.05 94 LYS B N 1
ATOM 5259 C CA . LYS B 1 72 ? 2.051 26.650 -15.278 1.00 30.22 94 LYS B CA 1
ATOM 5260 C C . LYS B 1 72 ? 1.978 25.622 -16.396 1.00 30.07 94 LYS B C 1
ATOM 5261 O O . LYS B 1 72 ? 2.892 24.799 -16.518 1.00 31.42 94 LYS B O 1
ATOM 5280 N N . ASP B 1 73 ? 0.943 25.639 -17.222 1.00 28.64 95 ASP B N 1
ATOM 5281 C CA . ASP B 1 73 ? 0.739 24.583 -18.210 1.00 23.60 95 ASP B CA 1
ATOM 5282 C C . ASP B 1 73 ? 1.453 24.961 -19.500 1.00 24.37 95 ASP B C 1
ATOM 5283 O O . ASP B 1 73 ? 0.992 25.827 -20.250 1.00 20.45 95 ASP B O 1
ATOM 5292 N N . ALA B 1 74 ? 2.568 24.282 -19.773 1.00 24.23 96 ALA B N 1
ATOM 5293 C CA . ALA B 1 74 ? 3.362 24.574 -20.959 1.00 28.22 96 ALA B CA 1
ATOM 5294 C C . ALA B 1 74 ? 2.611 24.273 -22.245 1.00 23.04 96 ALA B C 1
ATOM 5295 O O . ALA B 1 74 ? 2.985 24.792 -23.297 1.00 23.96 96 ALA B O 1
ATOM 5302 N N . GLN B 1 75 ? 1.566 23.445 -22.183 1.00 23.35 97 GLN B N 1
ATOM 5303 C CA . GLN B 1 75 ? 0.740 23.123 -23.340 1.00 26.25 97 GLN B CA 1
ATOM 5304 C C . GLN B 1 75 ? -0.234 24.238 -23.714 1.00 29.19 97 GLN B C 1
ATOM 5305 O O . GLN B 1 75 ? -0.858 24.165 -24.787 1.00 25.57 97 GLN B O 1
ATOM 5309 N N . ILE B 1 76 ? -0.395 25.252 -22.869 1.00 16.03 98 ILE B N 1
ATOM 5310 C CA . ILE B 1 76 ? -1.203 26.419 -23.210 1.00 16.05 98 ILE B CA 1
ATOM 5311 C C . ILE B 1 76 ? -0.260 27.486 -23.744 1.00 19.17 98 ILE B C 1
ATOM 5312 O O . ILE B 1 76 ? 0.640 27.947 -23.030 1.00 17.09 98 ILE B O 1
ATOM 5328 N N . GLN B 1 77 ? -0.464 27.870 -25.010 1.00 13.32 99 GLN B N 1
ATOM 5329 C CA . GLN B 1 77 ? 0.390 28.853 -25.659 1.00 16.19 99 GLN B CA 1
ATOM 5330 C C . GLN B 1 77 ? 0.238 30.238 -25.029 1.00 18.56 99 GLN B C 1
ATOM 5331 O O . GLN B 1 77 ? -0.869 30.761 -24.921 1.00 12.71 99 GLN B O 1
ATOM 5345 N N . ASP B 1 78 ? 1.367 30.844 -24.648 1.00 12.64 100 ASP B N 1
ATOM 5346 C CA . ASP B 1 78 ? 1.381 32.211 -24.156 1.00 9.77 100 ASP B CA 1
ATOM 5347 C C . ASP B 1 78 ? 1.195 33.191 -25.306 1.00 15.62 100 ASP B C 1
ATOM 5348 O O . ASP B 1 78 ? 2.015 33.264 -26.235 1.00 17.27 100 ASP B O 1
ATOM 5357 N N . LEU B 1 79 ? 0.089 33.926 -25.262 1.00 10.83 101 LEU B N 1
ATOM 5358 C CA . LEU B 1 79 ? -0.226 34.917 -26.279 1.00 14.41 101 LEU B CA 1
ATOM 5359 C C . LEU B 1 79 ? 0.270 36.316 -25.936 1.00 12.03 101 LEU B C 1
ATOM 5360 O O . LEU B 1 79 ? -0.001 37.252 -26.698 1.00 16.48 101 LEU B O 1
ATOM 5376 N N . GLY B 1 80 ? 0.966 36.487 -24.820 1.00 14.38 102 GLY B N 1
ATOM 5377 C CA . GLY B 1 80 ? 1.607 37.754 -24.504 1.00 20.12 102 GLY B CA 1
ATOM 5378 C C . GLY B 1 80 ? 0.826 38.554 -23.469 1.00 11.67 102 GLY B C 1
ATOM 5379 O O . GLY B 1 80 ? 0.506 38.047 -22.384 1.00 14.70 102 GLY B O 1
ATOM 5383 N N . ALA B 1 81 ? 0.528 39.810 -23.799 1.00 17.77 103 ALA B N 1
ATOM 5384 C CA . ALA B 1 81 ? -0.069 40.733 -22.840 1.00 19.49 103 ALA B CA 1
ATOM 5385 C C . ALA B 1 81 ? -1.575 40.853 -23.037 1.00 9.92 103 ALA B C 1
ATOM 5386 O O . ALA B 1 81 ? -2.061 40.948 -24.163 1.00 8.80 103 ALA B O 1
ATOM 5393 N N . ILE B 1 82 ? -2.309 40.877 -21.920 1.00 9.49 104 ILE B N 1
ATOM 5394 C CA . ILE B 1 82 ? -3.761 41.032 -21.966 1.00 7.38 104 ILE B CA 1
ATOM 5395 C C . ILE B 1 82 ? -4.152 42.237 -22.809 1.00 7.40 104 ILE B C 1
ATOM 5396 O O . ILE B 1 82 ? -5.073 42.177 -23.630 1.00 13.77 104 ILE B O 1
ATOM 5412 N N . VAL B 1 83 ? -3.497 43.377 -22.585 1.00 7.35 105 VAL B N 1
ATOM 5413 C CA . VAL B 1 83 ? -3.984 44.591 -23.234 1.00 9.38 105 VAL B CA 1
ATOM 5414 C C . VAL B 1 83 ? -3.830 44.567 -24.753 1.00 11.03 105 VAL B C 1
ATOM 5415 O O . VAL B 1 83 ? -4.546 45.305 -25.445 1.00 11.33 105 VAL B O 1
ATOM 5428 N N . GLN B 1 84 ? -2.915 43.746 -25.296 1.00 14.38 106 GLN B N 1
ATOM 5429 C CA . GLN B 1 84 ? -2.752 43.649 -26.749 1.00 13.77 106 GLN B CA 1
ATOM 5430 C C . GLN B 1 84 ? -2.039 42.346 -27.115 1.00 11.37 106 GLN B C 1
ATOM 5431 O O . GLN B 1 84 ? -0.814 42.322 -27.299 1.00 14.69 106 GLN B O 1
ATOM 5445 N N . PRO B 1 85 ? -2.759 41.231 -27.138 1.00 17.14 107 PRO B N 1
ATOM 5446 C CA . PRO B 1 85 ? -2.102 39.947 -27.389 1.00 15.15 107 PRO B CA 1
ATOM 5447 C C . PRO B 1 85 ? -1.436 39.930 -28.748 1.00 14.54 107 PRO B C 1
ATOM 5448 O O . PRO B 1 85 ? -1.779 40.693 -29.659 1.00 17.11 107 PRO B O 1
ATOM 5459 N N . ASN B 1 86 ? -0.449 39.046 -28.856 1.00 19.61 108 ASN B N 1
ATOM 5460 C CA . ASN B 1 86 ? 0.448 38.981 -30.005 1.00 18.37 108 ASN B CA 1
ATOM 5461 C C . ASN B 1 86 ? -0.283 38.362 -31.185 1.00 19.56 108 ASN B C 1
ATOM 5462 O O . ASN B 1 86 ? -0.597 37.165 -31.178 1.00 18.94 108 ASN B O 1
ATOM 5473 N N . MET B 1 87 ? -0.555 39.176 -32.205 1.00 20.48 109 MET B N 1
ATOM 5474 C CA . MET B 1 87 ? -1.320 38.699 -33.350 1.00 21.00 109 MET B CA 1
ATOM 5475 C C . MET B 1 87 ? -0.591 37.603 -34.112 1.00 17.20 109 MET B C 1
ATOM 5476 O O . MET B 1 87 ? -1.237 36.696 -34.662 1.00 13.89 109 MET B O 1
ATOM 5490 N N . GLU B 1 88 ? 0.746 37.655 -34.162 1.00 22.36 110 GLU B N 1
ATOM 5491 C CA . GLU B 1 88 ? 1.483 36.605 -34.861 1.00 23.98 110 GLU B CA 1
ATOM 5492 C C . GLU B 1 88 ? 1.360 35.271 -34.141 1.00 22.66 110 GLU B C 1
ATOM 5493 O O . GLU B 1 88 ? 1.278 34.221 -34.786 1.00 21.77 110 GLU B O 1
ATOM 5505 N N . ARG B 1 89 ? 1.337 35.293 -32.804 1.00 17.26 111 ARG B N 1
ATOM 5506 C CA . ARG B 1 89 ? 1.157 34.069 -32.033 1.00 18.12 111 ARG B CA 1
ATOM 5507 C C . ARG B 1 89 ? -0.246 33.513 -32.200 1.00 22.83 111 ARG B C 1
ATOM 5508 O O . ARG B 1 89 ? -0.446 32.293 -32.199 1.00 23.37 111 ARG B O 1
ATOM 5529 N N . ILE B 1 90 ? -1.247 34.392 -32.310 1.00 19.51 112 ILE B N 1
ATOM 5530 C CA . ILE B 1 90 ? -2.617 33.924 -32.497 1.00 14.69 112 ILE B CA 1
ATOM 5531 C C . ILE B 1 90 ? -2.760 33.232 -33.851 1.00 17.63 112 ILE B C 1
ATOM 5532 O O . ILE B 1 90 ? -3.298 32.122 -33.952 1.00 15.94 112 ILE B O 1
ATOM 5548 N N . TYR B 1 91 ? -2.238 33.853 -34.907 1.00 22.49 113 TYR B N 1
ATOM 5549 C CA . TYR B 1 91 ? -2.251 33.214 -36.222 1.00 22.10 113 TYR B CA 1
ATOM 5550 C C . TYR B 1 91 ? -1.569 31.846 -36.173 1.00 18.76 113 TYR B C 1
ATOM 5551 O O . TYR B 1 91 ? -2.120 30.845 -36.646 1.00 25.34 113 TYR B O 1
ATOM 5569 N N . ALA B 1 92 ? -0.378 31.783 -35.576 1.00 20.28 114 ALA B N 1
ATOM 5570 C CA . ALA B 1 92 ? 0.385 30.538 -35.500 1.00 18.81 114 ALA B CA 1
ATOM 5571 C C . ALA B 1 92 ? -0.351 29.440 -34.749 1.00 26.93 114 ALA B C 1
ATOM 5572 O O . ALA B 1 92 ? -0.171 28.252 -35.057 1.00 23.98 114 ALA B O 1
ATOM 5579 N N . LEU B 1 93 ? -1.160 29.807 -33.746 1.00 24.16 115 LEU B N 1
ATOM 5580 C CA . LEU B 1 93 ? -1.945 28.837 -32.994 1.00 22.20 115 LEU B CA 1
ATOM 5581 C C . LEU B 1 93 ? -3.085 28.249 -33.821 1.00 19.52 115 LEU B C 1
ATOM 5582 O O . LEU B 1 93 ? -3.541 27.143 -33.512 1.00 22.59 115 LEU B O 1
ATOM 5598 N N . LYS B 1 94 ? -3.565 28.949 -34.846 1.00 17.58 116 LYS B N 1
ATOM 5599 C CA . LYS B 1 94 ? -4.672 28.483 -35.662 1.00 24.05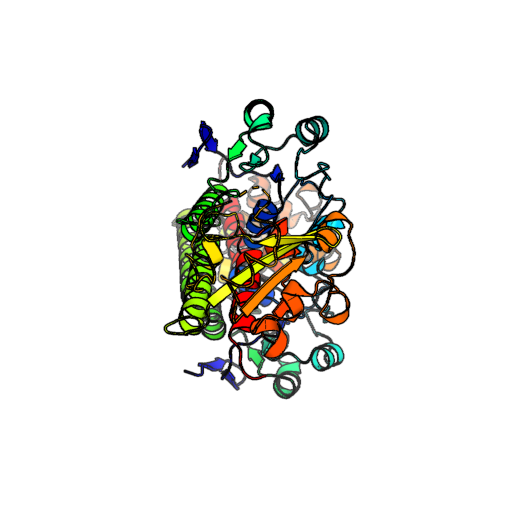 116 LYS B CA 1
ATOM 5600 C C . LYS B 1 94 ? -5.872 28.111 -34.777 1.00 20.39 116 LYS B C 1
ATOM 5601 O O . LYS B 1 94 ? -6.291 26.948 -34.746 1.00 15.98 116 LYS B O 1
ATOM 5620 N N . PRO B 1 95 ? -6.414 29.063 -34.021 1.00 13.09 117 PRO B N 1
ATOM 5621 C CA . PRO B 1 95 ? -7.598 28.778 -33.201 1.00 18.09 117 PRO B CA 1
ATOM 5622 C C . PRO B 1 95 ? -8.837 28.610 -34.070 1.00 14.37 117 PRO B C 1
ATOM 5623 O O . PRO B 1 95 ? -8.932 29.135 -35.175 1.00 17.06 117 PRO B O 1
ATOM 5634 N N . ASP B 1 96 ? -9.814 27.880 -33.550 1.00 15.41 118 ASP B N 1
ATOM 5635 C CA . ASP B 1 96 ? -11.116 27.859 -34.197 1.00 15.11 118 ASP B CA 1
ATOM 5636 C C . ASP B 1 96 ? -12.150 28.701 -33.457 1.00 17.43 118 ASP B C 1
ATOM 5637 O O . ASP B 1 96 ? -13.307 28.793 -33.901 1.00 13.37 118 ASP B O 1
ATOM 5646 N N . LEU B 1 97 ? -11.756 29.369 -32.375 1.00 11.15 119 LEU B N 1
ATOM 5647 C CA . LEU B 1 97 ? -12.629 30.338 -31.721 1.00 11.27 119 LEU B CA 1
ATOM 5648 C C . LEU B 1 97 ? -11.748 31.258 -30.894 1.00 11.43 119 LEU B C 1
ATOM 5649 O O . LEU B 1 97 ? -10.848 30.792 -30.195 1.00 9.77 119 LEU B O 1
ATOM 5665 N N . ILE B 1 98 ? -11.997 32.551 -30.996 1.00 8.77 120 ILE B N 1
ATOM 5666 C CA . ILE B 1 98 ? -11.290 33.554 -30.203 1.00 8.68 120 ILE B CA 1
ATOM 5667 C C . ILE B 1 98 ? -12.321 34.293 -29.349 1.00 7.97 120 ILE B C 1
ATOM 5668 O O . ILE B 1 98 ? -13.309 34.826 -29.867 1.00 9.34 120 ILE B O 1
ATOM 5684 N N . LEU B 1 99 ? -12.081 34.331 -28.044 1.00 8.98 121 LEU B N 1
ATOM 5685 C CA . LEU B 1 99 ? -12.909 35.080 -27.113 1.00 5.32 121 LEU B CA 1
ATOM 5686 C C . LEU B 1 99 ? -12.173 36.356 -26.727 1.00 8.06 121 LEU B C 1
ATOM 5687 O O . LEU B 1 99 ? -11.085 36.300 -26.136 1.00 7.93 121 LEU B O 1
ATOM 5703 N N . MET B 1 100 ? -12.772 37.490 -27.043 1.00 9.17 122 MET B N 1
ATOM 5704 C CA . MET B 1 100 ? -12.167 38.769 -26.736 1.00 10.40 122 MET B CA 1
ATOM 5705 C C . MET B 1 100 ? -13.209 39.681 -26.114 1.00 11.11 122 MET B C 1
ATOM 5706 O O . MET B 1 100 ? -14.395 39.341 -26.017 1.00 9.55 122 MET B O 1
ATOM 5720 N N . THR B 1 101 ? -12.732 40.844 -25.680 1.00 10.67 123 THR B N 1
ATOM 5721 C CA . THR B 1 101 ? -13.542 41.734 -24.851 1.00 9.66 123 THR B CA 1
ATOM 5722 C C . THR B 1 101 ? -13.329 43.181 -25.287 1.00 11.12 123 THR B C 1
ATOM 5723 O O . THR B 1 101 ? -12.540 43.431 -26.217 1.00 8.71 123 THR B O 1
ATOM 5734 N N . PRO B 1 102 ? -13.990 44.152 -24.651 1.00 8.68 124 PRO B N 1
ATOM 5735 C CA . PRO B 1 102 ? -13.786 45.562 -25.061 1.00 14.06 124 PRO B CA 1
ATOM 5736 C C . PRO B 1 102 ? -12.347 45.987 -25.031 1.00 11.25 124 PRO B C 1
ATOM 5737 O O . PRO B 1 102 ? -11.992 46.964 -25.703 1.00 12.00 124 PRO B O 1
ATOM 5748 N N . LEU B 1 103 ? -11.496 45.323 -24.247 1.00 8.13 125 LEU B N 1
ATOM 5749 C CA . LEU B 1 103 ? -10.083 45.685 -24.242 1.00 7.82 125 LEU B CA 1
ATOM 5750 C C . LEU B 1 103 ? -9.426 45.550 -25.616 1.00 14.61 125 LEU B C 1
ATOM 5751 O O . LEU B 1 103 ? -8.393 46.186 -25.859 1.00 15.42 125 LEU B O 1
ATOM 5767 N N . HIS B 1 104 ? -9.974 44.709 -26.500 1.00 10.93 126 HIS B N 1
ATOM 5768 C CA . HIS B 1 104 ? -9.306 44.314 -27.741 1.00 13.38 126 HIS B CA 1
ATOM 5769 C C . HIS B 1 104 ? -10.070 44.784 -28.972 1.00 16.57 126 HIS B C 1
ATOM 5770 O O . HIS B 1 104 ? -9.878 44.234 -30.064 1.00 13.20 126 HIS B O 1
ATOM 5784 N N . VAL B 1 105 ? -10.976 45.751 -28.797 1.00 8.11 127 VAL B N 1
ATOM 5785 C CA . VAL B 1 105 ? -11.812 46.226 -29.900 1.00 16.18 127 VAL B CA 1
ATOM 5786 C C . VAL B 1 105 ? -10.975 46.538 -31.139 1.00 14.21 127 VAL B C 1
ATOM 5787 O O . VAL B 1 105 ? -11.382 46.230 -32.266 1.00 17.64 127 VAL B O 1
ATOM 5800 N N . ASN B 1 106 ? -9.820 47.183 -30.955 1.00 14.14 128 ASN B N 1
ATOM 5801 C CA . ASN B 1 106 ? -9.021 47.628 -32.091 1.00 21.16 128 ASN B CA 1
ATOM 5802 C C . ASN B 1 106 ? -8.339 46.485 -32.828 1.00 26.19 128 ASN B C 1
ATOM 5803 O O . ASN B 1 106 ? -7.803 46.713 -33.915 1.00 17.71 128 ASN B O 1
ATOM 5814 N N . GLN B 1 107 ? -8.347 45.273 -32.281 1.00 17.05 129 GLN B N 1
ATOM 5815 C CA . GLN B 1 107 ? -7.866 44.106 -33.008 1.00 17.70 129 GLN B CA 1
ATOM 5816 C C . GLN B 1 107 ? -8.988 43.243 -33.583 1.00 17.82 129 GLN B C 1
ATOM 5817 O O . GLN B 1 107 ? -8.698 42.199 -34.168 1.00 16.38 129 GLN B O 1
ATOM 5831 N N . TYR B 1 108 ? -10.262 43.644 -33.455 1.00 14.36 130 TYR B N 1
ATOM 5832 C CA . TYR B 1 108 ? -11.347 42.711 -33.736 1.00 15.32 130 TYR B CA 1
ATOM 5833 C C . TYR B 1 108 ? -11.364 42.286 -35.202 1.00 15.46 130 TYR B C 1
ATOM 5834 O O . TYR B 1 108 ? -11.573 41.110 -35.510 1.00 17.12 130 TYR B O 1
ATOM 5852 N N . GLN B 1 109 ? -11.199 43.236 -36.126 1.00 20.87 131 GLN B N 1
ATOM 5853 C CA . GLN B 1 109 ? -11.262 42.867 -37.540 1.00 24.87 131 GLN B CA 1
ATOM 5854 C C . GLN B 1 109 ? -10.159 41.871 -37.883 1.00 19.35 131 GLN B C 1
ATOM 5855 O O . GLN B 1 109 ? -10.421 40.842 -38.526 1.00 19.76 131 GLN B O 1
ATOM 5869 N N . GLU B 1 110 ? -8.937 42.125 -37.393 1.00 16.44 132 GLU B N 1
ATOM 5870 C CA . GLU B 1 110 ? -7.822 41.205 -37.605 1.00 21.08 132 GLU B CA 1
ATOM 5871 C C . GLU B 1 110 ? -8.092 39.833 -36.997 1.00 20.18 132 GLU B C 1
ATOM 5872 O O . GLU B 1 110 ? -7.737 38.797 -37.578 1.00 16.00 132 GLU B O 1
ATOM 5884 N N . LEU B 1 111 ? -8.658 39.811 -35.793 1.00 18.08 133 LEU B N 1
ATOM 5885 C CA . LEU B 1 111 ? -8.957 38.551 -35.139 1.00 15.28 133 LEU B CA 1
ATOM 5886 C C . LEU B 1 111 ? -9.984 37.759 -35.927 1.00 12.41 133 LEU B C 1
ATOM 5887 O O . LEU B 1 111 ? -9.824 36.543 -36.121 1.00 14.23 133 LEU B O 1
ATOM 5903 N N . SER B 1 112 ? -11.062 38.427 -36.381 1.00 13.68 134 SER B N 1
ATOM 5904 C CA . SER B 1 112 ? -12.146 37.741 -37.073 1.00 18.00 134 SER B CA 1
ATOM 5905 C C . SER B 1 112 ? -11.691 37.154 -38.408 1.00 18.81 134 SER B C 1
ATOM 5906 O O . SER B 1 112 ? -12.287 36.183 -38.881 1.00 24.57 134 SER B O 1
ATOM 5914 N N . LYS B 1 113 ? -10.642 37.706 -39.001 1.00 19.66 135 LYS B N 1
ATOM 5915 C CA . LYS B 1 113 ? -10.036 37.086 -40.175 1.00 24.43 135 LYS B CA 1
ATOM 5916 C C . LYS B 1 113 ? -9.378 35.753 -39.832 1.00 28.57 135 LYS B C 1
ATOM 5917 O O . LYS B 1 113 ? -9.325 34.853 -40.681 1.00 26.32 135 LYS B O 1
ATOM 5924 N N . ILE B 1 114 ? -8.897 35.599 -38.594 1.00 19.61 136 ILE B N 1
ATOM 5925 C CA . ILE B 1 114 ? -8.198 34.383 -38.206 1.00 16.99 136 ILE B CA 1
ATOM 5926 C C . ILE B 1 114 ? -9.178 33.287 -37.836 1.00 20.47 136 ILE B C 1
ATOM 5927 O O . ILE B 1 114 ? -9.019 32.140 -38.259 1.00 21.39 136 ILE B O 1
ATOM 5943 N N . ALA B 1 115 ? -10.174 33.601 -37.018 1.00 17.15 137 ALA B N 1
ATOM 5944 C CA . ALA B 1 115 ? -11.156 32.610 -36.595 1.00 16.51 137 ALA B CA 1
ATOM 5945 C C . ALA B 1 115 ? -12.437 33.327 -36.227 1.00 16.21 137 ALA B C 1
ATOM 5946 O O . ALA B 1 115 ? -12.456 34.549 -36.043 1.00 18.45 137 ALA B O 1
ATOM 5953 N N . PRO B 1 116 ? -13.542 32.589 -36.113 1.00 13.90 138 PRO B N 1
ATOM 5954 C CA . PRO B 1 116 ? -14.729 33.146 -35.445 1.00 15.54 138 PRO B CA 1
ATOM 5955 C C . PRO B 1 116 ? -14.337 33.793 -34.121 1.00 17.11 138 PRO B C 1
ATOM 5956 O O . PRO B 1 116 ? -13.634 33.198 -33.301 1.00 14.59 138 PRO B O 1
ATOM 5967 N N . THR B 1 117 ? -14.788 35.027 -33.913 1.00 13.15 139 THR B N 1
ATOM 5968 C CA . THR B 1 117 ? -14.382 35.814 -32.752 1.00 12.24 139 THR B CA 1
ATOM 5969 C C . THR B 1 117 ? -15.637 36.338 -32.072 1.00 14.76 139 THR B C 1
ATOM 5970 O O . THR B 1 117 ? -16.527 36.888 -32.737 1.00 13.41 139 THR B O 1
ATOM 5981 N N . ILE B 1 118 ? -15.732 36.093 -30.769 1.00 13.81 140 ILE B N 1
ATOM 5982 C CA . ILE B 1 118 ? -16.867 36.509 -29.947 1.00 14.40 140 ILE B CA 1
ATOM 5983 C C . ILE B 1 118 ? -16.392 37.643 -29.056 1.00 8.07 140 ILE B C 1
ATOM 5984 O O . ILE B 1 118 ? -15.328 37.533 -28.430 1.00 12.42 140 ILE B O 1
ATOM 6000 N N . HIS B 1 119 ? -17.165 38.732 -29.030 1.00 9.73 141 HIS B N 1
ATOM 6001 C CA . HIS B 1 119 ? -16.952 39.900 -28.185 1.00 9.80 141 HIS B CA 1
ATOM 6002 C C . HIS B 1 119 ? -17.808 39.779 -26.926 1.00 6.68 141 HIS B C 1
ATOM 6003 O O . HIS B 1 119 ? -19.031 39.594 -27.007 1.00 8.20 141 HIS B O 1
ATOM 6017 N N . TYR B 1 120 ? -17.171 39.886 -25.771 1.00 6.60 142 TYR B N 1
ATOM 6018 C CA . TYR B 1 120 ? -17.875 39.824 -24.477 1.00 7.47 142 TYR B CA 1
ATOM 6019 C C . TYR B 1 120 ? -18.583 41.164 -24.270 1.00 6.69 142 TYR B C 1
ATOM 6020 O O . TYR B 1 120 ? -17.927 42.195 -24.111 1.00 7.44 142 TYR B O 1
ATOM 6038 N N . ASP B 1 121 ? -19.905 41.172 -24.359 1.00 4.66 143 ASP B N 1
ATOM 6039 C CA . ASP B 1 121 ? -20.682 42.391 -24.180 1.00 7.96 143 ASP B CA 1
ATOM 6040 C C . ASP B 1 121 ? -20.694 42.739 -22.697 1.00 10.62 143 ASP B C 1
ATOM 6041 O O . ASP B 1 121 ? -21.457 42.171 -21.911 1.00 10.91 143 ASP B O 1
ATOM 6050 N N . ILE B 1 122 ? -19.819 43.664 -22.310 1.00 9.27 144 ILE B N 1
ATOM 6051 C CA . ILE B 1 122 ? -19.605 44.064 -20.917 1.00 12.74 144 ILE B CA 1
ATOM 6052 C C . ILE B 1 122 ? -19.123 45.505 -20.966 1.00 9.98 144 ILE B C 1
ATOM 6053 O O . ILE B 1 122 ? -18.625 45.963 -21.989 1.00 9.13 144 ILE B O 1
ATOM 6069 N N . ASN B 1 123 ? -19.313 46.240 -19.873 1.00 7.85 145 ASN B N 1
ATOM 6070 C CA . ASN B 1 123 ? -18.797 47.609 -19.775 1.00 8.07 145 ASN B CA 1
ATOM 6071 C C . ASN B 1 123 ? -17.748 47.657 -18.671 1.00 11.49 145 ASN B C 1
ATOM 6072 O O . ASN B 1 123 ? -18.070 47.742 -17.471 1.00 10.89 145 ASN B O 1
ATOM 6083 N N . PHE B 1 124 ? -16.484 47.628 -19.081 1.00 11.86 146 PHE B N 1
ATOM 6084 C CA . PHE B 1 124 ? -15.405 47.684 -18.117 1.00 12.99 146 PHE B CA 1
ATOM 6085 C C . PHE B 1 124 ? -15.199 49.090 -17.573 1.00 17.44 146 PHE B C 1
ATOM 6086 O O . PHE B 1 124 ? -14.623 49.237 -16.490 1.00 18.92 146 PHE B O 1
ATOM 6103 N N . ASN B 1 125 ? -15.653 50.116 -18.288 1.00 9.05 147 ASN B N 1
ATOM 6104 C CA . ASN B 1 125 ? -15.370 51.488 -17.914 1.00 11.45 147 ASN B CA 1
ATOM 6105 C C . ASN B 1 125 ? -16.336 52.057 -16.894 1.00 11.84 147 ASN B C 1
ATOM 6106 O O . ASN B 1 125 ? -15.938 52.848 -16.030 1.00 13.47 147 ASN B O 1
ATOM 6117 N N . ASN B 1 126 ? -17.610 51.697 -17.019 1.00 10.59 148 ASN B N 1
ATOM 6118 C CA . ASN B 1 126 ? -18.688 52.200 -16.183 1.00 9.20 148 ASN B CA 1
ATOM 6119 C C . ASN B 1 126 ? -19.608 51.007 -15.995 1.00 6.54 148 ASN B C 1
ATOM 6120 O O . ASN B 1 126 ? -20.312 50.603 -16.925 1.00 8.50 148 ASN B O 1
ATOM 6131 N N . SER B 1 127 ? -19.555 50.395 -14.824 1.00 10.30 149 SER B N 1
ATOM 6132 C CA . SER B 1 127 ? -20.361 49.208 -14.572 1.00 10.40 149 SER B CA 1
ATOM 6133 C C . SER B 1 127 ? -21.637 49.513 -13.799 1.00 14.08 149 SER B C 1
ATOM 6134 O O . SER B 1 127 ? -22.173 48.628 -13.130 1.00 9.67 149 SER B O 1
ATOM 6142 N N . GLU B 1 128 ? -22.152 50.740 -13.897 1.00 9.62 150 GLU B N 1
ATOM 6143 C CA . GLU B 1 128 ? -23.273 51.117 -13.058 1.00 15.57 150 GLU B CA 1
ATOM 6144 C C . GLU B 1 128 ? -24.548 50.359 -13.387 1.00 9.10 150 GLU B C 1
ATOM 6145 O O . GLU B 1 128 ? -25.466 50.377 -12.571 1.00 10.54 150 GLU B O 1
ATOM 6157 N N . SER B 1 129 ? -24.644 49.701 -14.541 1.00 8.49 151 SER B N 1
ATOM 6158 C CA . SER B 1 129 ? -25.913 49.092 -14.903 1.00 10.85 151 SER B CA 1
ATOM 6159 C C . SER B 1 129 ? -25.749 47.716 -15.527 1.00 7.55 151 SER B C 1
ATOM 6160 O O . SER B 1 129 ? -25.017 47.536 -16.509 1.00 8.86 151 SER B O 1
ATOM 6168 N N . ASN B 1 130 ? -26.481 46.754 -14.960 1.00 7.38 152 ASN B N 1
ATOM 6169 C CA . ASN B 1 130 ? -26.644 45.410 -15.522 1.00 12.16 152 ASN B CA 1
ATOM 6170 C C . ASN B 1 130 ? -25.338 44.611 -15.599 1.00 9.16 152 ASN B C 1
ATOM 6171 O O . ASN B 1 130 ? -25.201 43.710 -16.430 1.00 6.79 152 ASN B O 1
ATOM 6182 N N . HIS B 1 131 ? -24.377 44.895 -14.720 1.00 7.28 153 HIS B N 1
ATOM 6183 C CA . HIS B 1 131 ? -23.100 44.181 -14.784 1.00 3.90 153 HIS B CA 1
ATOM 6184 C C . HIS B 1 131 ? -23.302 42.674 -14.622 1.00 7.47 153 HIS B C 1
ATOM 6185 O O . HIS B 1 131 ? -22.794 41.878 -15.419 1.00 8.21 153 HIS B O 1
ATOM 6199 N N . ILE B 1 132 ? -24.079 42.272 -13.609 1.00 5.53 154 ILE B N 1
ATOM 6200 C CA . ILE B 1 132 ? -24.299 40.837 -13.352 1.00 13.41 154 ILE B CA 1
ATOM 6201 C C . ILE B 1 132 ? -25.105 40.203 -14.484 1.00 6.31 154 ILE B C 1
ATOM 6202 O O . ILE B 1 132 ? -24.901 39.036 -14.836 1.00 6.36 154 ILE B O 1
ATOM 6218 N N . GLY B 1 133 ? -26.063 40.940 -15.045 1.00 8.79 155 GLY B N 1
ATOM 6219 C CA . GLY B 1 133 ? -26.857 40.389 -16.141 1.00 11.58 155 GLY B CA 1
ATOM 6220 C C . GLY B 1 133 ? -26.011 40.065 -17.357 1.00 10.14 155 GLY B C 1
ATOM 6221 O O . GLY B 1 133 ? -26.152 38.996 -17.960 1.00 10.07 155 GLY B O 1
ATOM 6225 N N . LEU B 1 134 ? -25.103 40.964 -17.720 1.00 7.52 156 LEU B N 1
ATOM 6226 C CA . LEU B 1 134 ? -24.197 40.735 -18.840 1.00 5.73 156 LEU B CA 1
ATOM 6227 C C . LEU B 1 134 ? -23.227 39.587 -18.556 1.00 8.12 156 LEU B C 1
ATOM 6228 O O . LEU B 1 134 ? -22.910 38.794 -19.460 1.00 6.90 156 LEU B O 1
ATOM 6244 N N . VAL B 1 135 ? -22.777 39.445 -17.305 1.00 4.98 157 VAL B N 1
ATOM 6245 C CA . VAL B 1 135 ? -21.949 38.291 -16.957 1.00 6.16 157 VAL B CA 1
ATOM 6246 C C . VAL B 1 135 ? -22.734 36.998 -17.168 1.00 6.44 157 VAL B C 1
ATOM 6247 O O . VAL B 1 135 ? -22.240 36.028 -17.765 1.00 7.90 157 VAL B O 1
ATOM 6260 N N . LYS B 1 136 ? -23.953 36.945 -16.647 1.00 5.53 158 LYS B N 1
ATOM 6261 C CA . LYS B 1 136 ? -24.761 35.744 -16.790 1.00 8.39 158 LYS B CA 1
ATOM 6262 C C . LYS B 1 136 ? -25.058 35.444 -18.249 1.00 7.47 158 LYS B C 1
ATOM 6263 O O . LYS B 1 136 ? -25.106 34.277 -18.649 1.00 6.16 158 LYS B O 1
ATOM 6282 N N . ASP B 1 137 ? -25.347 36.483 -19.037 1.00 9.20 159 ASP B N 1
ATOM 6283 C CA . ASP B 1 137 ? -25.607 36.294 -20.459 1.00 12.35 159 ASP B CA 1
ATOM 6284 C C . ASP B 1 137 ? -24.422 35.612 -21.127 1.00 9.47 159 ASP B C 1
ATOM 6285 O O . ASP B 1 137 ? -24.577 34.664 -21.911 1.00 10.34 159 ASP B O 1
ATOM 6294 N N . HIS B 1 138 ? -23.215 36.104 -20.833 1.00 9.09 160 HIS B N 1
ATOM 6295 C CA . HIS B 1 138 ? -22.014 35.541 -21.431 1.00 7.08 160 HIS B CA 1
ATOM 6296 C C . HIS B 1 138 ? -21.840 34.090 -21.023 1.00 7.06 160 HIS B C 1
ATOM 6297 O O . HIS B 1 138 ? -21.604 33.226 -21.873 1.00 9.46 160 HIS B O 1
ATOM 6311 N N . MET B 1 139 ? -22.066 33.773 -19.746 1.00 6.93 161 MET B N 1
ATOM 6312 C CA . MET B 1 139 ? -21.966 32.383 -19.320 1.00 8.02 161 MET B CA 1
ATOM 6313 C C . MET B 1 139 ? -22.896 31.483 -20.133 1.00 9.43 161 MET B C 1
ATOM 6314 O O . MET B 1 139 ? -22.513 30.377 -20.535 1.00 7.39 161 MET B O 1
ATOM 6328 N N . MET B 1 140 ? -24.128 31.934 -20.366 1.00 7.27 162 MET B N 1
ATOM 6329 C CA . MET B 1 140 ? -25.111 31.093 -21.027 1.00 9.69 162 MET B CA 1
ATOM 6330 C C . MET B 1 140 ? -24.779 30.946 -22.507 1.00 10.14 162 MET B C 1
ATOM 6331 O O . MET B 1 140 ? -24.977 29.880 -23.092 1.00 12.17 162 MET B O 1
ATOM 6345 N N . THR B 1 141 ? -24.274 32.011 -23.130 1.00 8.90 163 THR B N 1
ATOM 6346 C CA . THR B 1 141 ? -23.825 31.916 -24.509 1.00 6.41 163 THR B CA 1
ATOM 6347 C C . THR B 1 141 ? -22.684 30.920 -24.662 1.00 11.00 163 THR B C 1
ATOM 6348 O O . THR B 1 141 ? -22.704 30.078 -25.570 1.00 14.21 163 THR B O 1
ATOM 6359 N N . LEU B 1 142 ? -21.642 31.033 -23.821 1.00 8.04 164 LEU B N 1
ATOM 6360 C CA . LEU B 1 142 ? -20.564 30.065 -23.862 1.00 5.54 164 LEU B CA 1
ATOM 6361 C C . LEU B 1 142 ? -21.081 28.651 -23.616 1.00 15.03 164 LEU B C 1
ATOM 6362 O O . LEU B 1 142 ? -20.639 27.685 -24.261 1.00 10.94 164 LEU B O 1
ATOM 6378 N N . GLY B 1 143 ? -22.037 28.502 -22.705 1.00 8.63 165 GLY B N 1
ATOM 6379 C CA . GLY B 1 143 ? -22.547 27.175 -22.436 1.00 11.37 165 GLY B CA 1
ATOM 6380 C C . GLY B 1 143 ? -23.185 26.561 -23.662 1.00 15.37 165 GLY B C 1
ATOM 6381 O O . GLY B 1 143 ? -23.024 25.363 -23.926 1.00 10.94 165 GLY B O 1
ATOM 6385 N N . LYS B 1 144 ? -23.906 27.378 -24.443 1.00 14.57 166 LYS B N 1
ATOM 6386 C CA . LYS B 1 144 ? -24.502 26.886 -25.681 1.00 15.82 166 LYS B CA 1
ATOM 6387 C C . LYS B 1 144 ? -23.426 26.504 -26.690 1.00 16.92 166 LYS B C 1
ATOM 6388 O O . LYS B 1 144 ? -23.506 25.441 -27.317 1.00 15.36 166 LYS B O 1
ATOM 6407 N N . ILE B 1 145 ? -22.401 27.347 -26.835 1.00 12.29 167 ILE B N 1
ATOM 6408 C CA . ILE B 1 145 ? -21.332 27.104 -27.790 1.00 13.49 167 ILE B CA 1
ATOM 6409 C C . ILE B 1 145 ? -20.607 25.807 -27.476 1.00 14.36 167 ILE B C 1
ATOM 6410 O O . ILE B 1 145 ? -20.226 25.059 -28.383 1.00 13.45 167 ILE B O 1
ATOM 6426 N N . PHE B 1 146 ? -20.401 25.514 -26.193 1.00 14.76 168 PHE B N 1
ATOM 6427 C CA . PHE B 1 146 ? -19.538 24.410 -25.819 1.00 15.79 168 PHE B CA 1
ATOM 6428 C C . PHE B 1 146 ? -20.305 23.188 -25.369 1.00 10.16 168 PHE B C 1
ATOM 6429 O O . PHE B 1 146 ? -19.694 22.226 -24.894 1.00 12.06 168 PHE B O 1
ATOM 6446 N N . ASN B 1 147 ? -21.618 23.182 -25.558 1.00 8.93 169 ASN B N 1
ATOM 6447 C CA . ASN B 1 147 ? -22.473 22.064 -25.164 1.00 13.05 169 ASN B CA 1
ATOM 6448 C C . ASN B 1 147 ? -22.349 21.789 -23.672 1.00 16.62 169 ASN B C 1
ATOM 6449 O O . ASN B 1 147 ? -22.151 20.654 -23.219 1.00 14.33 169 ASN B O 1
ATOM 6460 N N . LYS B 1 148 ? -22.443 22.856 -22.908 1.00 11.52 170 LYS B N 1
ATOM 6461 C CA . LYS B 1 148 ? -22.272 22.837 -21.473 1.00 14.71 170 LYS B CA 1
ATOM 6462 C C . LYS B 1 148 ? -23.408 23.617 -20.851 1.00 13.46 170 LYS B C 1
ATOM 6463 O O . LYS B 1 148 ? -23.244 24.306 -19.846 1.00 12.83 170 LYS B O 1
ATOM 6482 N N . GLU B 1 149 ? -24.606 23.518 -21.447 1.00 10.71 171 GLU B N 1
ATOM 6483 C CA . GLU B 1 149 ? -25.713 24.354 -20.999 1.00 12.15 171 GLU B CA 1
ATOM 6484 C C . GLU B 1 149 ? -26.114 24.039 -19.569 1.00 15.40 171 GLU B C 1
ATOM 6485 O O . GLU B 1 149 ? -26.386 24.954 -18.786 1.00 12.14 171 GLU B O 1
ATOM 6497 N N . ASP B 1 150 ? -26.190 22.753 -19.218 1.00 15.76 172 ASP B N 1
ATOM 6498 C CA . ASP B 1 150 ? -26.596 22.397 -17.867 1.00 11.64 172 ASP B CA 1
ATOM 6499 C C . ASP B 1 150 ? -25.623 23.003 -16.871 1.00 9.27 172 ASP B C 1
ATOM 6500 O O . ASP B 1 150 ? -26.031 23.628 -15.885 1.00 11.58 172 ASP B O 1
ATOM 6509 N N . LEU B 1 151 ? -24.316 22.814 -17.107 1.00 12.23 173 LEU B N 1
ATOM 6510 C CA . LEU B 1 151 ? -23.311 23.340 -16.200 1.00 13.06 173 LEU B CA 1
ATOM 6511 C C . LEU B 1 151 ? -23.386 24.860 -16.131 1.00 6.95 173 LEU B C 1
ATOM 6512 O O . LEU B 1 151 ? -23.276 25.445 -15.043 1.00 9.14 173 LEU B O 1
ATOM 6528 N N . ALA B 1 152 ? -23.531 25.521 -17.280 1.00 9.58 174 ALA B N 1
ATOM 6529 C CA . ALA B 1 152 ? -23.610 26.981 -17.267 1.00 14.04 174 ALA B CA 1
ATOM 6530 C C . ALA B 1 152 ? -24.799 27.459 -16.439 1.00 12.42 174 ALA B C 1
ATOM 6531 O O . ALA B 1 152 ? -24.676 28.408 -15.661 1.00 8.47 174 ALA B O 1
ATOM 6538 N N . ARG B 1 153 ? -25.968 26.829 -16.632 1.00 10.18 175 ARG B N 1
ATOM 6539 C CA . ARG B 1 153 ? -27.147 27.154 -15.837 1.00 9.04 175 ARG B CA 1
ATOM 6540 C C . ARG B 1 153 ? -26.868 27.034 -14.348 1.00 10.89 175 ARG B C 1
ATOM 6541 O O . ARG B 1 153 ? -27.316 27.873 -13.549 1.00 9.71 175 ARG B O 1
ATOM 6562 N N . GLN B 1 154 ? -26.161 25.971 -13.951 1.00 8.02 176 GLN B N 1
ATOM 6563 C CA . GLN B 1 154 ? -25.798 25.793 -12.548 1.00 12.10 176 GLN B CA 1
ATOM 6564 C C . GLN B 1 154 ? -24.892 26.914 -12.046 1.00 9.24 176 GLN B C 1
ATOM 6565 O O . GLN B 1 154 ? -25.091 27.427 -10.933 1.00 10.12 176 GLN B O 1
ATOM 6579 N N . LYS B 1 155 ? -23.913 27.321 -12.850 1.00 10.51 177 LYS B N 1
ATOM 6580 C CA . LYS B 1 155 ? -23.039 28.417 -12.449 1.00 10.91 177 LYS B CA 1
ATOM 6581 C C . LYS B 1 155 ? -23.803 29.736 -12.364 1.00 10.16 177 LYS B C 1
ATOM 6582 O O . LYS B 1 155 ? -23.548 30.547 -11.462 1.00 11.73 177 LYS B O 1
ATOM 6601 N N . VAL B 1 156 ? -24.734 29.970 -13.287 1.00 8.94 178 VAL B N 1
ATOM 6602 C CA . VAL B 1 156 ? -25.567 31.170 -13.217 1.00 11.03 178 VAL B CA 1
ATOM 6603 C C . VAL B 1 156 ? -26.362 31.174 -11.921 1.00 9.64 178 VAL B C 1
ATOM 6604 O O . VAL B 1 156 ? -26.442 32.200 -11.221 1.00 9.82 178 VAL B O 1
ATOM 6617 N N . SER B 1 157 ? -26.959 30.016 -11.572 1.00 14.42 179 SER B N 1
ATOM 6618 C CA . SER B 1 157 ? -27.671 29.875 -10.304 1.00 12.45 179 SER B CA 1
ATOM 6619 C C . SER B 1 157 ? -26.761 30.142 -9.111 1.00 13.50 179 SER B C 1
ATOM 6620 O O . SER B 1 157 ? -27.164 30.807 -8.143 1.00 10.69 179 SER B O 1
ATOM 6628 N N . GLU B 1 158 ? -25.539 29.620 -9.152 1.00 6.61 180 GLU B N 1
ATOM 6629 C CA . GLU B 1 158 ? -24.576 29.880 -8.088 1.00 9.61 180 GLU B CA 1
ATOM 6630 C C . GLU B 1 158 ? -24.306 31.382 -7.933 1.00 12.84 180 GLU B C 1
ATOM 6631 O O . GLU B 1 158 ? -24.218 31.911 -6.815 1.00 7.11 180 GLU B O 1
ATOM 6643 N N . LEU B 1 159 ? -24.104 32.077 -9.050 1.00 9.00 181 LEU B N 1
ATOM 6644 C CA . LEU B 1 159 ? -23.825 33.513 -8.995 1.00 8.68 181 LEU B CA 1
ATOM 6645 C C . LEU B 1 159 ? -25.024 34.290 -8.457 1.00 7.44 181 LEU B C 1
ATOM 6646 O O . LEU B 1 159 ? -24.854 35.187 -7.616 1.00 7.73 181 LEU B O 1
ATOM 6662 N N . ASP B 1 160 ? -26.246 33.922 -8.865 1.00 9.75 182 ASP B N 1
ATOM 6663 C CA . ASP B 1 160 ? -27.434 34.593 -8.351 1.00 10.21 182 ASP B CA 1
ATOM 6664 C C . ASP B 1 160 ? -27.555 34.409 -6.842 1.00 10.77 182 ASP B C 1
ATOM 6665 O O . ASP B 1 160 ? -27.916 35.346 -6.115 1.00 10.98 182 ASP B O 1
ATOM 6674 N N . GLU B 1 161 ? -27.261 33.199 -6.351 1.00 10.38 183 GLU B N 1
ATOM 6675 C CA . GLU B 1 161 ? -27.283 32.942 -4.912 1.00 8.75 183 GLU B CA 1
ATOM 6676 C C . GLU B 1 161 ? -26.248 33.785 -4.159 1.00 9.50 183 GLU B C 1
ATOM 6677 O O . GLU B 1 161 ? -26.516 34.269 -3.045 1.00 10.48 183 GLU B O 1
ATOM 6681 N N . GLN B 1 162 ? -25.059 33.961 -4.732 1.00 7.38 184 GLN B N 1
ATOM 6682 C CA . GLN B 1 162 ? -24.046 34.806 -4.104 1.00 6.79 184 GLN B CA 1
ATOM 6683 C C . GLN B 1 162 ? -24.492 36.261 -4.070 1.00 6.84 184 GLN B C 1
ATOM 6684 O O . GLN B 1 162 ? -24.293 36.963 -3.058 1.00 6.22 184 GLN B O 1
ATOM 6698 N N . VAL B 1 163 ? -25.073 36.739 -5.169 1.00 7.68 185 VAL B N 1
ATOM 6699 C CA . VAL B 1 163 ? -25.643 38.089 -5.190 1.00 10.44 185 VAL B CA 1
ATOM 6700 C C . VAL B 1 163 ? -26.705 38.244 -4.104 1.00 10.05 185 VAL B C 1
ATOM 6701 O O . VAL B 1 163 ? -26.743 39.249 -3.395 1.00 8.41 185 VAL B O 1
ATOM 6714 N N . LYS B 1 164 ? -27.621 37.274 -3.998 1.00 7.77 186 LYS B N 1
ATOM 6715 C CA . LYS B 1 164 ? -28.632 37.329 -2.950 1.00 10.06 186 LYS B CA 1
ATOM 6716 C C . LYS B 1 164 ? -27.992 37.418 -1.578 1.00 10.92 186 LYS B C 1
ATOM 6717 O O . LYS B 1 164 ? -28.478 38.155 -0.706 1.00 10.82 186 LYS B O 1
ATOM 6736 N N . GLN B 1 165 ? -26.887 36.701 -1.367 1.00 9.01 187 GLN B N 1
ATOM 6737 C CA . GLN B 1 165 ? -26.261 36.720 -0.041 1.00 12.96 187 GLN B CA 1
ATOM 6738 C C . GLN B 1 165 ? -25.613 38.070 0.265 1.00 9.58 187 GLN B C 1
ATOM 6739 O O . GLN B 1 165 ? -25.698 38.560 1.399 1.00 10.27 187 GLN B O 1
ATOM 6753 N N . VAL B 1 166 ? -24.946 38.683 -0.717 1.00 7.42 188 VAL B N 1
ATOM 6754 C CA . VAL B 1 166 ? -24.371 39.999 -0.443 1.00 12.15 188 VAL B CA 1
ATOM 6755 C C . VAL B 1 166 ? -25.480 41.036 -0.317 1.00 8.79 188 VAL B C 1
ATOM 6756 O O . VAL B 1 166 ? -25.407 41.927 0.537 1.00 12.26 188 VAL B O 1
ATOM 6769 N N . GLN B 1 167 ? -26.559 40.909 -1.104 1.00 7.34 189 GLN B N 1
ATOM 6770 C CA . GLN B 1 167 ? -27.661 41.858 -0.951 1.00 9.06 189 GLN B CA 1
ATOM 6771 C C . GLN B 1 167 ? -28.302 41.771 0.436 1.00 11.43 189 GLN B C 1
ATOM 6772 O O . GLN B 1 167 ? -28.763 42.789 0.973 1.00 10.64 189 GLN B O 1
ATOM 6786 N N . ALA B 1 168 ? -28.340 40.570 1.025 1.00 10.15 190 ALA B N 1
ATOM 6787 C CA . ALA B 1 168 ? -28.889 40.409 2.366 1.00 11.88 190 ALA B CA 1
ATOM 6788 C C . ALA B 1 168 ? -27.992 41.022 3.426 1.00 9.58 190 ALA B C 1
ATOM 6789 O O . ALA B 1 168 ? -28.491 41.450 4.470 1.00 9.81 190 ALA B O 1
ATOM 6796 N N . VAL B 1 169 ? -26.670 41.021 3.205 1.00 10.25 191 VAL B N 1
ATOM 6797 C CA . VAL B 1 169 ? -25.751 41.680 4.127 1.00 10.39 191 VAL B CA 1
ATOM 6798 C C . VAL B 1 169 ? -25.900 43.193 4.045 1.00 9.99 191 VAL B C 1
ATOM 6799 O O . VAL B 1 169 ? -25.886 43.880 5.069 1.00 8.49 191 VAL B O 1
ATOM 6812 N N . THR B 1 170 ? -26.001 43.750 2.823 1.00 6.54 192 THR B N 1
ATOM 6813 C CA . THR B 1 170 ? -26.076 45.199 2.718 1.00 6.37 192 THR B CA 1
ATOM 6814 C C . THR B 1 170 ? -27.483 45.759 2.958 1.00 8.59 192 THR B C 1
ATOM 6815 O O . THR B 1 170 ? -27.633 46.980 3.112 1.00 8.35 192 THR B O 1
ATOM 6826 N N . ALA B 1 171 ? -28.497 44.911 2.987 1.00 7.74 193 ALA B N 1
ATOM 6827 C CA . ALA B 1 171 ? -29.880 45.382 3.054 1.00 12.25 193 ALA B CA 1
ATOM 6828 C C . ALA B 1 171 ? -30.085 46.274 4.275 1.00 9.44 193 ALA B C 1
ATOM 6829 O O . ALA B 1 171 ? -29.818 45.860 5.398 1.00 7.51 193 ALA B O 1
ATOM 6836 N N . ASN B 1 172 ? -30.576 47.496 4.045 1.00 12.04 194 ASN B N 1
ATOM 6837 C CA . ASN B 1 172 ? -30.963 48.419 5.115 1.00 11.19 194 ASN B CA 1
ATOM 6838 C C . ASN B 1 172 ? -29.784 48.919 5.920 1.00 14.20 194 ASN B C 1
ATOM 6839 O O . ASN B 1 172 ? -29.983 49.573 6.938 1.00 13.31 194 ASN B O 1
ATOM 6850 N N . ARG B 1 173 ? -28.566 48.681 5.470 1.00 11.43 195 ARG B N 1
ATOM 6851 C CA . ARG B 1 173 ? -27.455 49.097 6.325 1.00 9.42 195 ARG B CA 1
ATOM 6852 C C . ARG B 1 173 ? -27.137 50.581 6.121 1.00 10.54 195 ARG B C 1
ATOM 6853 O O . ARG B 1 173 ? -27.225 51.092 4.998 1.00 11.69 195 ARG B O 1
ATOM 6874 N N . PRO B 1 174 ? -26.783 51.296 7.196 1.00 9.15 196 PRO B N 1
ATOM 6875 C CA . PRO B 1 174 ? -26.551 52.740 7.087 1.00 12.71 196 PRO B CA 1
ATOM 6876 C C . PRO B 1 174 ? -25.182 53.138 6.537 1.00 11.42 196 PRO B C 1
ATOM 6877 O O . PRO B 1 174 ? -25.022 54.284 6.076 1.00 12.31 196 PRO B O 1
ATOM 6888 N N . GLU B 1 175 ? -24.207 52.236 6.587 1.00 9.19 197 GLU B N 1
ATOM 6889 C CA . GLU B 1 175 ? -22.842 52.556 6.211 1.00 10.24 197 GLU B CA 1
ATOM 6890 C C . GLU B 1 175 ? -22.789 53.051 4.779 1.00 10.82 197 GLU B C 1
ATOM 6891 O O . GLU B 1 175 ? -23.528 52.580 3.922 1.00 8.72 197 GLU B O 1
ATOM 6903 N N . ARG B 1 176 ? -21.881 53.987 4.534 1.00 8.02 198 ARG B N 1
ATOM 6904 C CA . ARG B 1 176 ? -21.543 54.449 3.196 1.00 5.33 198 ARG B CA 1
ATOM 6905 C C . ARG B 1 176 ? -20.065 54.156 2.953 1.00 9.74 198 ARG B C 1
ATOM 6906 O O . ARG B 1 176 ? -19.240 54.260 3.864 1.00 8.21 198 ARG B O 1
ATOM 6927 N N . ALA B 1 177 ? -19.750 53.735 1.738 1.00 5.49 199 ALA B N 1
ATOM 6928 C CA . ALA B 1 177 ? -18.432 53.217 1.433 1.00 4.56 199 ALA B CA 1
ATOM 6929 C C . ALA B 1 177 ? -17.785 54.007 0.307 1.00 9.72 199 ALA B C 1
ATOM 6930 O O . ALA B 1 177 ? -18.468 54.610 -0.527 1.00 6.06 199 ALA B O 1
ATOM 6937 N N . LEU B 1 178 ? -16.441 53.990 0.296 1.00 5.22 200 LEU B N 1
ATOM 6938 C CA . LEU B 1 178 ? -15.653 54.331 -0.879 1.00 7.59 200 LEU B CA 1
ATOM 6939 C C . LEU B 1 178 ? -14.901 53.097 -1.366 1.00 10.13 200 LEU B C 1
ATOM 6940 O O . LEU B 1 178 ? -14.477 52.252 -0.563 1.00 6.07 200 LEU B O 1
ATOM 6956 N N . VAL B 1 179 ? -14.719 53.025 -2.681 1.00 8.61 201 VAL B N 1
ATOM 6957 C CA . VAL B 1 179 ? -13.779 52.110 -3.315 1.00 11.66 201 VAL B CA 1
ATOM 6958 C C . VAL B 1 179 ? -12.628 52.971 -3.818 1.00 6.49 201 VAL B C 1
ATOM 6959 O O . VAL B 1 179 ? -12.824 53.873 -4.639 1.00 7.41 201 VAL B O 1
ATOM 6972 N N . VAL B 1 180 ? -11.426 52.695 -3.350 1.00 4.19 202 VAL B N 1
ATOM 6973 C CA . VAL B 1 180 ? -10.263 53.497 -3.689 1.00 9.04 202 VAL B CA 1
ATOM 6974 C C . VAL B 1 180 ? -9.180 52.591 -4.254 1.00 8.88 202 VAL B C 1
ATOM 6975 O O . VAL B 1 180 ? -8.998 51.455 -3.807 1.00 9.47 202 VAL B O 1
ATOM 6988 N N . LEU B 1 181 ? -8.509 53.079 -5.279 1.00 5.64 203 LEU B N 1
ATOM 6989 C CA . LEU B 1 181 ? -7.473 52.322 -5.975 1.00 9.36 203 LEU B CA 1
ATOM 6990 C C . LEU B 1 181 ? -6.121 52.842 -5.524 1.00 9.02 203 LEU B C 1
ATOM 6991 O O . LEU B 1 181 ? -5.904 54.059 -5.500 1.00 12.84 203 LEU B O 1
ATOM 7007 N N . HIS B 1 182 ? -5.240 51.940 -5.138 1.00 6.80 204 HIS B N 1
ATOM 7008 C CA . HIS B 1 182 ? -3.872 52.323 -4.807 1.00 8.10 204 HIS B CA 1
ATOM 7009 C C . HIS B 1 182 ? -2.976 52.098 -6.008 1.00 11.77 204 HIS B C 1
ATOM 7010 O O . HIS B 1 182 ? -2.971 50.998 -6.581 1.00 10.72 204 HIS B O 1
ATOM 7024 N N . ASN B 1 183 ? -2.204 53.127 -6.365 1.00 12.34 205 ASN B N 1
ATOM 7025 C CA . ASN B 1 183 ? -1.207 53.021 -7.421 1.00 20.58 205 ASN B CA 1
ATOM 7026 C C . ASN B 1 183 ? 0.050 53.810 -7.056 1.00 21.10 205 ASN B C 1
ATOM 7027 O O . ASN B 1 183 ? 0.042 55.050 -7.082 1.00 18.00 205 ASN B O 1
ATOM 7038 N N . ASN B 1 184 ? 1.122 53.084 -6.729 1.00 21.00 206 ASN B N 1
ATOM 7039 C CA . ASN B 1 184 ? 2.454 53.673 -6.526 1.00 22.98 206 ASN B CA 1
ATOM 7040 C C . ASN B 1 184 ? 2.390 54.828 -5.527 1.00 19.48 206 ASN B C 1
ATOM 7041 O O . ASN B 1 184 ? 2.880 55.938 -5.768 1.00 16.28 206 ASN B O 1
ATOM 7052 N N . GLY B 1 185 ? 1.771 54.550 -4.377 1.00 17.60 207 GLY B N 1
ATOM 7053 C CA . GLY B 1 185 ? 1.660 55.501 -3.294 1.00 20.86 207 GLY B CA 1
ATOM 7054 C C . GLY B 1 185 ? 0.563 56.534 -3.428 1.00 25.08 207 GLY B C 1
ATOM 7055 O O . GLY B 1 185 ? 0.425 57.376 -2.542 1.00 16.53 207 GLY B O 1
ATOM 7059 N N . ALA B 1 186 ? -0.222 56.512 -4.499 1.00 20.74 208 ALA B N 1
ATOM 7060 C CA . ALA B 1 186 ? -1.330 57.446 -4.667 1.00 16.29 208 ALA B CA 1
ATOM 7061 C C . ALA B 1 186 ? -2.664 56.699 -4.637 1.00 19.31 208 ALA B C 1
ATOM 7062 O O . ALA B 1 186 ? -2.744 55.533 -5.026 1.00 13.28 208 ALA B O 1
ATOM 7069 N N . PHE B 1 187 ? -3.710 57.378 -4.152 1.00 13.00 209 PHE B N 1
ATOM 7070 C CA . PHE B 1 187 ? -5.043 56.790 -4.012 1.00 9.17 209 PHE B CA 1
ATOM 7071 C C . PHE B 1 187 ? -6.042 57.624 -4.803 1.00 12.19 209 PHE B C 1
ATOM 7072 O O . PHE B 1 187 ? -5.981 58.860 -4.801 1.00 10.65 209 PHE B O 1
ATOM 7089 N N . SER B 1 188 ? -6.965 56.946 -5.487 1.00 9.19 210 SER B N 1
ATOM 7090 C CA . SER B 1 188 ? -7.989 57.642 -6.251 1.00 9.10 210 SER B CA 1
ATOM 7091 C C . SER B 1 188 ? -9.337 56.973 -6.021 1.00 9.44 210 SER B C 1
ATOM 7092 O O . SER B 1 188 ? -9.426 55.746 -5.916 1.00 9.44 210 SER B O 1
ATOM 7100 N N . ASN B 1 189 ? -10.386 57.779 -6.008 1.00 11.63 211 ASN B N 1
ATOM 7101 C CA . ASN B 1 189 ? -11.722 57.284 -5.747 1.00 5.21 211 ASN B CA 1
ATOM 7102 C C . ASN B 1 189 ? -12.416 56.767 -7.002 1.00 8.05 211 ASN B C 1
ATOM 7103 O O . ASN B 1 189 ? -12.367 57.405 -8.056 1.00 13.19 211 ASN B O 1
ATOM 7114 N N . PHE B 1 190 ? -13.140 55.667 -6.845 1.00 6.35 212 PHE B N 1
ATOM 7115 C CA . PHE B 1 190 ? -13.915 55.039 -7.919 1.00 7.16 212 PHE B CA 1
ATOM 7116 C C . PHE B 1 190 ? -15.378 54.947 -7.498 1.00 10.13 212 PHE B C 1
ATOM 7117 O O . PHE B 1 190 ? -15.757 54.112 -6.676 1.00 13.19 212 PHE B O 1
ATOM 7134 N N . GLY B 1 191 ? -16.182 55.844 -8.058 1.00 7.91 213 GLY B N 1
ATOM 7135 C CA . GLY B 1 191 ? -17.549 56.060 -7.653 1.00 12.01 213 GLY B CA 1
ATOM 7136 C C . GLY B 1 191 ? -18.566 55.324 -8.495 1.00 15.24 213 GLY B C 1
ATOM 7137 O O . GLY B 1 191 ? -18.273 54.327 -9.169 1.00 11.84 213 GLY B O 1
ATOM 7141 N N . ILE B 1 192 ? -19.793 55.844 -8.472 1.00 8.70 214 ILE B N 1
ATOM 7142 C CA . ILE B 1 192 ? -20.921 55.073 -8.963 1.00 9.05 214 ILE B CA 1
ATOM 7143 C C . ILE B 1 192 ? -20.935 54.904 -10.481 1.00 8.87 214 ILE B C 1
ATOM 7144 O O . ILE B 1 192 ? -21.600 53.987 -10.980 1.00 13.44 214 ILE B O 1
ATOM 7160 N N . GLN B 1 193 ? -20.235 55.745 -11.240 1.00 13.62 215 GLN B N 1
ATOM 7161 C CA . GLN B 1 193 ? -20.172 55.586 -12.694 1.00 13.28 215 GLN B CA 1
ATOM 7162 C C . GLN B 1 193 ? -18.796 55.150 -13.164 1.00 10.58 215 GLN B C 1
ATOM 7163 O O . GLN B 1 193 ? -18.446 55.325 -14.337 1.00 17.27 215 GLN B O 1
ATOM 7177 N N . SER B 1 194 ? -18.042 54.530 -12.292 1.00 8.34 216 SER B N 1
ATOM 7178 C CA . SER B 1 194 ? -16.701 54.061 -12.559 1.00 9.16 216 SER B CA 1
ATOM 7179 C C . SER B 1 194 ? -16.739 52.572 -12.914 1.00 8.12 216 SER B C 1
ATOM 7180 O O . SER B 1 194 ? -17.800 51.930 -12.978 1.00 5.87 216 SER B O 1
ATOM 7188 N N . ARG B 1 195 ? -15.547 52.002 -13.089 1.00 10.27 217 ARG B N 1
ATOM 7189 C CA . ARG B 1 195 ? -15.423 50.559 -13.283 1.00 8.44 217 ARG B CA 1
ATOM 7190 C C . ARG B 1 195 ? -15.929 49.777 -12.084 1.00 6.62 217 ARG B C 1
ATOM 7191 O O . ARG B 1 195 ? -16.304 48.620 -12.236 1.00 7.09 217 ARG B O 1
ATOM 7212 N N . TYR B 1 196 ? -16.018 50.400 -10.913 1.00 6.15 218 TYR B N 1
ATOM 7213 C CA . TYR B 1 196 ? -16.534 49.762 -9.711 1.00 7.02 218 TYR B CA 1
ATOM 7214 C C . TYR B 1 196 ? -17.959 50.180 -9.394 1.00 8.41 218 TYR B C 1
ATOM 7215 O O . TYR B 1 196 ? -18.467 49.866 -8.316 1.00 8.15 218 TYR B O 1
ATOM 7233 N N . GLY B 1 197 ? -18.650 50.794 -10.357 1.00 6.88 219 GLY B N 1
ATOM 7234 C CA . GLY B 1 197 ? -20.052 51.134 -10.174 1.00 8.04 219 GLY B CA 1
ATOM 7235 C C . GLY B 1 197 ? -20.938 49.963 -9.794 1.00 7.22 219 GLY B C 1
ATOM 7236 O O . GLY B 1 197 ? -21.933 50.138 -9.070 1.00 8.61 219 GLY B O 1
ATOM 7240 N N . PHE B 1 198 ? -20.577 48.747 -10.213 1.00 5.12 220 PHE B N 1
ATOM 7241 C CA . PHE B 1 198 ? -21.427 47.611 -9.901 1.00 7.67 220 PHE B CA 1
ATOM 7242 C C . PHE B 1 198 ? -21.390 47.254 -8.415 1.00 6.07 220 PHE B C 1
ATOM 7243 O O . PHE B 1 198 ? -22.344 46.637 -7.913 1.00 8.18 220 PHE B O 1
ATOM 7260 N N . ILE B 1 199 ? -20.340 47.636 -7.694 1.00 8.73 221 ILE B N 1
ATOM 7261 C CA . ILE B 1 199 ? -20.327 47.412 -6.245 1.00 7.65 221 ILE B CA 1
ATOM 7262 C C . ILE B 1 199 ? -21.555 48.064 -5.606 1.00 5.68 221 ILE B C 1
ATOM 7263 O O . ILE B 1 199 ? -22.211 47.504 -4.727 1.00 7.12 221 ILE B O 1
ATOM 7279 N N . PHE B 1 200 ? -21.830 49.293 -6.002 1.00 5.07 222 PHE B N 1
ATOM 7280 C CA . PHE B 1 200 ? -22.929 50.069 -5.468 1.00 7.76 222 PHE B CA 1
ATOM 7281 C C . PHE B 1 200 ? -24.260 49.606 -6.050 1.00 10.48 222 PHE B C 1
ATOM 7282 O O . PHE B 1 200 ? -25.200 49.317 -5.311 1.00 12.18 222 PHE B O 1
ATOM 7299 N N A ASN B 1 201 ? -24.321 49.481 -7.374 0.60 8.42 223 ASN B N 1
ATOM 7300 N N B ASN B 1 201 ? -24.364 49.450 -7.351 0.40 8.49 223 ASN B N 1
ATOM 7301 C CA A ASN B 1 201 ? -25.581 49.195 -8.053 0.60 11.14 223 ASN B CA 1
ATOM 7302 C CA B ASN B 1 201 ? -25.710 49.232 -7.875 0.40 11.36 223 ASN B CA 1
ATOM 7303 C C A ASN B 1 201 ? -26.023 47.764 -7.816 0.60 13.22 223 ASN B C 1
ATOM 7304 C C B ASN B 1 201 ? -26.086 47.759 -8.018 0.40 13.29 223 ASN B C 1
ATOM 7305 O O A ASN B 1 201 ? -27.172 47.501 -7.437 0.60 9.04 223 ASN B O 1
ATOM 7306 O O B ASN B 1 201 ? -27.283 47.457 -8.001 0.40 10.66 223 ASN B O 1
ATOM 7327 N N . ALA B 1 202 ? -25.133 46.822 -8.069 1.00 10.42 224 ALA B N 1
ATOM 7328 C CA . ALA B 1 202 ? -25.536 45.422 -8.033 1.00 11.95 224 ALA B CA 1
ATOM 7329 C C . ALA B 1 202 ? -25.658 44.872 -6.612 1.00 12.42 224 ALA B C 1
ATOM 7330 O O . ALA B 1 202 ? -26.515 44.028 -6.347 1.00 14.01 224 ALA B O 1
ATOM 7338 N N . PHE B 1 203 ? -24.801 45.305 -5.691 1.00 8.56 225 PHE B N 1
ATOM 7339 C CA . PHE B 1 203 ? -24.726 44.652 -4.391 1.00 7.92 225 PHE B CA 1
ATOM 7340 C C . PHE B 1 203 ? -25.368 45.481 -3.281 1.00 16.19 225 PHE B C 1
ATOM 7341 O O . PHE B 1 203 ? -25.435 45.020 -2.132 1.00 13.51 225 PHE B O 1
ATOM 7358 N N . GLY B 1 204 ? -25.833 46.690 -3.590 1.00 9.14 226 GLY B N 1
ATOM 7359 C CA . GLY B 1 204 ? -26.544 47.485 -2.617 1.00 12.62 226 GLY B CA 1
ATOM 7360 C C . GLY B 1 204 ? -25.671 48.249 -1.652 1.00 8.28 226 GLY B C 1
ATOM 7361 O O . GLY B 1 204 ? -26.190 48.752 -0.638 1.00 7.56 226 GLY B O 1
ATOM 7365 N N . VAL B 1 205 ? -24.375 48.365 -1.932 1.00 7.75 227 VAL B N 1
ATOM 7366 C CA . VAL B 1 205 ? -23.509 49.230 -1.135 1.00 9.56 227 VAL B CA 1
ATOM 7367 C C . VAL B 1 205 ? -23.836 50.693 -1.401 1.00 8.53 227 VAL B C 1
ATOM 7368 O O . VAL B 1 205 ? -23.986 51.127 -2.553 1.00 5.21 227 VAL B O 1
ATOM 7381 N N . LYS B 1 206 ? -23.981 51.455 -0.332 1.00 7.09 228 LYS B N 1
ATOM 7382 C CA . LYS B 1 206 ? -24.316 52.875 -0.422 1.00 7.03 228 LYS B CA 1
ATOM 7383 C C . LYS B 1 206 ? -23.055 53.695 -0.621 1.00 6.79 228 LYS B C 1
ATOM 7384 O O . LYS B 1 206 ? -22.106 53.545 0.145 1.00 5.62 228 LYS B O 1
ATOM 7403 N N . PRO B 1 207 ? -22.982 54.543 -1.641 1.00 9.63 229 PRO B N 1
ATOM 7404 C CA . PRO B 1 207 ? -21.733 55.278 -1.891 1.00 7.26 229 PRO B CA 1
ATOM 7405 C C . PRO B 1 207 ? -21.612 56.503 -1.004 1.00 11.62 229 PRO B C 1
ATOM 7406 O O . PRO B 1 207 ? -22.592 57.202 -0.718 1.00 7.95 229 PRO B O 1
ATOM 7417 N N . ALA B 1 208 ? -20.392 56.750 -0.546 1.00 6.87 230 ALA B N 1
ATOM 7418 C CA . ALA B 1 208 ? -20.113 57.908 0.289 1.00 7.73 230 ALA B CA 1
ATOM 7419 C C . ALA B 1 208 ? -20.075 59.206 -0.508 1.00 9.04 230 ALA B C 1
ATOM 7420 O O . ALA B 1 208 ? -20.235 60.284 0.069 1.00 15.01 230 ALA B O 1
ATOM 7427 N N . SER B 1 209 ? -19.889 59.149 -1.808 1.00 16.34 231 SER B N 1
ATOM 7428 C CA . SER B 1 209 ? -19.998 60.346 -2.630 1.00 24.22 231 SER B CA 1
ATOM 7429 C C . SER B 1 209 ? -20.921 60.076 -3.806 1.00 27.11 231 SER B C 1
ATOM 7430 O O . SER B 1 209 ? -20.874 59.001 -4.410 1.00 22.56 231 SER B O 1
ATOM 7438 N N . GLY B 1 210 ? -21.746 61.063 -4.138 1.00 44.13 232 GLY B N 1
ATOM 7439 C CA . GLY B 1 210 ? -22.685 60.910 -5.234 1.00 50.71 232 GLY B CA 1
ATOM 7440 C C . GLY B 1 210 ? -22.241 61.629 -6.489 1.00 43.98 232 GLY B C 1
ATOM 7441 O O . GLY B 1 210 ? -22.612 61.235 -7.600 1.00 39.51 232 GLY B O 1
ATOM 7445 N N . VAL B 1 211 ? -21.444 62.690 -6.314 1.00 44.35 233 VAL B N 1
ATOM 7446 C CA . VAL B 1 211 ? -20.981 63.480 -7.449 1.00 42.71 233 VAL B CA 1
ATOM 7447 C C . VAL B 1 211 ? -20.319 62.571 -8.471 1.00 47.66 233 VAL B C 1
ATOM 7448 O O . VAL B 1 211 ? -19.407 61.804 -8.141 1.00 49.19 233 VAL B O 1
ATOM 7461 N N . VAL B 1 212 ? -20.765 62.662 -9.724 1.00 40.67 234 VAL B N 1
ATOM 7462 C CA . VAL B 1 212 ? -20.087 61.961 -10.807 1.00 46.13 234 VAL B CA 1
ATOM 7463 C C . VAL B 1 212 ? -18.729 62.611 -11.021 1.00 49.53 234 VAL B C 1
ATOM 7464 O O . VAL B 1 212 ? -18.639 63.816 -11.285 1.00 57.66 234 VAL B O 1
ATOM 7468 N N . ASP B 1 213 ? -17.666 61.824 -10.885 1.00 48.84 235 ASP B N 1
ATOM 7469 C CA . ASP B 1 213 ? -16.321 62.281 -11.216 1.00 52.63 235 ASP B CA 1
ATOM 7470 C C . ASP B 1 213 ? -15.936 61.717 -12.576 1.00 51.56 235 ASP B C 1
ATOM 7471 O O . ASP B 1 213 ? -16.016 60.507 -12.784 1.00 64.70 235 ASP B O 1
ATOM 7475 N N . GLN B 1 219 ? -11.095 60.046 -9.187 1.00 41.06 241 GLN B N 1
ATOM 7476 C CA . GLN B 1 219 ? -10.747 61.294 -8.509 1.00 37.53 241 GLN B CA 1
ATOM 7477 C C . GLN B 1 219 ? -9.643 61.090 -7.468 1.00 30.45 241 GLN B C 1
ATOM 7478 O O . GLN B 1 219 ? -9.877 60.421 -6.459 1.00 16.99 241 GLN B O 1
ATOM 7481 N N . PRO B 1 220 ? -8.446 61.659 -7.684 1.00 37.14 242 PRO B N 1
ATOM 7482 C CA . PRO B 1 220 ? -7.412 61.561 -6.641 1.00 34.75 242 PRO B CA 1
ATOM 7483 C C . PRO B 1 220 ? -7.954 62.088 -5.316 1.00 29.87 242 PRO B C 1
ATOM 7484 O O . PRO B 1 220 ? -8.790 62.992 -5.274 1.00 30.60 242 PRO B O 1
ATOM 7495 N N . ILE B 1 221 ? -7.506 61.468 -4.226 1.00 16.40 243 ILE B N 1
ATOM 7496 C CA . ILE B 1 221 ? -8.063 61.768 -2.913 1.00 19.22 243 ILE B CA 1
ATOM 7497 C C . ILE B 1 221 ? -7.530 63.117 -2.463 1.00 16.54 243 ILE B C 1
ATOM 7498 O O . ILE B 1 221 ? -6.322 63.295 -2.270 1.00 13.56 243 ILE B O 1
ATOM 7514 N N . SER B 1 222 ? -8.428 64.082 -2.291 1.00 19.19 244 SER B N 1
ATOM 7515 C CA . SER B 1 222 ? -8.062 65.382 -1.748 1.00 20.20 244 SER B CA 1
ATOM 7516 C C . SER B 1 222 ? -8.608 65.527 -0.332 1.00 11.35 244 SER B C 1
ATOM 7517 O O . SER B 1 222 ? -9.521 64.819 0.089 1.00 11.69 244 SER B O 1
ATOM 7525 N N . SER B 1 223 ? -8.072 66.501 0.390 1.00 11.22 245 SER B N 1
ATOM 7526 C CA . SER B 1 223 ? -8.613 66.799 1.710 1.00 10.82 245 SER B CA 1
ATOM 7527 C C . SER B 1 223 ? -10.063 67.241 1.618 1.00 13.25 245 SER B C 1
ATOM 7528 O O . SER B 1 223 ? -10.903 66.857 2.443 1.00 10.51 245 SER B O 1
ATOM 7536 N N . GLU B 1 224 ? -10.379 68.026 0.595 1.00 10.78 246 GLU B N 1
ATOM 7537 C CA . GLU B 1 224 ? -11.730 68.540 0.427 1.00 10.72 246 GLU B CA 1
ATOM 7538 C C . GLU B 1 224 ? -12.702 67.425 0.076 1.00 14.93 246 GLU B C 1
ATOM 7539 O O . GLU B 1 224 ? -13.848 67.411 0.555 1.00 10.43 246 GLU B O 1
ATOM 7551 N N . PHE B 1 225 ? -12.255 66.462 -0.730 1.00 7.91 247 PHE B N 1
ATOM 7552 C CA . PHE B 1 225 ? -13.113 65.337 -1.081 1.00 9.87 247 PHE B CA 1
ATOM 7553 C C . PHE B 1 225 ? -13.365 64.470 0.139 1.00 12.78 247 PHE B C 1
ATOM 7554 O O . PHE B 1 225 ? -14.513 64.142 0.458 1.00 8.28 247 PHE B O 1
ATOM 7571 N N . ILE B 1 226 ? -12.310 64.108 0.865 1.00 10.41 248 ILE B N 1
ATOM 7572 C CA . ILE B 1 226 ? -12.518 63.181 1.965 1.00 8.79 248 ILE B CA 1
ATOM 7573 C C . ILE B 1 226 ? -13.345 63.836 3.078 1.00 11.08 248 ILE B C 1
ATOM 7574 O O . ILE B 1 226 ? -14.089 63.150 3.797 1.00 11.84 248 ILE B O 1
ATOM 7590 N N . LYS B 1 227 ? -13.257 65.166 3.234 1.00 11.69 249 LYS B N 1
ATOM 7591 C CA . LYS B 1 227 ? -14.080 65.853 4.225 1.00 13.30 249 LYS B CA 1
ATOM 7592 C C . LYS B 1 227 ? -15.569 65.729 3.902 1.00 13.19 249 LYS B C 1
ATOM 7593 O O . LYS B 1 227 ? -16.406 65.583 4.805 1.00 12.12 249 LYS B O 1
ATOM 7612 N N . LYS B 1 228 ? -15.930 65.847 2.633 1.00 9.23 250 LYS B N 1
ATOM 7613 C CA . LYS B 1 228 ? -17.335 65.814 2.271 1.00 11.32 250 LYS B CA 1
ATOM 7614 C C . LYS B 1 228 ? -17.824 64.405 1.980 1.00 11.84 250 LYS B C 1
ATOM 7615 O O . LYS B 1 228 ? -19.033 64.185 1.944 1.00 14.39 250 LYS B O 1
ATOM 7634 N N . ALA B 1 229 ? -16.925 63.453 1.815 1.00 10.63 251 ALA B N 1
ATOM 7635 C CA . ALA B 1 229 ? -17.283 62.072 1.532 1.00 11.59 251 ALA B CA 1
ATOM 7636 C C . ALA B 1 229 ? -16.470 61.194 2.462 1.00 14.30 251 ALA B C 1
ATOM 7637 O O . ALA B 1 229 ? -15.525 60.535 2.025 1.00 17.40 251 ALA B O 1
ATOM 7644 N N . ASP B 1 230 ? -16.843 61.182 3.743 1.00 12.13 252 ASP B N 1
ATOM 7645 C CA . ASP B 1 230 ? -16.062 60.483 4.760 1.00 14.75 252 ASP B CA 1
ATOM 7646 C C . ASP B 1 230 ? -16.660 59.091 4.929 1.00 11.47 252 ASP B C 1
ATOM 7647 O O . ASP B 1 230 ? -17.782 58.967 5.441 1.00 12.66 252 ASP B O 1
ATOM 7656 N N . PRO B 1 231 ? -15.990 58.034 4.474 1.00 7.19 253 PRO B N 1
ATOM 7657 C CA . PRO B 1 231 ? -16.627 56.716 4.435 1.00 8.84 253 PRO B CA 1
ATOM 7658 C C . PRO B 1 231 ? -16.623 55.979 5.764 1.00 9.48 253 PRO B C 1
ATOM 7659 O O . PRO B 1 231 ? -15.686 56.072 6.566 1.00 8.13 253 PRO B O 1
ATOM 7670 N N . ASP B 1 232 ? -17.716 55.227 5.975 1.00 7.59 254 ASP B N 1
ATOM 7671 C CA . ASP B 1 232 ? -17.823 54.285 7.081 1.00 9.78 254 ASP B CA 1
ATOM 7672 C C . ASP B 1 232 ? -17.127 52.963 6.783 1.00 9.54 254 ASP B C 1
ATOM 7673 O O . ASP B 1 232 ? -16.734 52.252 7.711 1.00 6.07 254 ASP B O 1
ATOM 7682 N N . ILE B 1 233 ? -17.000 52.614 5.502 1.00 6.91 255 ILE B N 1
ATOM 7683 C CA . ILE B 1 233 ? -16.297 51.414 5.068 1.00 5.86 255 ILE B CA 1
ATOM 7684 C C . ILE B 1 233 ? -15.401 51.807 3.914 1.00 8.61 255 ILE B C 1
ATOM 7685 O O . ILE B 1 233 ? -15.792 52.619 3.065 1.00 6.39 255 ILE B O 1
ATOM 7701 N N . LEU B 1 234 ? -14.206 51.210 3.866 1.00 8.40 256 LEU B N 1
ATOM 7702 C CA . LEU B 1 234 ? -13.228 51.512 2.840 1.00 8.19 256 LEU B CA 1
ATOM 7703 C C . LEU B 1 234 ? -12.758 50.218 2.182 1.00 8.71 256 LEU B C 1
ATOM 7704 O O . LEU B 1 234 ? -12.235 49.327 2.856 1.00 8.54 256 LEU B O 1
ATOM 7720 N N . TYR B 1 235 ? -12.929 50.133 0.869 1.00 8.15 257 TYR B N 1
ATOM 7721 C CA . TYR B 1 235 ? -12.377 49.057 0.042 1.00 6.07 257 TYR B CA 1
ATOM 7722 C C . TYR B 1 235 ? -11.183 49.592 -0.759 1.00 6.78 257 TYR B C 1
ATOM 7723 O O . TYR B 1 235 ? -11.305 50.557 -1.520 1.00 9.52 257 TYR B O 1
ATOM 7741 N N . ILE B 1 236 ? -10.015 48.992 -0.547 1.00 3.17 258 ILE B N 1
ATOM 7742 C CA . ILE B 1 236 ? -8.753 49.451 -1.114 1.00 6.43 258 ILE B CA 1
ATOM 7743 C C . ILE B 1 236 ? -8.287 48.398 -2.120 1.00 6.50 258 ILE B C 1
ATOM 7744 O O . ILE B 1 236 ? -8.050 47.237 -1.771 1.00 6.46 258 ILE B O 1
ATOM 7760 N N . VAL B 1 237 ? -8.244 48.785 -3.378 1.00 7.38 259 VAL B N 1
ATOM 7761 C CA . VAL B 1 237 ? -7.836 47.915 -4.474 1.00 8.27 259 VAL B CA 1
ATOM 7762 C C . VAL B 1 237 ? -6.381 48.239 -4.801 1.00 6.56 259 VAL B C 1
ATOM 7763 O O . VAL B 1 237 ? -6.063 49.336 -5.276 1.00 6.80 259 VAL B O 1
ATOM 7776 N N . ASP B 1 238 ? -5.482 47.286 -4.565 1.00 10.01 260 ASP B N 1
ATOM 7777 C CA . ASP B 1 238 ? -4.057 47.539 -4.809 1.00 11.88 260 ASP B CA 1
ATOM 7778 C C . ASP B 1 238 ? -3.645 47.154 -6.232 1.00 11.87 260 ASP B C 1
ATOM 7779 O O . ASP B 1 238 ? -3.223 46.021 -6.506 1.00 11.72 260 ASP B O 1
ATOM 7788 N N . ARG B 1 239 ? -3.716 48.138 -7.130 1.00 8.52 261 ARG B N 1
ATOM 7789 C CA . ARG B 1 239 ? -3.280 47.947 -8.510 1.00 8.21 261 ARG B CA 1
ATOM 7790 C C . ARG B 1 239 ? -1.798 47.592 -8.574 1.00 15.59 261 ARG B C 1
ATOM 7791 O O . ARG B 1 239 ? -1.396 46.695 -9.321 1.00 12.13 261 ARG B O 1
ATOM 7812 N N . THR B 1 240 ? -0.977 48.268 -7.775 1.00 9.47 262 THR B N 1
ATOM 7813 C CA . THR B 1 240 ? 0.464 48.009 -7.784 1.00 16.45 262 THR B CA 1
ATOM 7814 C C . THR B 1 240 ? 0.784 46.554 -7.504 1.00 12.25 262 THR B C 1
ATOM 7815 O O . THR B 1 240 ? 1.651 45.969 -8.164 1.00 19.40 262 THR B O 1
ATOM 7826 N N . ALA B 1 241 ? 0.100 45.940 -6.539 1.00 12.62 263 ALA B N 1
ATOM 7827 C CA . ALA B 1 241 ? 0.361 44.539 -6.246 1.00 11.65 263 ALA B CA 1
ATOM 7828 C C . ALA B 1 241 ? 0.249 43.672 -7.502 1.00 20.22 263 ALA B C 1
ATOM 7829 O O . ALA B 1 241 ? 1.097 42.805 -7.751 1.00 13.49 263 ALA B O 1
ATOM 7836 N N . VAL B 1 242 ? -0.797 43.893 -8.304 1.00 15.75 264 VAL B N 1
ATOM 7837 C CA . VAL B 1 242 ? -0.964 43.150 -9.552 1.00 13.33 264 VAL B CA 1
ATOM 7838 C C . VAL B 1 242 ? 0.112 43.540 -10.561 1.00 12.36 264 VAL B C 1
ATOM 7839 O O . VAL B 1 242 ? 0.802 42.677 -11.118 1.00 15.23 264 VAL B O 1
ATOM 7852 N N . MET B 1 243 ? 0.266 44.843 -10.812 1.00 11.76 265 MET B N 1
ATOM 7853 C CA . MET B 1 243 ? 1.031 45.322 -11.955 1.00 10.41 265 MET B CA 1
ATOM 7854 C C . MET B 1 243 ? 2.518 45.095 -11.781 1.00 21.53 265 MET B C 1
ATOM 7855 O O . MET B 1 243 ? 3.232 44.831 -12.755 1.00 19.34 265 MET B O 1
ATOM 7869 N N . GLU B 1 244 ? 3.001 45.210 -10.569 1.00 20.25 266 GLU B N 1
ATOM 7870 C CA . GLU B 1 244 ? 4.415 45.027 -10.291 1.00 28.74 266 GLU B CA 1
ATOM 7871 C C . GLU B 1 244 ? 4.686 43.663 -9.705 1.00 25.11 266 GLU B C 1
ATOM 7872 O O . GLU B 1 244 ? 5.829 43.378 -9.333 1.00 25.08 266 GLU B O 1
ATOM 7884 N N . HIS B 1 245 ? 3.667 42.812 -9.625 1.00 19.65 267 HIS B N 1
ATOM 7885 C CA . HIS B 1 245 ? 3.830 41.511 -9.017 1.00 17.43 267 HIS B CA 1
ATOM 7886 C C . HIS B 1 245 ? 4.467 41.697 -7.644 1.00 26.93 267 HIS B C 1
ATOM 7887 O O . HIS B 1 245 ? 5.584 41.250 -7.397 1.00 26.12 267 HIS B O 1
ATOM 7901 N N . ARG B 1 246 ? 3.759 42.388 -6.764 1.00 24.55 268 ARG B N 1
ATOM 7902 C CA . ARG B 1 246 ? 4.193 42.625 -5.399 1.00 26.42 268 ARG B CA 1
ATOM 7903 C C . ARG B 1 246 ? 3.180 42.083 -4.407 1.00 22.92 268 ARG B C 1
ATOM 7904 O O . ARG B 1 246 ? 2.019 41.829 -4.756 1.00 27.78 2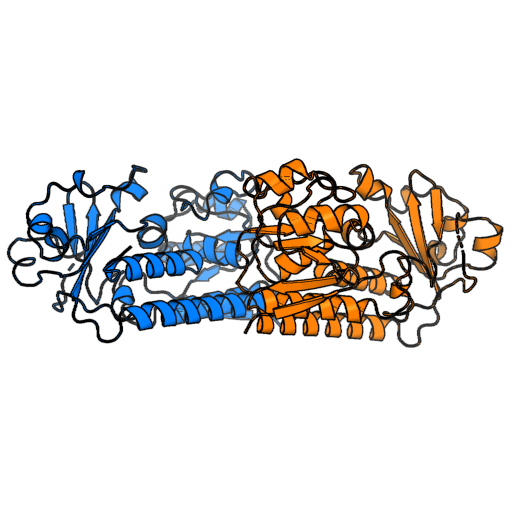68 ARG B O 1
ATOM 7925 N N . PRO B 1 247 ? 3.577 41.913 -3.145 1.00 26.80 269 PRO B N 1
ATOM 7926 C CA . PRO B 1 247 ? 2.568 41.644 -2.107 1.00 30.09 269 PRO B CA 1
ATOM 7927 C C . PRO B 1 247 ? 1.631 42.838 -1.986 1.00 15.60 269 PRO B C 1
ATOM 7928 O O . PRO B 1 247 ? 1.991 43.976 -2.312 1.00 17.00 269 PRO B O 1
ATOM 7939 N N . ASN B 1 248 ? 0.426 42.565 -1.531 1.00 15.78 270 ASN B N 1
ATOM 7940 C CA . ASN B 1 248 ? -0.556 43.620 -1.356 1.00 18.49 270 ASN B CA 1
ATOM 7941 C C . ASN B 1 248 ? -0.156 44.487 -0.174 1.00 14.89 270 ASN B C 1
ATOM 7942 O O . ASN B 1 248 ? 0.296 43.980 0.855 1.00 14.20 270 ASN B O 1
ATOM 7953 N N . ILE B 1 249 ? -0.343 45.806 -0.320 1.00 13.83 271 ILE B N 1
ATOM 7954 C CA . ILE B 1 249 ? -0.213 46.662 0.840 1.00 12.85 271 ILE B CA 1
ATOM 7955 C C . ILE B 1 249 ? -1.183 46.186 1.932 1.00 12.61 271 ILE B C 1
ATOM 7956 O O . ILE B 1 249 ? -2.180 45.491 1.681 1.00 12.60 271 ILE B O 1
ATOM 7972 N N . ASN B 1 250 ? -0.883 46.596 3.169 1.00 8.27 272 ASN B N 1
ATOM 7973 C CA . ASN B 1 250 ? -1.733 46.342 4.319 1.00 10.82 272 ASN B CA 1
ATOM 7974 C C . ASN B 1 250 ? -1.790 47.626 5.145 1.00 8.89 272 ASN B C 1
ATOM 7975 O O . ASN B 1 250 ? -1.272 48.674 4.736 1.00 10.46 272 ASN B O 1
ATOM 7986 N N . ALA B 1 251 ? -2.461 47.559 6.299 1.00 11.57 273 ALA B N 1
ATOM 7987 C CA . ALA B 1 251 ? -2.723 48.778 7.063 1.00 16.19 273 ALA B CA 1
ATOM 7988 C C . ALA B 1 251 ? -1.437 49.535 7.362 1.00 14.55 273 ALA B C 1
ATOM 7989 O O . ALA B 1 251 ? -1.404 50.768 7.300 1.00 14.11 273 ALA B O 1
ATOM 7996 N N . ALA B 1 252 ? -0.353 48.809 7.645 1.00 17.27 274 ALA B N 1
ATOM 7997 C CA . ALA B 1 252 ? 0.927 49.433 7.951 1.00 18.50 274 ALA B CA 1
ATOM 7998 C C . ALA B 1 252 ? 1.617 50.027 6.724 1.00 19.31 274 ALA B C 1
ATOM 7999 O O . ALA B 1 252 ? 2.517 50.863 6.878 1.00 15.13 274 ALA B O 1
ATOM 8006 N N . SER B 1 253 ? 1.223 49.621 5.512 1.00 9.77 275 SER B N 1
ATOM 8007 C CA . SER B 1 253 ? 1.797 50.212 4.309 1.00 14.01 275 SER B CA 1
ATOM 8008 C C . SER B 1 253 ? 1.311 51.635 4.090 1.00 16.62 275 SER B C 1
ATOM 8009 O O . SER B 1 253 ? 1.982 52.426 3.411 1.00 13.21 275 SER B O 1
ATOM 8017 N N . VAL B 1 254 ? 0.127 51.951 4.605 1.00 11.04 276 VAL B N 1
ATOM 8018 C CA . VAL B 1 254 ? -0.572 53.174 4.230 1.00 10.47 276 VAL B CA 1
ATOM 8019 C C . VAL B 1 254 ? -0.025 54.327 5.058 1.00 16.38 276 VAL B C 1
ATOM 8020 O O . VAL B 1 254 ? -0.168 54.361 6.286 1.00 15.42 276 VAL B O 1
ATOM 8033 N N . GLU B 1 255 ? 0.594 55.263 4.391 1.00 14.07 277 GLU B N 1
ATOM 8034 C CA . GLU B 1 255 ? 0.999 56.508 5.010 1.00 24.34 277 GLU B CA 1
ATOM 8035 C C . GLU B 1 255 ? -0.059 57.587 4.864 1.00 16.98 277 GLU B C 1
ATOM 8036 O O . GLU B 1 255 ? -0.115 58.511 5.688 1.00 12.87 277 GLU B O 1
ATOM 8048 N N . ASN B 1 256 ? -0.862 57.506 3.798 1.00 15.62 278 ASN B N 1
ATOM 8049 C CA . ASN B 1 256 ? -1.804 58.544 3.402 1.00 10.60 278 ASN B CA 1
ATOM 8050 C C . ASN B 1 256 ? -2.643 59.009 4.584 1.00 9.76 278 ASN B C 1
ATOM 8051 O O . ASN B 1 256 ? -3.452 58.245 5.138 1.00 13.45 278 ASN B O 1
ATOM 8062 N N . PRO B 1 257 ? -2.474 60.263 5.016 1.00 9.90 279 PRO B N 1
ATOM 8063 C CA . PRO B 1 257 ? -3.196 60.707 6.218 1.00 14.27 279 PRO B CA 1
ATOM 8064 C C . PRO B 1 257 ? -4.687 60.951 5.963 1.00 7.80 279 PRO B C 1
ATOM 8065 O O . PRO B 1 257 ? -5.489 60.840 6.893 1.00 12.42 279 PRO B O 1
ATOM 8076 N N . LEU B 1 258 ? -5.085 61.268 4.731 1.00 8.11 280 LEU B N 1
ATOM 8077 C CA . LEU B 1 258 ? -6.504 61.471 4.457 1.00 11.77 280 LEU B CA 1
ATOM 8078 C C . LEU B 1 258 ? -7.297 60.184 4.653 1.00 12.88 280 LEU B C 1
ATOM 8079 O O . LEU B 1 258 ? -8.371 60.202 5.262 1.00 12.92 280 LEU B O 1
ATOM 8095 N N . LEU B 1 259 ? -6.764 59.043 4.188 1.00 9.20 281 LEU B N 1
ATOM 8096 C CA . LEU B 1 259 ? -7.431 57.774 4.436 1.00 10.98 281 LEU B CA 1
ATOM 8097 C C . LEU B 1 259 ? -7.400 57.403 5.916 1.00 11.10 281 LEU B C 1
ATOM 8098 O O . LEU B 1 259 ? -8.351 56.820 6.438 1.00 8.78 281 LEU B O 1
ATOM 8114 N N . ARG B 1 260 ? -6.287 57.675 6.602 1.00 8.50 282 ARG B N 1
ATOM 8115 C CA . ARG B 1 260 ? -6.175 57.290 8.004 1.00 9.30 282 ARG B CA 1
ATOM 8116 C C . ARG B 1 260 ? -7.029 58.155 8.932 1.00 14.17 282 ARG B C 1
ATOM 8117 O O . ARG B 1 260 ? -7.251 57.743 10.072 1.00 11.23 282 ARG B O 1
ATOM 8138 N N . GLN B 1 261 ? -7.565 59.288 8.475 1.00 11.30 283 GLN B N 1
ATOM 8139 C CA . GLN B 1 261 ? -8.469 60.075 9.316 1.00 13.05 283 GLN B CA 1
ATOM 8140 C C . GLN B 1 261 ? -9.935 59.763 9.042 1.00 12.82 283 GLN B C 1
ATOM 8141 O O . GLN B 1 261 ? -10.823 60.450 9.571 1.00 12.69 283 GLN B O 1
ATOM 8155 N N . THR B 1 262 ? -10.228 58.733 8.240 1.00 13.45 284 THR B N 1
ATOM 8156 C CA . THR B 1 262 ? -11.623 58.431 7.948 1.00 9.71 284 THR B CA 1
ATOM 8157 C C . THR B 1 262 ? -12.240 57.633 9.089 1.00 9.84 284 THR B C 1
ATOM 8158 O O . THR B 1 262 ? -11.541 56.999 9.883 1.00 8.10 284 THR B O 1
ATOM 8169 N N . LYS B 1 263 ? -13.576 57.642 9.146 1.00 5.96 285 LYS B N 1
ATOM 8170 C CA . LYS B 1 263 ? -14.272 56.794 10.107 1.00 7.33 285 LYS B CA 1
ATOM 8171 C C . LYS B 1 263 ? -13.955 55.326 9.865 1.00 11.55 285 LYS B C 1
ATOM 8172 O O . LYS B 1 263 ? -13.809 54.543 10.806 1.00 7.97 285 LYS B O 1
ATOM 8191 N N . ALA B 1 264 ? -13.880 54.929 8.589 1.00 7.26 286 ALA B N 1
ATOM 8192 C CA . ALA B 1 264 ? -13.556 53.554 8.259 1.00 5.35 286 ALA B CA 1
ATOM 8193 C C . ALA B 1 264 ? -12.260 53.149 8.943 1.00 6.07 286 ALA B C 1
ATOM 8194 O O . ALA B 1 264 ? -12.171 52.082 9.557 1.00 8.38 286 ALA B O 1
ATOM 8201 N N . TRP B 1 265 ? -11.253 54.005 8.855 1.00 7.52 287 TRP B N 1
ATOM 8202 C CA . TRP B 1 265 ? -9.947 53.673 9.414 1.00 6.98 287 TRP B CA 1
ATOM 8203 C C . TRP B 1 265 ? -10.021 53.586 10.930 1.00 12.98 287 TRP B C 1
ATOM 8204 O O . TRP B 1 265 ? -9.580 52.600 11.533 1.00 11.95 287 TRP B O 1
ATOM 8225 N N . LYS B 1 266 ? -10.621 54.600 11.559 1.00 13.59 288 LYS B N 1
ATOM 8226 C CA . LYS B 1 266 ? -10.767 54.600 13.009 1.00 15.90 288 LYS B CA 1
ATOM 8227 C C . LYS B 1 266 ? -11.451 53.344 13.496 1.00 16.23 288 LYS B C 1
ATOM 8228 O O . LYS B 1 266 ? -11.034 52.756 14.491 1.00 12.95 288 LYS B O 1
ATOM 8247 N N . ASN B 1 267 ? -12.525 52.928 12.823 1.00 8.89 289 ASN B N 1
ATOM 8248 C CA . ASN B 1 267 ? -13.347 51.829 13.273 1.00 13.77 289 ASN B CA 1
ATOM 8249 C C . ASN B 1 267 ? -12.916 50.488 12.707 1.00 11.63 289 ASN B C 1
ATOM 8250 O O . ASN B 1 267 ? -13.611 49.493 12.926 1.00 18.10 289 ASN B O 1
ATOM 8261 N N . GLY B 1 268 ? -11.806 50.432 11.982 1.00 10.89 290 GLY B N 1
ATOM 8262 C CA . GLY B 1 268 ? -11.328 49.156 11.462 1.00 17.37 290 GLY B CA 1
ATOM 8263 C C . GLY B 1 268 ? -12.175 48.562 10.342 1.00 17.01 290 GLY B C 1
ATOM 8264 O O . GLY B 1 268 ? -12.281 47.339 10.229 1.00 17.07 290 GLY B O 1
ATOM 8268 N N . ARG B 1 269 ? -12.755 49.396 9.497 1.00 8.49 291 ARG B N 1
ATOM 8269 C CA . ARG B 1 269 ? -13.608 48.886 8.425 1.00 9.22 291 ARG B CA 1
ATOM 8270 C C . ARG B 1 269 ? -12.949 49.135 7.089 1.00 8.51 291 ARG B C 1
ATOM 8271 O O . ARG B 1 269 ? -13.568 49.676 6.161 1.00 8.56 291 ARG B O 1
ATOM 8292 N N . VAL B 1 270 ? -11.684 48.735 6.999 1.00 6.16 292 VAL B N 1
ATOM 8293 C CA . VAL B 1 270 ? -10.862 48.926 5.807 1.00 8.14 292 VAL B CA 1
ATOM 8294 C C . VAL B 1 270 ? -10.512 47.537 5.289 1.00 9.85 292 VAL B C 1
ATOM 8295 O O . VAL B 1 270 ? -9.941 46.719 6.032 1.00 7.10 292 VAL B O 1
ATOM 8308 N N . ILE B 1 271 ? -10.923 47.242 4.065 1.00 9.74 293 ILE B N 1
ATOM 8309 C CA . ILE B 1 271 ? -10.718 45.927 3.461 1.00 10.33 293 ILE B CA 1
ATOM 8310 C C . ILE B 1 271 ? -9.701 46.080 2.334 1.00 7.18 293 ILE B C 1
ATOM 8311 O O . ILE B 1 271 ? -9.952 46.795 1.353 1.00 7.17 293 ILE B O 1
ATOM 8327 N N . PHE B 1 272 ? -8.554 45.399 2.465 1.00 6.39 294 PHE B N 1
ATOM 8328 C CA . PHE B 1 272 ? -7.547 45.294 1.409 1.00 10.82 294 PHE B CA 1
ATOM 8329 C C . PHE B 1 272 ? -7.968 44.120 0.533 1.00 9.77 294 PHE B C 1
ATOM 8330 O O . PHE B 1 272 ? -7.737 42.954 0.841 1.00 10.31 294 PHE B O 1
ATOM 8347 N N . VAL B 1 273 ? -8.695 44.443 -0.537 1.00 10.23 295 VAL B N 1
ATOM 8348 C CA . VAL B 1 273 ? -9.388 43.433 -1.327 1.00 6.24 295 VAL B CA 1
ATOM 8349 C C . VAL B 1 273 ? -8.400 42.582 -2.127 1.00 9.63 295 VAL B C 1
ATOM 8350 O O . VAL B 1 273 ? -7.213 42.916 -2.252 1.00 9.36 295 VAL B O 1
ATOM 8363 N N . ASP B 1 274 ? -8.903 41.471 -2.664 1.00 11.81 296 ASP B N 1
ATOM 8364 C CA . ASP B 1 274 ? -8.155 40.549 -3.522 1.00 7.72 296 ASP B CA 1
ATOM 8365 C C . ASP B 1 274 ? -8.070 41.216 -4.882 1.00 8.26 296 ASP B C 1
ATOM 8366 O O . ASP B 1 274 ? -9.053 41.288 -5.626 1.00 9.24 296 ASP B O 1
ATOM 8375 N N . ALA B 1 275 ? -6.908 41.798 -5.159 1.00 6.80 297 ALA B N 1
ATOM 8376 C CA . ALA B 1 275 ? -6.761 42.645 -6.331 1.00 13.72 297 ALA B CA 1
ATOM 8377 C C . ALA B 1 275 ? -6.837 41.828 -7.619 1.00 8.48 297 ALA B C 1
ATOM 8378 O O . ALA B 1 275 ? -7.247 42.359 -8.652 1.00 9.88 297 ALA B O 1
ATOM 8385 N N . ASP B 1 276 ? -6.478 40.538 -7.572 1.00 8.49 298 ASP B N 1
ATOM 8386 C CA . ASP B 1 276 ? -6.621 39.686 -8.760 1.00 11.86 298 ASP B CA 1
ATOM 8387 C C . ASP B 1 276 ? -8.092 39.584 -9.185 1.00 12.83 298 ASP B C 1
ATOM 8388 O O . ASP B 1 276 ? -8.423 39.591 -10.383 1.00 10.56 298 ASP B O 1
ATOM 8397 N N . ALA B 1 277 ? -8.988 39.540 -8.205 1.00 5.19 299 ALA B N 1
ATOM 8398 C CA . ALA B 1 277 ? -10.416 39.451 -8.449 1.00 6.57 299 ALA B CA 1
ATOM 8399 C C . ALA B 1 277 ? -11.033 40.817 -8.748 1.00 7.95 299 ALA B C 1
ATOM 8400 O O . ALA B 1 277 ? -11.941 40.911 -9.578 1.00 8.09 299 ALA B O 1
ATOM 8407 N N . TRP B 1 278 ? -10.559 41.884 -8.090 1.00 6.40 300 TRP B N 1
ATOM 8408 C CA . TRP B 1 278 ? -11.159 43.197 -8.295 1.00 6.98 300 TRP B CA 1
ATOM 8409 C C . TRP B 1 278 ? -10.581 43.971 -9.460 1.00 8.58 300 TRP B C 1
ATOM 8410 O O . TRP B 1 278 ? -11.272 44.829 -10.009 1.00 5.46 300 TRP B O 1
ATOM 8431 N N . TYR B 1 279 ? -9.297 43.788 -9.786 1.00 8.08 301 TYR B N 1
ATOM 8432 C CA . TYR B 1 279 ? -8.670 44.608 -10.810 1.00 5.59 301 TYR B CA 1
ATOM 8433 C C . TYR B 1 279 ? -8.417 43.849 -12.107 1.00 8.21 301 TYR B C 1
ATOM 8434 O O . TYR B 1 279 ? -8.815 44.305 -13.168 1.00 6.45 301 TYR B O 1
ATOM 8452 N N . THR B 1 280 ? -7.795 42.673 -12.047 1.00 6.51 302 THR B N 1
ATOM 8453 C CA . THR B 1 280 ? -7.470 41.923 -13.254 1.00 9.50 302 THR B CA 1
ATOM 8454 C C . THR B 1 280 ? -8.710 41.379 -13.962 1.00 9.40 302 THR B C 1
ATOM 8455 O O . THR B 1 280 ? -8.694 41.191 -15.184 1.00 9.73 302 THR B O 1
ATOM 8466 N N . THR B 1 281 ? -9.763 41.080 -13.220 1.00 10.88 303 THR B N 1
ATOM 8467 C CA . THR B 1 281 ? -10.932 40.409 -13.780 1.00 7.89 303 THR B CA 1
ATOM 8468 C C . THR B 1 281 ? -12.193 41.204 -13.465 1.00 9.87 303 THR B C 1
ATOM 8469 O O . THR B 1 281 ? -12.582 42.123 -14.208 1.00 10.70 303 THR B O 1
ATOM 8480 N N . ALA B 1 282 ? -12.837 40.858 -12.366 1.00 5.33 304 ALA B N 1
ATOM 8481 C CA . ALA B 1 282 ? -14.028 41.525 -11.834 1.00 6.73 304 ALA B CA 1
ATOM 8482 C C . ALA B 1 282 ? -15.265 41.409 -12.724 1.00 10.32 304 ALA B C 1
ATOM 8483 O O . ALA B 1 282 ? -16.251 42.121 -12.495 1.00 8.27 304 ALA B O 1
ATOM 8490 N N . ALA B 1 283 ? -15.254 40.517 -13.711 1.00 8.50 305 ALA B N 1
ATOM 8491 C CA . ALA B 1 283 ? -16.376 40.354 -14.619 1.00 5.53 305 ALA B CA 1
ATOM 8492 C C . ALA B 1 283 ? -16.476 38.882 -15.031 1.00 8.21 305 ALA B C 1
ATOM 8493 O O . ALA B 1 283 ? -16.666 38.540 -16.200 1.00 9.40 305 ALA B O 1
ATOM 8500 N N . SER B 1 284 ? -16.369 37.984 -14.061 1.00 6.77 306 SER B N 1
ATOM 8501 C CA . SER B 1 284 ? -16.418 36.562 -14.367 1.00 6.34 306 SER B CA 1
ATOM 8502 C C . SER B 1 284 ? -16.820 35.816 -13.103 1.00 8.79 306 SER B C 1
ATOM 8503 O O . SER B 1 284 ? -16.872 36.414 -12.015 1.00 7.99 306 SER B O 1
ATOM 8511 N N . PRO B 1 285 ? -17.099 34.515 -13.212 1.00 10.24 307 PRO B N 1
ATOM 8512 C CA . PRO B 1 285 ? -17.730 33.807 -12.061 1.00 11.65 307 PRO B CA 1
ATOM 8513 C C . PRO B 1 285 ? -16.886 33.726 -10.805 1.00 10.67 307 PRO B C 1
ATOM 8514 O O . PRO B 1 285 ? -17.384 34.032 -9.701 1.00 9.84 307 PRO B O 1
ATOM 8525 N N . THR B 1 286 ? -15.643 33.251 -10.906 1.00 11.56 308 THR B N 1
ATOM 8526 C CA . THR B 1 286 ? -14.840 33.118 -9.695 1.00 12.57 308 THR B CA 1
ATOM 8527 C C . THR B 1 286 ? -14.541 34.488 -9.111 1.00 10.03 308 THR B C 1
ATOM 8528 O O . THR B 1 286 ? -14.579 34.668 -7.886 1.00 7.76 308 THR B O 1
ATOM 8539 N N . SER B 1 287 ? -14.206 35.455 -9.983 1.00 6.81 309 SER B N 1
ATOM 8540 C CA . SER B 1 287 ? -13.795 36.766 -9.513 1.00 9.04 309 SER B CA 1
ATOM 8541 C C . SER B 1 287 ? -14.934 37.452 -8.774 1.00 8.32 309 SER B C 1
ATOM 8542 O O . SER B 1 287 ? -14.721 38.052 -7.716 1.00 5.63 309 SER B O 1
ATOM 8550 N N . LEU B 1 288 ? -16.165 37.324 -9.287 1.00 5.63 310 LEU B N 1
ATOM 8551 C CA . LEU B 1 288 ? -17.282 37.974 -8.605 1.00 6.46 310 LEU B CA 1
ATOM 8552 C C . LEU B 1 288 ? -17.602 37.291 -7.276 1.00 9.23 310 LEU B C 1
ATOM 8553 O O . LEU B 1 288 ? -17.960 37.966 -6.308 1.00 7.38 310 LEU B O 1
ATOM 8569 N N . LYS B 1 289 ? -17.455 35.970 -7.198 1.00 9.33 311 LYS B N 1
ATOM 8570 C CA . LYS B 1 289 ? -17.601 35.296 -5.909 1.00 6.69 311 LYS B CA 1
ATOM 8571 C C . LYS B 1 289 ? -16.680 35.930 -4.884 1.00 8.14 311 LYS B C 1
ATOM 8572 O O . LYS B 1 289 ? -17.112 36.273 -3.776 1.00 7.93 311 LYS B O 1
ATOM 8591 N N . ILE B 1 290 ? -15.399 36.122 -5.257 1.00 6.17 312 ILE B N 1
ATOM 8592 C CA . ILE B 1 290 ? -14.426 36.709 -4.352 1.00 6.03 312 ILE B CA 1
ATOM 8593 C C . ILE B 1 290 ? -14.769 38.160 -4.048 1.00 6.93 312 ILE B C 1
ATOM 8594 O O . ILE B 1 290 ? -14.680 38.614 -2.895 1.00 4.95 312 ILE B O 1
ATOM 8610 N N . VAL B 1 291 ? -15.076 38.946 -5.077 1.00 4.89 313 VAL B N 1
ATOM 8611 C CA . VAL B 1 291 ? -15.478 40.329 -4.835 1.00 6.95 313 VAL B CA 1
ATOM 8612 C C . VAL B 1 291 ? -16.586 40.399 -3.775 1.00 6.78 313 VAL B C 1
ATOM 8613 O O . VAL B 1 291 ? -16.535 41.206 -2.823 1.00 5.11 313 VAL B O 1
ATOM 8626 N N . MET B 1 292 ? -17.600 39.556 -3.922 1.00 7.21 314 MET B N 1
ATOM 8627 C CA . MET B 1 292 ? -18.731 39.571 -2.995 1.00 10.36 314 MET B CA 1
ATOM 8628 C C . MET B 1 292 ? -18.299 39.157 -1.587 1.00 9.49 314 MET B C 1
ATOM 8629 O O . MET B 1 292 ? -18.722 39.773 -0.595 1.00 6.99 314 MET B O 1
ATOM 8643 N N . GLU B 1 293 ? -17.415 38.166 -1.469 1.00 6.03 315 GLU B N 1
ATOM 8644 C CA . GLU B 1 293 ? -16.853 37.856 -0.145 1.00 9.86 315 GLU B CA 1
ATOM 8645 C C . GLU B 1 293 ? -16.151 39.066 0.476 1.00 9.74 315 GLU B C 1
ATOM 8646 O O . GLU B 1 293 ? -16.295 39.332 1.683 1.00 7.71 315 GLU B O 1
ATOM 8658 N N . ASP B 1 294 ? -15.367 39.787 -0.320 1.00 11.40 316 ASP B N 1
ATOM 8659 C CA . ASP B 1 294 ? -14.666 40.959 0.182 1.00 7.08 316 ASP B CA 1
ATOM 8660 C C . ASP B 1 294 ? -15.654 42.047 0.600 1.00 9.58 316 ASP B C 1
ATOM 8661 O O . ASP B 1 294 ? -15.470 42.701 1.629 1.00 7.59 316 ASP B O 1
ATOM 8670 N N . VAL B 1 295 ? -16.705 42.261 -0.200 1.00 7.43 317 VAL B N 1
ATOM 8671 C CA . VAL B 1 295 ? -17.712 43.268 0.117 1.00 6.41 317 VAL B CA 1
ATOM 8672 C C . VAL B 1 295 ? -18.364 42.950 1.457 1.00 7.15 317 VAL B C 1
ATOM 8673 O O . VAL B 1 295 ? -18.486 43.817 2.325 1.00 6.60 317 VAL B O 1
ATOM 8686 N N . LYS B 1 296 ? -18.753 41.693 1.655 1.00 6.08 318 LYS B N 1
ATOM 8687 C CA . LYS B 1 296 ? -19.373 41.300 2.912 1.00 7.85 318 LYS B CA 1
ATOM 8688 C C . LYS B 1 296 ? -18.452 41.534 4.100 1.00 9.94 318 LYS B C 1
ATOM 8689 O O . LYS B 1 296 ? -18.928 41.892 5.185 1.00 10.46 318 LYS B O 1
ATOM 8708 N N . LYS B 1 297 ? -17.148 41.364 3.910 1.00 9.60 319 LYS B N 1
ATOM 8709 C CA . LYS B 1 297 ? -16.199 41.587 4.995 1.00 9.83 319 LYS B CA 1
ATOM 8710 C C . LYS B 1 297 ? -16.253 43.020 5.504 1.00 7.52 319 LYS B C 1
ATOM 8711 O O . LYS B 1 297 ? -16.063 43.268 6.698 1.00 13.55 319 LYS B O 1
ATOM 8730 N N . GLY B 1 298 ? -16.484 43.986 4.609 1.00 6.70 320 GLY B N 1
ATOM 8731 C CA . GLY B 1 298 ? -16.630 45.374 5.029 1.00 10.71 320 GLY B CA 1
ATOM 8732 C C . GLY B 1 298 ? -17.818 45.624 5.941 1.00 12.63 320 GLY B C 1
ATOM 8733 O O . GLY B 1 298 ? -17.833 46.612 6.679 1.00 9.30 320 GLY B O 1
ATOM 8737 N N . TYR B 1 299 ? -18.823 44.761 5.902 1.00 8.95 321 TYR B N 1
ATOM 8738 C CA . TYR B 1 299 ? -19.981 44.920 6.758 1.00 9.94 321 TYR B CA 1
ATOM 8739 C C . TYR B 1 299 ? -19.889 44.079 8.016 1.00 11.52 321 TYR B C 1
ATOM 8740 O O . TYR B 1 299 ? -20.760 44.200 8.886 1.00 11.89 321 TYR B O 1
ATOM 8758 N N . GLN B 1 300 ? -18.868 43.235 8.118 1.00 12.15 322 GLN B N 1
ATOM 8759 C CA . GLN B 1 300 ? -18.739 42.324 9.247 1.00 22.52 322 GLN B CA 1
ATOM 8760 C C . GLN B 1 300 ? -18.314 43.119 10.475 1.00 20.92 322 GLN B C 1
ATOM 8761 O O . GLN B 1 300 ? -17.208 43.661 10.523 1.00 35.31 322 GLN B O 1
ATOM 8775 N N . LEU B 1 301 ? -19.204 43.211 11.455 1.00 21.65 323 LEU B N 1
ATOM 8776 C CA . LEU B 1 301 ? -18.951 43.972 12.674 1.00 31.65 323 LEU B CA 1
ATOM 8777 C C . LEU B 1 301 ? -18.233 43.150 13.739 1.00 31.75 323 LEU B C 1
ATOM 8778 O O . LEU B 1 301 ? -17.667 43.731 14.675 1.00 34.31 323 LEU B O 1
ATOM 8794 N N . GLU B 1 302 ? -18.227 41.825 13.599 1.00 28.67 324 GLU B N 1
ATOM 8795 C CA . GLU B 1 302 ? -17.748 40.909 14.622 1.00 32.14 324 GLU B CA 1
ATOM 8796 C C . GLU B 1 302 ? -17.180 39.667 13.948 1.00 37.80 324 GLU B C 1
ATOM 8797 O O . GLU B 1 302 ? -17.548 39.327 12.821 1.00 33.23 324 GLU B O 1
ATOM 8809 N N . HIS B 1 303 ? -16.295 38.970 14.655 1.00 38.02 325 HIS B N 1
ATOM 8810 C CA . HIS B 1 303 ? -15.711 37.736 14.114 1.00 37.06 325 HIS B CA 1
ATOM 8811 C C . HIS B 1 303 ? -16.586 36.521 14.436 1.00 30.37 325 HIS B C 1
ATOM 8812 O O . HIS B 1 303 ? -16.724 36.139 15.594 1.00 37.08 325 HIS B O 1
#

Sequence (566 aa):
EPITVKHALGTTVIDHLPQRVAVLDMNEADFLDQLNVPIMGMPKDYVPHFLEKYKKDAQIQDLGAIVQPNMERIYALKPDLILMTPLHVNQYQELSKIAPTIHYDINFNNSESNHIGLVKDHMMTLGKIFNKEDLARQKVSELDEQVKQVQAVTANRPERALVVLHNNGAFSNFGIQSRYGFIFNNAFGVKPASGVVDHGQPISSEFIIKKADPDILYIVDRTAVMEHRPNINAASVENPLLRQTKAWKNGRVIFVDADAWYTTAASPTSLKIVMEDVKKGYQLEHEPITVKHALGTTVIDHLPQRVAVLDMNEADFLDQLNVPIMGMPKDYVPHFLEKYKKDAQIQDLGAIVQPNMERIYALKPDLILMTPLHVNQYQELSKIAPTIHYDINFNNSESNHIGLVKDHMMTLGKIFNKEDLARQKVSELDEQVKQVQAVTANRPERALVVLHNNGAFSNFGIQSRYGFIFNNAFGVKPASGVVDQPISSEFIKKADPDILYIVDRTAVMEHRPNINAASVENPLLRQTKAWKNGRVIFVDADAWYTTAASPTSLKIVMEDVKKGYQLEH

Solvent-accessible surface area: 26031 Å² total; per-residue (Å²): 204,84,28,74,19,171,19,73,55,34,78,9,77,16,118,70,92,10,151,110,2,0,0,0,4,0,4,0,0,1,0,0,28,38,0,48,10,113,10,22,0,0,0,17,42,48,23,2,104,42,1,99,119,16,92,96,48,94,85,13,91,61,0,26,35,18,109,128,3,56,31,144,127,0,145,68,14,152,9,56,0,0,0,0,0,40,85,2,70,149,22,19,131,83,0,45,169,40,6,59,1,1,11,0,52,16,69,24,123,47,3,65,79,82,10,19,17,44,1,54,86,11,4,59,29,0,0,114,10,8,111,67,92,45,16,0,45,21,23,24,63,46,8,59,97,35,17,50,80,0,80,78,49,4,58,149,67,108,21,111,0,3,0,0,17,15,47,96,57,63,14,18,10,14,21,61,90,20,77,2,1,1,0,15,93,13,0,35,3,70,34,17,16,52,86,76,157,132,30,13,105,22,45,55,124,25,3,171,153,2,49,0,32,0,0,0,0,0,1,67,12,14,13,57,83,120,136,125,58,28,86,54,99,51,10,149,32,86,38,0,105,111,0,78,0,54,159,90,61,42,26,26,56,3,36,6,32,0,1,50,24,6,12,0,0,15,26,0,0,89,26,0,2,61,15,0,53,110,0,5,102,95,78,228,135,100,39,77,15,163,20,73,57,33,76,12,81,14,71,154,94,14,136,113,2,0,0,0,3,1,5,0,0,0,0,0,20,38,0,32,9,110,12,24,0,0,0,20,45,48,24,2,100,41,0,95,64,23,94,138,55,100,80,13,90,69,0,30,36,18,110,129,2,58,31,144,144,0,150,62,12,139,9,51,0,0,0,0,0,40,83,2,69,146,23,18,130,102,0,45,112,45,6,59,2,2,13,0,54,15,70,22,120,43,3,64,80,82,8,20,20,44,1,60,88,12,5,33,30,0,0,100,6,9,114,23,75,112,5,0,142,86,30,21,62,56,8,36,47,22,15,137,100,0,79,76,47,4,59,150,52,107,16,111,0,3,0,0,20,15,57,123,58,61,14,28,12,45,18,57,81,21,79,2,0,1,0,16,89,14,0,36,3,68,34,18,11,51,98,77,113,49,110,20,44,50,126,21,6,169,138,1,52,0,32,0,0,0,0,0,1,67,14,10,14,60,83,121,132,122,58,28,85,56,100,53,11,145,31,82,32,0,101,90,1,92,0,55,135,104,61,32,25,25,55,2,37,5,33,0,2,52,25,7,12,1,0,12,27,0,0,79,25,0,2,70,9,0,53,106,0,5,102,120,140,225

InterPro domains:
  IPR002491 ABC transporter periplasmic binding domain [PF01497] (59-298)
  IPR002491 ABC transporter periplasmic binding domain [PS50983] (58-322)
  IPR033870 FatB domain [cd01140] (45-319)
  IPR051313 Bacterial iron-siderophore binding [PTHR30532] (10-319)

Nearest PDB structures (foldseek):
  6mfl-assembly1_A  TM=1.004E+00  e=1.966E-60  Acinetobacter baumannii
  6mfl-assembly2_B  TM=1.003E+00  e=1.392E-57  Acinetobacter baumannii
  3tef-assembly1_A  TM=9.047E-01  e=1.083E-24  Vibrio cholerae
  4jcc-assembly1_A  TM=8.838E-01  e=2.337E-24  Streptococcus pneumoniae str. Canada MDR_19A
  2chu-assembly2_B  TM=8.467E-01  e=6.017E-24  Campylobacter jejuni

Radius of gyration: 28.16 Å; Cα contacts (8 Å, |Δi|>4): 1080; chains: 2; bounding box: 40×94×57 Å

Foldseek 3Di:
DWDWDQADQGIFIGDDQWDAEEELAQQVVQLCVLLVHDYQEYAQPFHAPVRVVQNPDPSYHHQHDSLEGNLVVVLVSQGQEYEHEVSCSVCPVVVVVRYGYDYQHADQFFRQPCLLVSLLVVLCSVCVSNVNNVSSVVLNVVLVVLLVVLLVLLPPDPFAEWEWEDDPQWIFTADCGGSCVCVCRSRPHHHLDDDDDVHHTDDLVVCVSRQGLAYEYQYPCCRPVVNDQDDPVNHPDVSNCVGNNNVLVLYFDASNCLVPRHVRHRVSVSRVSVSSSSSSDNDD/DWDWDQAPQGIFIQPDQWDEEEELAQQVVQLCVLLVHDYQEYAQPFHAPVRVVLNVDPRRHHQHDSLEGNLVSLLVSQGQEYEHEPSHSVCVVVVVVRHGYDYQHADQFFRQPCLLVSLLVVLCSVCVSNVSNVSSVVLNVVLVVLLVVLLVLLPPDPFAEWEWEDDPQWIWTADCGGSCVCLCRSRPHHHLDDDPDITDDLVVCVSRFGLAYEYAYPCCRPVVHDFDDPVNHPDVSNCPGNNNVLVLYFDASNCLVPRHVRHRVSVSRVSVRSSSSSDNDD

Organism: Acinetobacter baumannii (NCBI:txid470)

Secondary structure (DSSP, 8-state):
--EEEEETTEEEEE-S---SEEE-SHHHHHHHHHTT---SEE--SS--GGGHHHHH-TTSEE-EETTEE-HHHHHHH--SEEEE-GGGGGGHHHHHHHS-EEE----SS--TTTHHHHHHHHHHHHHHHTT-HHHHHHHHHHHHHHHHHHHHHHTT---EEEEEEEETTEEEEE-TTSTTHHHHHHH-PEES-------EE--HHHHHHS--SEEEEEEHHHHHTT-PPP-GGG---HHHHTSHHHHHT-EEE--HIIIIIISSSHHHHHHHHHHHHHHT----/--EEEEETTEEEEE-S--SSEEE-SHHHHHHHHHTT---SEE--TT--GGGHHHHT-TTSEE-EETTEE-HHHHHHH--SEEEE-GGGGGGHHHHHHHS-EEE----SS---SSHHHHHHHHHHHHHHHHT-HHHHHHHHHHHHHHHHHHHHHHTT---EEEEEEEETTEEEEE-TTSTTHHHHHHH-PEES--S---B--HHHHHHS--SEEEEEEHHHHHTT-PPP-GGG---HHHHTSHHHHTT-EEE--HIIIIII-SSHHHHHHHHHHHHHHH----

CATH classification: 3.40.50.1980